Protein AF-0000000068765914 (afdb_homodimer)

Radius of gyration: 28.41 Å; Cα contacts (8 Å, |Δi|>4): 1208; chains: 2; bounding box: 68×72×75 Å

Secondary structure (DSSP, 8-state):
-------GGG-EE--TTHHHHH-GGGTS--SSTHHHHHHHHHHHHHHHHTTS-SEEEEEE-TTS-EEEEE-SS----SBPTTT-SBHHHHHHHSTTEES-SSTTT-SS-S--SS-HHHHHHHTEEEEEEEEEETTEEEEEEEETTEEEEEEEEEEE--TT--EEEEEEEE-GGG-SS-S--HHHHHHHHHHHHHHSTT-EEEEEETTTTEEEEE--SSHHHHHHHHHTTTS--EEEEEEEEEEE-SS-EEEEEEEE-TT--------EETTEE-TT--HHHHHHHHHHHHHHHHHHHHTT-S---/-------GGG-EE--TTHHHHH-GGGTS--SSTHHHHHHHHHHHHHHHHTTS-SEEEEEE-TTS-EEEEE-SS----SBPTTT-SBHHHHHHHSTTEES-SSTTT-SS-S--SS-HHHHHHHTEEEEEEEEEETTEEEEEEEETTEEEEEEEEEEE--TT--EEEEEEEE-GGG-SS-S--HHHHHHHHHHHHHHSTT-EEEEEETTTTEEEEE--SSHHHHHHHHHTTTS--EEEEEEEEEEE-SS-EEEEEEEE-TT--------EETTEE-TT--HHHHHHHHHHHHHHHHHHHHTT-S---

Structure (mmCIF, N/CA/C/O backbone):
data_AF-0000000068765914-model_v1
#
loop_
_entity.id
_entity.type
_entity.pdbx_description
1 polymer 'DNA gyrase subunit B'
#
loop_
_atom_site.group_PDB
_atom_site.id
_atom_site.type_symbol
_atom_site.label_atom_id
_atom_site.label_alt_id
_atom_site.label_comp_id
_atom_site.label_asym_id
_atom_site.label_entity_id
_atom_site.label_seq_id
_atom_site.pdbx_PDB_ins_code
_atom_site.Cartn_x
_atom_site.Cartn_y
_atom_site.Cartn_z
_atom_site.occupancy
_atom_site.B_iso_or_equiv
_atom_site.auth_seq_id
_atom_site.auth_comp_id
_atom_site.auth_asym_id
_atom_site.auth_atom_id
_atom_site.pdbx_PDB_model_num
ATOM 1 N N . MET A 1 1 ? 13.523 20.484 31.75 1 27.52 1 MET A N 1
ATOM 2 C CA . MET A 1 1 ? 13.078 19.281 31.062 1 27.52 1 MET A CA 1
ATOM 3 C C . MET A 1 1 ? 13.609 19.234 29.641 1 27.52 1 MET A C 1
ATOM 5 O O . MET A 1 1 ? 13.414 20.172 28.875 1 27.52 1 MET A O 1
ATOM 9 N N . THR A 1 2 ? 14.641 18.578 29.219 1 34.75 2 THR A N 1
ATOM 10 C CA . THR A 1 2 ? 15.453 18.734 28.016 1 34.75 2 THR A CA 1
ATOM 11 C C . THR A 1 2 ? 14.594 18.578 26.766 1 34.75 2 THR A C 1
ATOM 13 O O . THR A 1 2 ? 13.875 17.594 26.625 1 34.75 2 THR A O 1
ATOM 16 N N . GLN A 1 3 ? 13.898 19.531 26.281 1 41.5 3 GLN A N 1
ATOM 17 C CA . GLN A 1 3 ? 13.078 19.562 25.062 1 41.5 3 GLN A CA 1
ATOM 18 C C . GLN A 1 3 ? 13.602 18.578 24.016 1 41.5 3 GLN A C 1
ATOM 20 O O . GLN A 1 3 ? 14.742 18.688 23.578 1 41.5 3 GLN A O 1
ATOM 25 N N . SER A 1 4 ? 13.438 17.344 24.188 1 52.06 4 SER A N 1
ATOM 26 C CA . SER A 1 4 ? 13.93 16.328 23.281 1 52.06 4 SER A CA 1
ATOM 27 C C . SER A 1 4 ? 13.938 16.828 21.844 1 52.06 4 SER A C 1
ATOM 29 O O . SER A 1 4 ? 12.898 17.25 21.312 1 52.06 4 SER A O 1
ATOM 31 N N . SER A 1 5 ? 15.094 17.453 21.328 1 69.94 5 SER A N 1
ATOM 32 C CA . SER A 1 5 ? 15.445 18.234 20.141 1 69.94 5 SER A CA 1
ATOM 33 C C . SER A 1 5 ? 15.156 17.453 18.859 1 69.94 5 SER A C 1
ATOM 35 O O . SER A 1 5 ? 15.484 16.266 18.766 1 69.94 5 SER A O 1
ATOM 37 N N . TYR A 1 6 ? 14.055 17.688 18.141 1 83.25 6 TYR A N 1
ATOM 38 C CA . TYR A 1 6 ? 13.734 17.188 16.812 1 83.25 6 TYR A CA 1
ATOM 39 C C . TYR A 1 6 ? 14.867 17.469 15.836 1 83.25 6 TYR A C 1
ATOM 41 O O . TYR A 1 6 ? 14.828 18.453 15.094 1 83.25 6 TYR A O 1
ATOM 49 N N . ASN A 1 7 ? 15.938 16.562 16.047 1 88.19 7 ASN A N 1
ATOM 50 C CA . ASN A 1 7 ? 17.125 16.656 15.195 1 88.19 7 ASN A CA 1
ATOM 51 C C . ASN A 1 7 ? 17.266 15.422 14.305 1 88.19 7 ASN A C 1
ATOM 53 O O . ASN A 1 7 ? 16.344 14.609 14.203 1 88.19 7 ASN A O 1
ATOM 57 N N . ALA A 1 8 ? 18.344 15.398 13.555 1 88.81 8 ALA A N 1
ATOM 58 C CA . ALA A 1 8 ? 18.562 14.344 12.57 1 88.81 8 ALA A CA 1
ATOM 59 C C . ALA A 1 8 ? 18.531 12.969 13.234 1 88.81 8 ALA A C 1
ATOM 61 O O . ALA A 1 8 ? 18.156 11.977 12.594 1 88.81 8 ALA A O 1
ATOM 62 N N . ASP A 1 9 ? 18.812 12.969 14.523 1 86 9 ASP A N 1
ATOM 63 C CA . ASP A 1 9 ? 18.844 11.695 15.242 1 86 9 ASP A CA 1
ATOM 64 C C . ASP A 1 9 ? 17.422 11.148 15.43 1 86 9 ASP A C 1
ATOM 66 O O . ASP A 1 9 ? 17.25 9.953 15.703 1 86 9 ASP A O 1
ATOM 70 N N . ALA A 1 10 ? 16.469 12 15.289 1 86.56 10 ALA A N 1
ATOM 71 C CA . ALA A 1 10 ? 15.062 11.617 15.461 1 86.56 10 ALA A CA 1
ATOM 72 C C . ALA A 1 10 ? 14.539 10.891 14.227 1 86.56 10 ALA A C 1
ATOM 74 O O . ALA A 1 10 ? 13.461 10.289 14.266 1 86.56 10 ALA A O 1
ATOM 75 N N . ILE A 1 11 ? 15.336 10.906 13.156 1 88.31 11 ILE A N 1
ATOM 76 C CA . ILE A 1 11 ? 14.93 10.258 11.914 1 88.31 11 ILE A CA 1
ATOM 77 C C . ILE A 1 11 ? 15.422 8.805 11.906 1 88.31 11 ILE A C 1
ATOM 79 O O . ILE A 1 11 ? 16.625 8.555 12.008 1 88.31 11 ILE A O 1
ATOM 83 N N . GLU A 1 12 ? 14.508 7.922 11.859 1 88.25 12 GLU A N 1
ATOM 84 C CA . GLU A 1 12 ? 14.805 6.496 11.773 1 88.25 12 GLU A CA 1
ATOM 85 C C . GLU A 1 12 ? 14.633 5.98 10.344 1 88.25 12 GLU A C 1
ATOM 87 O O . GLU A 1 12 ? 13.758 6.445 9.617 1 88.25 12 GLU A O 1
ATOM 92 N N . VAL A 1 13 ? 15.57 5.102 9.977 1 88.69 13 VAL A N 1
ATOM 93 C CA . VAL A 1 13 ? 15.477 4.434 8.688 1 88.69 13 VAL A CA 1
ATOM 94 C C . VAL A 1 13 ? 15.258 2.936 8.891 1 88.69 13 VAL A C 1
ATOM 96 O O . VAL A 1 13 ? 16.078 2.26 9.508 1 88.69 13 VAL A O 1
ATOM 99 N N . LEU A 1 14 ? 14.156 2.504 8.422 1 88.19 14 LEU A N 1
ATOM 100 C CA . LEU A 1 14 ? 13.883 1.071 8.5 1 88.19 14 LEU A CA 1
ATOM 101 C C . LEU A 1 14 ? 14.484 0.344 7.301 1 88.19 14 LEU A C 1
ATOM 103 O O . LEU A 1 14 ? 14.492 0.875 6.188 1 88.19 14 LEU A O 1
ATOM 107 N N . THR A 1 15 ? 14.977 -0.867 7.609 1 86.69 15 THR A N 1
ATOM 108 C CA . THR A 1 15 ? 15.664 -1.603 6.555 1 86.69 15 THR A CA 1
ATOM 109 C C . THR A 1 15 ? 15.094 -3.012 6.414 1 86.69 15 THR A C 1
ATOM 111 O O . THR A 1 15 ? 14.383 -3.486 7.301 1 86.69 15 THR A O 1
ATOM 114 N N . GLY A 1 16 ? 15.383 -3.609 5.23 1 89.88 16 GLY A N 1
ATOM 115 C CA . GLY A 1 16 ? 14.938 -4.977 5 1 89.88 16 GLY A CA 1
ATOM 116 C C . GLY A 1 16 ? 13.43 -5.133 5.074 1 89.88 16 GLY A C 1
ATOM 117 O O . GLY A 1 16 ? 12.695 -4.418 4.395 1 89.88 16 GLY A O 1
ATOM 118 N N . LEU A 1 17 ? 13.062 -6.113 6 1 95.56 17 LEU A N 1
ATOM 119 C CA . LEU A 1 17 ? 11.641 -6.422 6.102 1 95.56 17 LEU A CA 1
ATOM 120 C C . LEU A 1 17 ? 11.023 -5.777 7.336 1 95.56 17 LEU A C 1
ATOM 122 O O . LEU A 1 17 ? 9.844 -5.984 7.629 1 95.56 17 LEU A O 1
ATOM 126 N N . GLU A 1 18 ? 11.781 -4.891 7.945 1 92.62 18 GLU A N 1
ATOM 127 C CA . GLU A 1 18 ? 11.312 -4.215 9.156 1 92.62 18 GLU A CA 1
ATOM 128 C C . GLU A 1 18 ? 10.062 -3.385 8.875 1 92.62 18 GLU A C 1
ATOM 130 O O . GLU A 1 18 ? 9.141 -3.355 9.695 1 92.62 18 GLU A O 1
ATOM 135 N N . PRO A 1 19 ? 10.078 -2.674 7.766 1 90.69 19 PRO A N 1
ATOM 136 C CA . PRO A 1 19 ? 8.875 -1.893 7.484 1 90.69 19 PRO A CA 1
ATOM 137 C C . PRO A 1 19 ? 7.609 -2.75 7.434 1 90.69 19 PRO A C 1
ATOM 139 O O . PRO A 1 19 ? 6.555 -2.332 7.918 1 90.69 19 PRO A O 1
ATOM 142 N N . VAL A 1 20 ? 7.707 -3.932 6.934 1 93.56 20 VAL A N 1
ATOM 143 C CA . VAL A 1 20 ? 6.566 -4.832 6.812 1 93.56 20 VAL A CA 1
ATOM 144 C C . VAL A 1 20 ? 6.113 -5.281 8.203 1 93.56 20 VAL A C 1
ATOM 146 O O . VAL A 1 20 ? 4.918 -5.277 8.5 1 93.56 20 VAL A O 1
ATOM 149 N N . ARG A 1 21 ? 7.055 -5.621 9.023 1 94.38 21 ARG A N 1
ATOM 150 C CA . ARG A 1 21 ? 6.719 -6.125 10.352 1 94.38 21 ARG A CA 1
ATOM 151 C C . ARG A 1 21 ? 6.137 -5.02 11.227 1 94.38 21 ARG A C 1
ATOM 153 O O . ARG A 1 21 ? 5.262 -5.277 12.055 1 94.38 21 ARG A O 1
ATOM 160 N N . ARG A 1 22 ? 6.559 -3.871 10.984 1 89.38 22 ARG A N 1
ATOM 161 C CA . ARG A 1 22 ? 6.102 -2.744 11.789 1 89.38 22 ARG A CA 1
ATOM 162 C C . ARG A 1 22 ? 4.703 -2.305 11.375 1 89.38 22 ARG A C 1
ATOM 164 O O . ARG A 1 22 ? 3.893 -1.91 12.219 1 89.38 22 ARG A O 1
ATOM 171 N N . ARG A 1 23 ? 4.477 -2.379 10.039 1 86.94 23 ARG A N 1
ATOM 172 C CA . ARG A 1 23 ? 3.182 -1.94 9.531 1 86.94 23 ARG A CA 1
ATOM 173 C C . ARG A 1 23 ? 2.67 -2.887 8.445 1 86.94 23 ARG A C 1
ATOM 175 O O . ARG A 1 23 ? 2.516 -2.49 7.293 1 86.94 23 ARG A O 1
ATOM 182 N N . PRO A 1 24 ? 2.244 -4.004 8.859 1 92.19 24 PRO A N 1
ATOM 183 C CA . PRO A 1 24 ? 1.847 -5.023 7.887 1 92.19 24 PRO A CA 1
ATOM 184 C C . PRO A 1 24 ? 0.637 -4.605 7.055 1 92.19 24 PRO A C 1
ATOM 186 O O . PRO A 1 24 ? 0.512 -5.008 5.895 1 92.19 24 PRO A O 1
ATOM 189 N N . GLY A 1 25 ? -0.217 -3.76 7.57 1 86.62 25 GLY A N 1
ATOM 190 C CA . GLY A 1 25 ? -1.44 -3.357 6.895 1 86.62 25 GLY A CA 1
ATOM 191 C C . GLY A 1 25 ? -1.189 -2.598 5.605 1 86.62 25 GLY A C 1
ATOM 192 O O . GLY A 1 25 ? -2.074 -2.502 4.754 1 86.62 25 GLY A O 1
ATOM 193 N N . MET A 1 26 ? -0.018 -2.041 5.41 1 83.88 26 MET A N 1
ATOM 194 C CA . MET A 1 26 ? 0.346 -1.347 4.176 1 83.88 26 MET A CA 1
ATOM 195 C C . MET A 1 26 ? 0.594 -2.338 3.045 1 83.88 26 MET A C 1
ATOM 197 O O . MET A 1 26 ? 0.441 -1.998 1.871 1 83.88 26 MET A O 1
ATOM 201 N N . TYR A 1 27 ? 0.885 -3.566 3.418 1 88.38 27 TYR A N 1
ATOM 202 C CA . TYR A 1 27 ? 1.404 -4.5 2.424 1 88.38 27 TYR A CA 1
ATOM 203 C C . TYR A 1 27 ? 0.44 -5.66 2.209 1 88.38 27 TYR A C 1
ATOM 205 O O . TYR A 1 27 ? 0.482 -6.324 1.172 1 88.38 27 TYR A O 1
ATOM 213 N N . THR A 1 28 ? -0.312 -5.938 3.207 1 92.19 28 THR A N 1
ATOM 214 C CA . THR A 1 28 ? -1.162 -7.121 3.113 1 92.19 28 THR A CA 1
ATOM 215 C C . THR A 1 28 ? -2.441 -6.93 3.924 1 92.19 28 THR A C 1
ATOM 217 O O . THR A 1 28 ? -2.533 -6.016 4.742 1 92.19 28 THR A O 1
ATOM 220 N N . ASP A 1 29 ? -3.459 -7.777 3.602 1 91.56 29 ASP A N 1
ATOM 221 C CA . ASP A 1 29 ? -4.66 -7.887 4.426 1 91.56 29 ASP A CA 1
ATOM 222 C C . ASP A 1 29 ? -4.367 -8.641 5.723 1 91.56 29 ASP A C 1
ATOM 224 O O . ASP A 1 29 ? -3.924 -9.789 5.691 1 91.56 29 ASP A O 1
ATOM 228 N N . THR A 1 30 ? -4.641 -7.91 6.875 1 94.25 30 THR A N 1
ATOM 229 C CA . THR A 1 30 ? -4.23 -8.484 8.148 1 94.25 30 THR A CA 1
ATOM 230 C C . THR A 1 30 ? -5.41 -9.164 8.844 1 94.25 30 THR A C 1
ATOM 232 O O . THR A 1 30 ? -5.332 -9.5 10.023 1 94.25 30 THR A O 1
ATOM 235 N N . THR A 1 31 ? -6.52 -9.367 8.125 1 94.12 31 THR A N 1
ATOM 236 C CA . THR A 1 31 ? -7.668 -10.031 8.727 1 94.12 31 THR A CA 1
ATOM 237 C C . THR A 1 31 ? -7.371 -11.508 8.969 1 94.12 31 THR A C 1
ATOM 239 O O . THR A 1 31 ? -7.617 -12.023 10.062 1 94.12 31 THR A O 1
ATOM 242 N N . ARG A 1 32 ? -6.922 -12.156 7.934 1 97.19 32 ARG A N 1
ATOM 243 C CA . ARG A 1 32 ? -6.512 -13.555 7.945 1 97.19 32 ARG A CA 1
ATOM 244 C C . ARG A 1 32 ? -5.262 -13.773 7.098 1 97.19 32 ARG A C 1
ATOM 246 O O . ARG A 1 32 ? -4.918 -12.922 6.27 1 97.19 32 ARG A O 1
ATOM 253 N N . PRO A 1 33 ? -4.582 -14.898 7.266 1 98.31 33 PRO A N 1
ATOM 254 C CA . PRO A 1 33 ? -3.35 -15.125 6.504 1 98.31 33 PRO A CA 1
ATOM 255 C C . PRO A 1 33 ? -3.615 -15.445 5.035 1 98.31 33 PRO A C 1
ATOM 257 O O . PRO A 1 33 ? -2.68 -15.734 4.285 1 98.31 33 PRO A O 1
ATOM 260 N N . ASN A 1 34 ? -4.828 -15.391 4.551 1 98.19 34 ASN A N 1
ATOM 261 C CA . ASN A 1 34 ? -5.223 -15.789 3.203 1 98.19 34 ASN A CA 1
ATOM 262 C C . ASN A 1 34 ? -4.457 -15.008 2.139 1 98.19 34 ASN A C 1
ATOM 264 O O . ASN A 1 34 ? -4.082 -15.555 1.104 1 98.19 34 ASN A O 1
ATOM 268 N N . HIS A 1 35 ? -4.246 -13.781 2.42 1 96.38 35 HIS A N 1
ATOM 269 C CA . HIS A 1 35 ? -3.543 -12.977 1.431 1 96.38 35 HIS A CA 1
ATOM 270 C C . HIS A 1 35 ? -2.088 -13.406 1.3 1 96.38 35 HIS A C 1
ATOM 272 O O . HIS A 1 35 ? -1.513 -13.352 0.21 1 96.38 35 HIS A O 1
ATOM 278 N N . LEU A 1 36 ? -1.472 -13.836 2.377 1 98.06 36 LEU A N 1
ATOM 279 C CA . LEU A 1 36 ? -0.136 -14.414 2.291 1 98.06 36 LEU A CA 1
ATOM 280 C C . LEU A 1 36 ? -0.132 -15.641 1.381 1 98.06 36 LEU A C 1
ATOM 282 O O . LEU A 1 36 ? 0.743 -15.773 0.522 1 98.06 36 LEU A O 1
ATOM 286 N N . GLY A 1 37 ? -1.116 -16.453 1.618 1 98.12 37 GLY A N 1
ATOM 287 C CA . GLY A 1 37 ? -1.25 -17.609 0.75 1 98.12 37 GLY A CA 1
ATOM 288 C C . GLY A 1 37 ? -1.379 -17.25 -0.717 1 98.12 37 GLY A C 1
ATOM 289 O O . GLY A 1 37 ? -0.739 -17.859 -1.573 1 98.12 37 GLY A O 1
ATOM 290 N N . GLN A 1 38 ? -2.17 -16.312 -0.981 1 95.81 38 GLN A N 1
ATOM 291 C CA . GLN A 1 38 ? -2.406 -15.867 -2.35 1 95.81 38 GLN A CA 1
ATOM 292 C C . GLN A 1 38 ? -1.108 -15.414 -3.012 1 95.81 38 GLN A C 1
ATOM 294 O O . GLN A 1 38 ? -0.896 -15.664 -4.203 1 95.81 38 GLN A O 1
ATOM 299 N N . GLU A 1 39 ? -0.238 -14.766 -2.266 1 95.31 39 GLU A N 1
ATOM 300 C CA . GLU A 1 39 ? 1.035 -14.281 -2.793 1 95.31 39 GLU A CA 1
ATOM 301 C C . GLU A 1 39 ? 1.895 -15.43 -3.303 1 95.31 39 GLU A C 1
ATOM 303 O O . GLU A 1 39 ? 2.531 -15.32 -4.352 1 95.31 39 GLU A O 1
ATOM 308 N N . VAL A 1 40 ? 1.889 -16.469 -2.586 1 97.69 40 VAL A N 1
ATOM 309 C CA . VAL A 1 40 ? 2.699 -17.625 -2.957 1 97.69 40 VAL A CA 1
ATOM 310 C C . VAL A 1 40 ? 2.025 -18.375 -4.098 1 97.69 40 VAL A C 1
ATOM 312 O O . VAL A 1 40 ? 2.686 -18.781 -5.059 1 97.69 40 VAL A O 1
ATOM 315 N N . ILE A 1 41 ? 0.762 -18.531 -3.998 1 97.5 41 ILE A N 1
ATOM 316 C CA . ILE A 1 41 ? -0.011 -19.234 -5.016 1 97.5 41 ILE A CA 1
ATOM 317 C C . ILE A 1 41 ? 0.128 -18.516 -6.359 1 97.5 41 ILE A C 1
ATOM 319 O O . ILE A 1 41 ? 0.358 -19.156 -7.387 1 97.5 41 ILE A O 1
ATOM 323 N N . ASP A 1 42 ? 0.015 -17.25 -6.344 1 94.69 42 ASP A N 1
ATOM 324 C CA . ASP A 1 42 ? 0.117 -16.453 -7.566 1 94.69 42 ASP A CA 1
ATOM 325 C C . ASP A 1 42 ? 1.464 -16.688 -8.25 1 94.69 42 ASP A C 1
ATOM 327 O O . ASP A 1 42 ? 1.539 -16.734 -9.484 1 94.69 42 ASP A O 1
ATOM 331 N N . ASN A 1 43 ? 2.539 -16.781 -7.5 1 94.62 43 ASN A N 1
ATOM 332 C CA . ASN A 1 43 ? 3.855 -17.016 -8.078 1 94.62 43 ASN A CA 1
ATOM 333 C C . ASN A 1 43 ? 3.904 -18.359 -8.82 1 94.62 43 ASN A C 1
ATOM 335 O O . ASN A 1 43 ? 4.508 -18.453 -9.891 1 94.62 43 ASN A O 1
ATOM 339 N N . SER A 1 44 ? 3.277 -19.328 -8.234 1 96.44 44 SER A N 1
ATOM 340 C CA . SER A 1 44 ? 3.217 -20.641 -8.883 1 96.44 44 SER A CA 1
ATOM 341 C C . SER A 1 44 ? 2.35 -20.578 -10.141 1 96.44 44 SER A C 1
ATOM 343 O O . SER A 1 44 ? 2.705 -21.172 -11.172 1 96.44 44 SER A O 1
A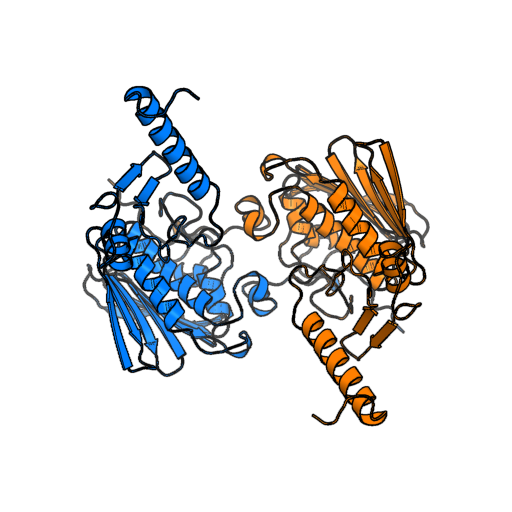TOM 345 N N . VAL A 1 45 ? 1.269 -19.922 -10.047 1 94.5 45 VAL A N 1
ATOM 346 C CA . VAL A 1 45 ? 0.34 -19.812 -11.164 1 94.5 45 VAL A CA 1
ATOM 347 C C . VAL A 1 45 ? 0.99 -19.016 -12.297 1 94.5 45 VAL A C 1
ATOM 349 O O . VAL A 1 45 ? 0.763 -19.297 -13.477 1 94.5 45 VAL A O 1
ATOM 352 N N . ASP A 1 46 ? 1.812 -18.016 -11.938 1 92.38 46 ASP A N 1
ATOM 353 C CA . ASP A 1 46 ? 2.547 -17.266 -12.953 1 92.38 46 ASP A CA 1
ATOM 354 C C . ASP A 1 46 ? 3.441 -18.188 -13.773 1 92.38 46 ASP A C 1
ATOM 356 O O . ASP A 1 46 ? 3.594 -18 -14.984 1 92.38 46 ASP A O 1
ATOM 360 N N . GLU A 1 47 ? 4.09 -19.219 -13.148 1 94.31 47 GLU A N 1
ATOM 361 C CA . GLU A 1 47 ? 4.879 -20.219 -13.867 1 94.31 47 GLU A CA 1
ATOM 362 C C . GLU A 1 47 ? 4.016 -20.984 -14.859 1 94.31 47 GLU A C 1
ATOM 364 O O . GLU A 1 47 ? 4.453 -21.281 -15.977 1 94.31 47 GLU A O 1
ATOM 369 N N . ALA A 1 48 ? 2.812 -21.25 -14.414 1 93.31 48 ALA A N 1
ATOM 370 C CA . ALA A 1 48 ? 1.875 -21.969 -15.273 1 93.31 48 ALA A CA 1
ATOM 371 C C . ALA A 1 48 ? 1.435 -21.094 -16.453 1 93.31 48 ALA A C 1
ATOM 373 O O . ALA A 1 48 ? 1.422 -21.547 -17.594 1 93.31 48 ALA A O 1
ATOM 374 N N . LEU A 1 49 ? 1.095 -19.938 -16.188 1 87.75 49 LEU A N 1
ATOM 375 C CA . LEU A 1 49 ? 0.646 -19 -17.203 1 87.75 49 LEU A CA 1
ATOM 376 C C . LEU A 1 49 ? 1.732 -18.781 -18.266 1 87.75 49 LEU A C 1
ATOM 378 O O . LEU A 1 49 ? 1.433 -18.578 -19.438 1 87.75 49 LEU A O 1
ATOM 382 N N . ALA A 1 50 ? 2.963 -18.797 -17.812 1 88.75 50 ALA A N 1
ATOM 383 C CA . ALA A 1 50 ? 4.098 -18.625 -18.719 1 88.75 50 ALA A CA 1
ATOM 384 C C . ALA A 1 50 ? 4.406 -19.922 -19.453 1 88.75 50 ALA A C 1
ATOM 386 O O . ALA A 1 50 ? 5.305 -19.969 -20.297 1 88.75 50 ALA A O 1
ATOM 387 N N . GLY A 1 51 ? 3.693 -21 -19.125 1 91.62 51 GLY A N 1
ATOM 388 C CA . GLY A 1 51 ? 3.816 -22.25 -19.859 1 91.62 51 GLY A CA 1
ATOM 389 C C . GLY A 1 51 ? 4.859 -23.172 -19.281 1 91.62 51 GLY A C 1
ATOM 390 O O . GLY A 1 51 ? 5.246 -24.156 -19.906 1 91.62 51 GLY A O 1
ATOM 391 N N . HIS A 1 52 ? 5.293 -22.953 -18.016 1 95.06 52 HIS A N 1
ATOM 392 C CA . HIS A 1 52 ? 6.402 -23.734 -17.469 1 95.06 52 HIS A CA 1
ATOM 393 C C . HIS A 1 52 ? 5.914 -24.734 -16.438 1 95.06 52 HIS A C 1
ATOM 395 O O . HIS A 1 52 ? 6.664 -25.625 -16.031 1 95.06 52 HIS A O 1
ATOM 401 N N . ALA A 1 53 ? 4.703 -24.578 -15.992 1 96.75 53 ALA A N 1
ATOM 402 C CA . ALA A 1 53 ? 4.164 -25.469 -14.969 1 96.75 53 ALA A CA 1
ATOM 403 C C . ALA A 1 53 ? 2.83 -26.062 -15.406 1 96.75 53 ALA A C 1
ATOM 405 O O . ALA A 1 53 ? 2.029 -25.391 -16.062 1 96.75 53 ALA A O 1
ATOM 406 N N . LYS A 1 54 ? 2.57 -27.281 -14.961 1 97.12 54 LYS A N 1
ATOM 407 C CA . LYS A 1 54 ? 1.332 -27.969 -15.32 1 97.12 54 LYS A CA 1
ATOM 408 C C . LYS A 1 54 ? 0.528 -28.328 -14.078 1 97.12 54 LYS A C 1
ATOM 410 O O . LYS A 1 54 ? -0.653 -28.672 -14.172 1 97.12 54 LYS A O 1
ATOM 415 N N . ARG A 1 55 ? 1.163 -28.219 -13.008 1 98.25 55 ARG A N 1
ATOM 416 C CA . ARG A 1 55 ? 0.502 -28.625 -11.773 1 98.25 55 ARG A CA 1
ATOM 417 C C . ARG A 1 55 ? 0.88 -27.703 -10.617 1 98.25 55 ARG A C 1
ATOM 419 O O . ARG A 1 55 ? 2.043 -27.312 -10.484 1 98.25 55 ARG A O 1
ATOM 426 N N . VAL A 1 56 ? -0.089 -27.281 -9.836 1 98.62 56 VAL A N 1
ATOM 427 C CA . VAL A 1 56 ? 0.086 -26.531 -8.602 1 98.62 56 VAL A CA 1
ATOM 428 C C . VAL A 1 56 ? -0.668 -27.219 -7.465 1 98.62 56 VAL A C 1
ATOM 430 O O . VAL A 1 56 ? -1.866 -27.5 -7.582 1 98.62 56 VAL A O 1
ATOM 433 N N . GLU A 1 57 ? 0.032 -27.547 -6.418 1 98.88 57 GLU A N 1
ATOM 434 C CA . GLU A 1 57 ? -0.553 -28.172 -5.238 1 98.88 57 GLU A CA 1
ATOM 435 C C . GLU A 1 57 ? -0.481 -27.25 -4.023 1 98.88 57 GLU A C 1
ATOM 437 O O . GLU A 1 57 ? 0.564 -26.656 -3.748 1 98.88 57 GLU A O 1
ATOM 442 N N . VAL A 1 58 ? -1.632 -27.109 -3.359 1 98.94 58 VAL A N 1
ATOM 443 C CA . VAL A 1 58 ? -1.718 -26.312 -2.139 1 98.94 58 VAL A CA 1
ATOM 444 C C . VAL A 1 58 ? -2.162 -27.188 -0.977 1 98.94 58 VAL A C 1
ATOM 446 O O . VAL A 1 58 ? -3.184 -27.875 -1.065 1 98.94 58 VAL A O 1
ATOM 449 N N . ILE A 1 59 ? -1.381 -27.219 0.075 1 98.94 59 ILE A N 1
ATOM 450 C CA . ILE A 1 59 ? -1.674 -28.031 1.244 1 98.94 59 ILE A CA 1
ATOM 451 C C . ILE A 1 59 ? -1.84 -27.141 2.473 1 98.94 59 ILE A C 1
ATOM 453 O O . ILE A 1 59 ? -0.905 -26.453 2.871 1 98.94 59 ILE A O 1
ATOM 457 N N . LEU A 1 60 ? -3.008 -27.109 3.014 1 98.88 60 LEU A N 1
ATOM 458 C CA . LEU A 1 60 ? -3.234 -26.531 4.332 1 98.88 60 LEU A CA 1
ATOM 459 C C . LEU A 1 60 ? -3.037 -27.578 5.43 1 98.88 60 LEU A C 1
ATOM 461 O O . LEU A 1 60 ? -3.871 -28.469 5.598 1 98.88 60 LEU A O 1
ATOM 465 N N . HIS A 1 61 ? -1.953 -27.422 6.133 1 98.69 61 HIS A N 1
ATOM 466 C CA . HIS A 1 61 ? -1.605 -28.406 7.152 1 98.69 61 HIS A CA 1
ATOM 467 C C . HIS A 1 61 ? -2.445 -28.219 8.406 1 98.69 61 HIS A C 1
ATOM 469 O O . HIS A 1 61 ? -3.031 -27.156 8.617 1 98.69 61 HIS A O 1
ATOM 475 N N . ALA A 1 62 ? -2.426 -29.188 9.258 1 97.81 62 ALA A N 1
ATOM 476 C CA . ALA A 1 62 ? -3.238 -29.203 10.469 1 97.81 62 ALA A CA 1
ATOM 477 C C . ALA A 1 62 ? -2.822 -28.094 11.422 1 97.81 62 ALA A C 1
ATOM 479 O O . ALA A 1 62 ? -3.646 -27.578 12.18 1 97.81 62 ALA A O 1
ATOM 480 N N . ASP A 1 63 ? -1.608 -27.719 11.352 1 97.88 63 ASP A N 1
ATOM 481 C CA . ASP A 1 63 ? -1.095 -26.688 12.258 1 97.88 63 ASP A CA 1
ATOM 482 C C . ASP A 1 63 ? -1.296 -25.297 11.68 1 97.88 63 ASP A C 1
ATOM 484 O O . ASP A 1 63 ? -0.68 -24.328 12.141 1 97.88 63 ASP A O 1
ATOM 488 N N . GLN A 1 64 ? -2.049 -25.109 10.633 1 97.69 64 GLN A N 1
ATOM 489 C CA . GLN A 1 64 ? -2.426 -23.844 10.008 1 97.69 64 GLN A CA 1
ATOM 490 C C . GLN A 1 64 ? -1.252 -23.234 9.242 1 97.69 64 GLN A C 1
ATOM 492 O O . GLN A 1 64 ? -1.224 -22.031 8.984 1 97.69 64 GLN A O 1
ATOM 497 N N . SER A 1 65 ? -0.296 -24.109 8.93 1 98.75 65 SER A N 1
ATOM 498 C CA . SER A 1 65 ? 0.7 -23.719 7.938 1 98.75 65 SER A CA 1
ATOM 499 C C . SER A 1 65 ? 0.248 -24.062 6.527 1 98.75 65 SER A C 1
ATOM 501 O O . SER A 1 65 ? -0.63 -24.906 6.34 1 98.75 65 SER A O 1
ATOM 503 N N . LEU A 1 66 ? 0.769 -23.328 5.555 1 98.94 66 LEU A N 1
ATOM 504 C CA . LEU A 1 66 ? 0.387 -23.531 4.16 1 98.94 66 LEU A CA 1
ATOM 505 C C . LEU A 1 66 ? 1.605 -23.859 3.305 1 98.94 66 LEU A C 1
ATOM 507 O O . LEU A 1 66 ? 2.67 -23.266 3.475 1 98.94 66 LEU A O 1
ATOM 511 N N . GLU A 1 67 ? 1.412 -24.828 2.461 1 98.94 67 GLU A N 1
ATOM 512 C CA . GLU A 1 67 ? 2.463 -25.219 1.526 1 98.94 67 GLU A CA 1
ATOM 513 C C . GLU A 1 67 ? 1.97 -25.156 0.084 1 98.94 67 GLU A C 1
ATOM 515 O O . GLU A 1 67 ? 0.861 -25.609 -0.219 1 98.94 67 GLU A O 1
ATOM 520 N N . VAL A 1 68 ? 2.75 -24.531 -0.744 1 98.94 68 VAL A N 1
ATOM 521 C CA . VAL A 1 68 ? 2.447 -24.438 -2.17 1 98.94 68 VAL A CA 1
ATOM 522 C C . VAL A 1 68 ? 3.572 -25.078 -2.977 1 98.94 68 VAL A C 1
ATOM 524 O O . VAL A 1 68 ? 4.746 -24.75 -2.789 1 98.94 68 VAL A O 1
ATOM 527 N N . ILE A 1 69 ? 3.217 -26.047 -3.867 1 98.81 69 ILE A N 1
ATOM 528 C CA . ILE A 1 69 ? 4.176 -26.797 -4.672 1 98.81 69 ILE A CA 1
ATOM 529 C C . ILE A 1 69 ? 3.82 -26.656 -6.148 1 98.81 69 ILE A C 1
ATOM 531 O O . ILE A 1 69 ? 2.658 -26.828 -6.531 1 98.81 69 ILE A O 1
ATOM 535 N N . ASP A 1 70 ? 4.781 -26.297 -6.926 1 98.75 70 ASP A N 1
ATOM 536 C CA . ASP A 1 70 ? 4.566 -26.281 -8.367 1 98.75 70 ASP A CA 1
ATOM 537 C C . ASP A 1 70 ? 5.684 -27.031 -9.094 1 98.75 70 ASP A C 1
ATOM 539 O O . ASP A 1 70 ? 6.703 -27.375 -8.492 1 98.75 70 ASP A O 1
ATOM 543 N N . ASP A 1 71 ? 5.449 -27.391 -10.367 1 98.5 71 ASP A N 1
ATOM 544 C CA . ASP A 1 71 ? 6.449 -28.062 -11.188 1 98.5 71 ASP A CA 1
ATOM 545 C C . ASP A 1 71 ? 6.996 -27.141 -12.266 1 98.5 71 ASP A C 1
ATOM 547 O O . ASP A 1 71 ? 7.27 -27.562 -13.383 1 98.5 71 ASP A O 1
ATOM 551 N N . GLY A 1 72 ? 7.094 -25.859 -11.891 1 97.69 72 GLY A N 1
ATOM 552 C CA . GLY A 1 72 ? 7.648 -24.875 -12.812 1 97.69 72 GLY A CA 1
ATOM 553 C C . GLY A 1 72 ? 9.156 -24.969 -12.93 1 97.69 72 GLY A C 1
ATOM 554 O O . GLY A 1 72 ? 9.75 -26 -12.656 1 97.69 72 GLY A O 1
ATOM 555 N N . ARG A 1 73 ? 9.82 -23.906 -13.398 1 95.81 73 ARG A N 1
ATOM 556 C CA . ARG A 1 73 ? 11.25 -23.891 -13.695 1 95.81 73 ARG A CA 1
ATOM 557 C C . ARG A 1 73 ? 12.07 -23.969 -12.414 1 95.81 73 ARG A C 1
ATOM 559 O O . ARG A 1 73 ? 13.25 -24.359 -12.445 1 95.81 73 ARG A O 1
ATOM 566 N N . GLY A 1 74 ? 11.375 -23.594 -11.266 1 96.88 74 GLY A N 1
ATOM 567 C CA . GLY A 1 74 ? 12.109 -23.438 -10.023 1 96.88 74 GLY A CA 1
ATOM 568 C C . GLY A 1 74 ? 12.734 -22.062 -9.867 1 96.88 74 GLY A C 1
ATOM 569 O O . GLY A 1 74 ? 13.305 -21.531 -10.82 1 96.88 74 GLY A O 1
ATOM 570 N N . MET A 1 75 ? 12.719 -21.547 -8.641 1 95.31 75 MET A N 1
ATOM 571 C CA . MET A 1 75 ? 13.344 -20.266 -8.352 1 95.31 75 MET A CA 1
ATOM 572 C C . MET A 1 75 ? 14.844 -20.312 -8.633 1 95.31 75 MET A C 1
ATOM 574 O O . MET A 1 75 ? 15.484 -21.344 -8.422 1 95.31 75 MET A O 1
ATOM 578 N N . PRO A 1 76 ? 15.406 -19.172 -9.094 1 95.38 76 PRO A N 1
ATOM 579 C CA . PRO A 1 76 ? 16.844 -19.172 -9.32 1 95.38 76 PRO A CA 1
ATOM 580 C C . PRO A 1 76 ? 17.641 -19.344 -8.031 1 95.38 76 PRO A C 1
ATOM 582 O O . PRO A 1 76 ? 17.344 -18.719 -7.012 1 95.38 76 PRO A O 1
ATOM 585 N N . VAL A 1 77 ? 18.641 -20.141 -8.078 1 96.94 77 VAL A N 1
ATOM 586 C CA . VAL A 1 77 ? 19.422 -20.469 -6.887 1 96.94 77 VAL A CA 1
ATOM 587 C C . VAL A 1 77 ? 20.828 -19.906 -7.023 1 96.94 77 VAL A C 1
ATOM 589 O O . VAL A 1 77 ? 21.609 -19.922 -6.066 1 96.94 77 VAL A O 1
ATOM 592 N N . ASP A 1 78 ? 21.156 -19.422 -8.164 1 96.25 78 ASP A N 1
ATOM 593 C CA . ASP A 1 78 ? 22.484 -18.875 -8.414 1 96.25 78 ASP A CA 1
ATOM 594 C C . ASP A 1 78 ? 22.672 -17.531 -7.691 1 96.25 78 ASP A C 1
ATOM 596 O O . ASP A 1 78 ? 21.703 -16.906 -7.27 1 96.25 78 ASP A O 1
ATOM 600 N N . ILE A 1 79 ? 23.938 -17.156 -7.535 1 96.62 79 ILE A N 1
ATOM 601 C CA . ILE A 1 79 ? 24.297 -15.922 -6.852 1 96.62 79 ILE A CA 1
ATOM 602 C C . ILE A 1 79 ? 23.969 -14.727 -7.75 1 96.62 79 ILE A C 1
ATOM 604 O O . ILE A 1 79 ? 24.328 -14.719 -8.93 1 96.62 79 ILE A O 1
ATOM 608 N N . HIS A 1 80 ? 23.281 -13.812 -7.199 1 95.12 80 HIS A N 1
ATOM 609 C CA . HIS A 1 80 ? 23.016 -12.57 -7.922 1 95.12 80 HIS A CA 1
ATOM 610 C C . HIS A 1 80 ? 24.281 -11.758 -8.102 1 95.12 80 HIS A C 1
ATOM 612 O O . HIS A 1 80 ? 24.984 -11.469 -7.125 1 95.12 80 HIS A O 1
ATOM 618 N N . PRO A 1 81 ? 24.609 -11.383 -9.242 1 92.94 81 PRO A N 1
ATOM 619 C CA . PRO A 1 81 ? 25.922 -10.789 -9.5 1 92.94 81 PRO A CA 1
ATOM 620 C C . PRO A 1 81 ? 26.125 -9.469 -8.75 1 92.94 81 PRO A C 1
ATOM 622 O O . PRO A 1 81 ? 27.219 -9.211 -8.242 1 92.94 81 PRO A O 1
ATOM 625 N N . GLU A 1 82 ? 25.141 -8.672 -8.586 1 91.81 82 GLU A N 1
ATOM 626 C CA . GLU A 1 82 ? 25.281 -7.363 -7.949 1 91.81 82 GLU A CA 1
ATOM 627 C C . GLU A 1 82 ? 25.125 -7.469 -6.438 1 91.81 82 GLU A C 1
ATOM 629 O O . GLU A 1 82 ? 25.844 -6.816 -5.684 1 91.81 82 GLU A O 1
ATOM 634 N N . GLU A 1 83 ? 24.266 -8.305 -5.953 1 93.06 83 GLU A N 1
ATOM 635 C CA . GLU A 1 83 ? 23.906 -8.328 -4.535 1 93.06 83 GLU A CA 1
ATOM 636 C C . GLU A 1 83 ? 24.75 -9.352 -3.777 1 93.06 83 GLU A C 1
ATOM 638 O O . GLU A 1 83 ? 24.844 -9.289 -2.551 1 93.06 83 GLU A O 1
ATOM 643 N N . GLY A 1 84 ? 25.266 -10.328 -4.438 1 95.81 84 GLY A N 1
ATOM 644 C CA . GLY A 1 84 ? 26.219 -11.242 -3.846 1 95.81 84 GLY A CA 1
ATOM 645 C C . GLY A 1 84 ? 25.578 -12.32 -3 1 95.81 84 GLY A C 1
ATOM 646 O O . GLY A 1 84 ? 26.234 -12.945 -2.166 1 95.81 84 GLY A O 1
ATOM 647 N N . VAL A 1 85 ? 24.312 -12.508 -3.107 1 96.56 85 VAL A N 1
ATOM 648 C CA . VAL A 1 85 ? 23.578 -13.555 -2.406 1 96.56 85 VAL A CA 1
ATOM 649 C C . VAL A 1 85 ? 22.734 -14.352 -3.402 1 96.56 85 VAL A C 1
ATOM 651 O O . VAL A 1 85 ? 22.469 -13.883 -4.512 1 96.56 85 VAL A O 1
ATOM 654 N N . PRO A 1 86 ? 22.391 -15.625 -2.998 1 97.12 86 PRO A N 1
ATOM 655 C CA . PRO A 1 86 ? 21.516 -16.375 -3.904 1 97.12 86 PRO A CA 1
ATOM 656 C C . PRO A 1 86 ? 20.219 -15.648 -4.227 1 97.12 86 PRO A C 1
ATOM 658 O O . PRO A 1 86 ? 19.641 -14.992 -3.354 1 97.12 86 PRO A O 1
ATOM 661 N N . ALA A 1 87 ? 19.719 -15.805 -5.441 1 96.44 87 ALA A N 1
ATOM 662 C CA . ALA A 1 87 ? 18.531 -15.102 -5.902 1 96.44 87 ALA A CA 1
ATOM 663 C C . ALA A 1 87 ? 17.328 -15.438 -5.023 1 96.44 87 ALA A C 1
ATOM 665 O O . ALA A 1 87 ? 16.516 -14.555 -4.711 1 96.44 87 ALA A O 1
ATOM 666 N N . VAL A 1 88 ? 17.219 -16.688 -4.629 1 97.31 88 VAL A N 1
ATOM 667 C CA . VAL A 1 88 ? 16.094 -17.125 -3.795 1 97.31 88 VAL A CA 1
ATOM 668 C C . VAL A 1 88 ? 16.141 -16.375 -2.461 1 97.31 88 VAL A C 1
ATOM 670 O O . VAL A 1 88 ? 15.094 -15.969 -1.943 1 97.31 88 VAL A O 1
ATOM 673 N N . GLU A 1 89 ? 17.281 -16.188 -1.919 1 97.75 89 GLU A N 1
ATOM 674 C CA . GLU A 1 89 ? 17.422 -15.422 -0.689 1 97.75 89 GLU A CA 1
ATOM 675 C C . GLU A 1 89 ? 17.047 -13.953 -0.906 1 97.75 89 GLU A C 1
ATOM 677 O O . GLU A 1 89 ? 16.359 -13.359 -0.079 1 97.75 89 GLU A O 1
ATOM 682 N N . LEU A 1 90 ? 17.516 -13.484 -1.983 1 96.06 90 LEU A N 1
ATOM 683 C CA . LEU A 1 90 ? 17.297 -12.086 -2.322 1 96.06 90 LEU A CA 1
ATOM 684 C C . LEU A 1 90 ? 15.805 -11.773 -2.414 1 96.06 90 LEU A C 1
ATOM 686 O O . LEU A 1 90 ? 15.328 -10.805 -1.821 1 96.06 90 LEU A O 1
ATOM 690 N N . ILE A 1 91 ? 15.008 -12.586 -3.076 1 95.38 91 ILE A N 1
ATOM 691 C CA . ILE A 1 91 ? 13.602 -12.32 -3.338 1 95.38 91 ILE A CA 1
ATOM 692 C C . ILE A 1 91 ? 12.797 -12.5 -2.053 1 95.38 91 ILE A C 1
ATOM 694 O O . ILE A 1 91 ? 11.742 -11.875 -1.881 1 95.38 91 ILE A O 1
ATOM 698 N N . LEU A 1 92 ? 13.305 -13.258 -1.1 1 97.56 92 LEU A N 1
ATOM 699 C CA . LEU A 1 92 ? 12.57 -13.523 0.131 1 97.56 92 LEU A CA 1
ATOM 700 C C . LEU A 1 92 ? 12.93 -12.508 1.21 1 97.56 92 LEU A C 1
ATOM 702 O O . LEU A 1 92 ? 12.203 -12.352 2.193 1 97.56 92 LEU A O 1
ATOM 706 N N . CYS A 1 93 ? 14.023 -11.758 1.043 1 96.75 93 CYS A N 1
ATOM 707 C CA . CYS A 1 93 ? 14.516 -10.969 2.168 1 96.75 93 CYS A CA 1
ATOM 708 C C . CYS A 1 93 ? 14.547 -9.484 1.827 1 96.75 93 CYS A C 1
ATOM 710 O O . CYS A 1 93 ? 14.703 -8.641 2.713 1 96.75 93 CYS A O 1
ATOM 712 N N . ARG A 1 94 ? 14.359 -9.227 0.615 1 93.62 94 ARG A N 1
ATOM 713 C CA . ARG A 1 94 ? 14.461 -7.832 0.195 1 93.62 94 ARG A CA 1
ATOM 714 C C . ARG A 1 94 ? 13.172 -7.367 -0.472 1 93.62 94 ARG A C 1
ATOM 716 O O . ARG A 1 94 ? 12.609 -8.07 -1.313 1 93.62 94 ARG A O 1
ATOM 723 N N . LEU A 1 95 ? 12.711 -6.148 -0.051 1 92.31 95 LEU A N 1
ATOM 724 C CA . LEU A 1 95 ? 11.586 -5.531 -0.738 1 92.31 95 LEU A CA 1
ATOM 725 C C . LEU A 1 95 ? 11.992 -5.047 -2.127 1 92.31 95 LEU A C 1
ATOM 727 O O . LEU A 1 95 ? 13.117 -4.586 -2.322 1 92.31 95 LEU A O 1
ATOM 731 N N . HIS A 1 96 ? 11.109 -5.18 -3.125 1 91.81 96 HIS A N 1
ATOM 732 C CA . HIS A 1 96 ? 11.273 -4.664 -4.48 1 91.81 96 HIS A CA 1
ATOM 733 C C . HIS A 1 96 ? 12.367 -5.418 -5.23 1 91.81 96 HIS A C 1
ATOM 735 O O . HIS A 1 96 ? 13.195 -4.809 -5.906 1 91.81 96 HIS A O 1
ATOM 741 N N . ALA A 1 97 ? 12.43 -6.648 -4.91 1 91.56 97 ALA A N 1
ATOM 742 C CA . ALA A 1 97 ? 13.289 -7.574 -5.641 1 91.56 97 ALA A CA 1
ATOM 743 C C . ALA A 1 97 ? 12.469 -8.656 -6.34 1 91.56 97 ALA A C 1
ATOM 745 O O . ALA A 1 97 ? 11.641 -9.32 -5.711 1 91.56 97 ALA A O 1
ATOM 746 N N . GLY A 1 98 ? 12.664 -8.75 -7.633 1 89.31 98 GLY A N 1
ATOM 747 C CA . GLY A 1 98 ? 11.891 -9.75 -8.344 1 89.31 98 GLY A CA 1
ATOM 748 C C . GLY A 1 98 ? 12.211 -9.805 -9.828 1 89.31 98 GLY A C 1
ATOM 749 O O . GLY A 1 98 ? 12.977 -8.984 -10.336 1 89.31 98 GLY A O 1
ATOM 750 N N . GLY A 1 99 ? 11.703 -10.812 -10.461 1 86 99 GLY A N 1
ATOM 751 C CA . GLY A 1 99 ? 11.953 -11.016 -11.875 1 86 99 GLY A CA 1
ATOM 752 C C . GLY A 1 99 ? 10.82 -10.531 -12.758 1 86 99 GLY A C 1
ATOM 753 O O . GLY A 1 99 ? 10.828 -10.758 -13.969 1 86 99 GLY A O 1
ATOM 754 N N . LYS A 1 100 ? 9.859 -9.891 -12.172 1 82.81 100 LYS A N 1
ATOM 755 C CA . LYS A 1 100 ? 8.648 -9.586 -12.922 1 82.81 100 LYS A CA 1
ATOM 756 C C . LYS A 1 100 ? 8.539 -8.094 -13.211 1 82.81 100 LYS A C 1
ATOM 758 O O . LYS A 1 100 ? 7.453 -7.586 -13.492 1 82.81 100 LYS A O 1
ATOM 763 N N . PHE A 1 101 ? 9.617 -7.348 -13.102 1 80.19 101 PHE A N 1
ATOM 764 C CA . PHE A 1 101 ? 9.625 -5.914 -13.367 1 80.19 101 PHE A CA 1
ATOM 765 C C . PHE A 1 101 ? 9.734 -5.641 -14.867 1 80.19 101 PHE A C 1
ATOM 767 O O . PHE A 1 101 ? 9.391 -4.555 -15.328 1 80.19 101 PHE A O 1
ATOM 774 N N . SER A 1 102 ? 10.305 -6.605 -15.516 1 74.44 102 SER A N 1
ATOM 775 C CA . SER A 1 102 ? 10.367 -6.535 -16.969 1 74.44 102 SER A CA 1
ATOM 776 C C . SER A 1 102 ? 9.523 -7.629 -17.609 1 74.44 102 SER A C 1
ATOM 778 O O . SER A 1 102 ? 9.141 -8.594 -16.953 1 74.44 102 SER A O 1
ATOM 780 N N . ASN A 1 103 ? 9.141 -7.426 -18.859 1 74.06 103 ASN A N 1
ATOM 781 C CA . ASN A 1 103 ? 8.32 -8.414 -19.547 1 74.06 103 ASN A CA 1
ATOM 782 C C . ASN A 1 103 ? 9.172 -9.516 -20.172 1 74.06 103 ASN A C 1
ATOM 784 O O . ASN A 1 103 ? 8.68 -10.328 -20.953 1 74.06 103 ASN A O 1
ATOM 788 N N . LYS A 1 104 ? 10.367 -9.594 -19.75 1 74.5 104 LYS A N 1
ATOM 789 C CA . LYS A 1 104 ? 11.273 -10.539 -20.391 1 74.5 104 LYS A CA 1
ATOM 790 C C . LYS A 1 104 ? 11 -11.969 -19.922 1 74.5 104 LYS A C 1
ATOM 792 O O . LYS A 1 104 ? 11.008 -12.898 -20.719 1 74.5 104 LYS A O 1
ATOM 797 N N . ASN A 1 105 ? 10.664 -12.039 -18.656 1 75.69 105 ASN A N 1
ATOM 798 C CA . ASN A 1 105 ? 10.508 -13.375 -18.094 1 75.69 105 ASN A CA 1
ATOM 799 C C . ASN A 1 105 ? 9.039 -13.773 -18 1 75.69 105 ASN A C 1
ATOM 801 O O . ASN A 1 105 ? 8.711 -14.961 -18.016 1 75.69 105 ASN A O 1
ATOM 805 N N . TYR A 1 106 ? 8.234 -12.805 -17.859 1 76.88 106 TYR A N 1
ATOM 806 C CA . TYR A 1 106 ? 6.793 -13 -17.75 1 76.88 106 TYR A CA 1
ATOM 807 C C . TYR A 1 106 ? 6.031 -11.992 -18.594 1 76.88 106 TYR A C 1
ATOM 809 O O . TYR A 1 106 ? 6.043 -10.789 -18.297 1 76.88 106 TYR A O 1
ATOM 817 N N . GLN A 1 107 ? 5.379 -12.5 -19.547 1 74.56 107 GLN A N 1
ATOM 818 C CA . GLN A 1 107 ? 4.602 -11.594 -20.375 1 74.56 107 GLN A CA 1
ATOM 819 C C . GLN A 1 107 ? 3.385 -11.062 -19.625 1 74.56 107 GLN A C 1
ATOM 821 O O . GLN A 1 107 ? 3.055 -9.875 -19.719 1 74.56 107 GLN A O 1
ATOM 826 N N . PHE A 1 108 ? 2.736 -11.961 -18.875 1 77.25 108 PHE A N 1
ATOM 827 C CA . PHE A 1 108 ? 1.594 -11.641 -18.031 1 77.25 108 PHE A CA 1
ATOM 828 C C . PHE A 1 108 ? 1.791 -12.188 -16.625 1 77.25 108 PHE A C 1
ATOM 830 O O . PHE A 1 108 ? 2.193 -13.344 -16.453 1 77.25 108 PHE A O 1
ATOM 837 N N . SER A 1 109 ? 1.714 -11.242 -15.633 1 77.31 109 SER A N 1
ATOM 838 C CA . SER A 1 109 ? 1.895 -11.703 -14.258 1 77.31 109 SER A CA 1
ATOM 839 C C . SER A 1 109 ? 0.997 -10.93 -13.297 1 77.31 109 SER A C 1
ATOM 841 O O . SER A 1 109 ? 0.605 -9.797 -13.578 1 77.31 109 SER A O 1
ATOM 843 N N . GLY A 1 110 ? 0.629 -11.594 -12.266 1 73.19 110 GLY A N 1
ATOM 844 C CA . GLY A 1 110 ? -0.149 -10.953 -11.219 1 73.19 110 GLY A CA 1
ATOM 845 C C . GLY A 1 110 ? 0.688 -10.086 -10.297 1 73.19 110 GLY A C 1
ATOM 846 O O . GLY A 1 110 ? 0.239 -9.023 -9.859 1 73.19 110 GLY A O 1
ATOM 847 N N . GLY A 1 111 ? 1.812 -10.617 -10.008 1 70.56 111 GLY A N 1
ATOM 848 C CA . GLY A 1 111 ? 2.711 -9.859 -9.148 1 70.56 111 GLY A CA 1
ATOM 849 C C . GLY A 1 111 ? 3.506 -8.805 -9.891 1 70.56 111 GLY A C 1
ATOM 850 O O . GLY A 1 111 ? 4.125 -9.102 -10.914 1 70.56 111 GLY A O 1
ATOM 851 N N . LEU A 1 112 ? 3.469 -7.52 -9.398 1 70 112 LEU A N 1
ATOM 852 C CA . LEU A 1 112 ? 4.125 -6.469 -10.164 1 70 112 LEU A CA 1
ATOM 853 C C . LEU A 1 112 ? 5.035 -5.633 -9.266 1 70 112 LEU A C 1
ATOM 855 O O . LEU A 1 112 ? 5.859 -4.863 -9.766 1 70 112 LEU A O 1
ATOM 859 N N . HIS A 1 113 ? 5.035 -5.988 -8.016 1 76.56 113 HIS A N 1
ATOM 860 C CA . HIS A 1 113 ? 5.676 -5.02 -7.133 1 76.56 113 HIS A CA 1
ATOM 861 C C . HIS A 1 113 ? 6.953 -5.586 -6.523 1 76.56 113 HIS A C 1
ATOM 863 O O . HIS A 1 113 ? 7.746 -4.848 -5.938 1 76.56 113 HIS A O 1
ATOM 869 N N . GLY A 1 114 ? 7.141 -6.848 -6.617 1 84.31 114 GLY A N 1
ATOM 870 C CA . GLY A 1 114 ? 8.32 -7.449 -6.012 1 84.31 114 GLY A CA 1
ATOM 871 C C . GLY A 1 114 ? 8.281 -7.441 -4.496 1 84.31 114 GLY A C 1
ATOM 872 O O . GLY A 1 114 ? 9.312 -7.258 -3.846 1 84.31 114 GLY A O 1
ATOM 873 N N . VAL A 1 115 ? 7.098 -7.574 -3.949 1 89.94 115 VAL A N 1
ATOM 874 C CA . VAL A 1 115 ? 6.988 -7.445 -2.5 1 89.94 115 VAL A CA 1
ATOM 875 C C . VAL A 1 115 ? 6.312 -8.688 -1.921 1 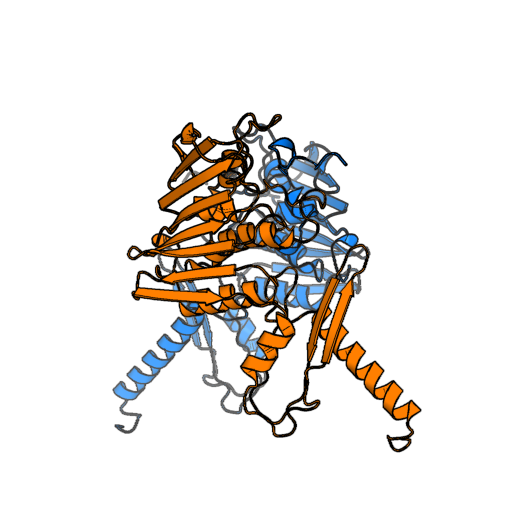89.94 115 VAL A C 1
ATOM 877 O O . VAL A 1 115 ? 6.512 -9.023 -0.75 1 89.94 115 VAL A O 1
ATOM 880 N N . GLY A 1 116 ? 5.621 -9.469 -2.684 1 93.19 116 GLY A N 1
ATOM 881 C CA . GLY A 1 116 ? 4.691 -10.477 -2.191 1 93.19 116 GLY A CA 1
ATOM 882 C C . GLY A 1 116 ? 5.359 -11.539 -1.335 1 93.19 116 GLY A C 1
ATOM 883 O O . GLY A 1 116 ? 5.043 -11.672 -0.152 1 93.19 116 GLY A O 1
ATOM 884 N N . ILE A 1 117 ? 6.316 -12.203 -1.856 1 95.75 117 ILE A N 1
ATOM 885 C CA . ILE A 1 117 ? 6.898 -13.352 -1.17 1 95.75 117 ILE A CA 1
ATOM 886 C C . ILE A 1 117 ? 7.746 -12.867 0.006 1 95.75 117 ILE A C 1
ATOM 888 O O . ILE A 1 117 ? 7.879 -13.57 1.013 1 95.75 117 ILE A O 1
ATOM 892 N N . SER A 1 118 ? 8.312 -11.695 -0.105 1 97.19 118 SER A N 1
ATOM 893 C CA . SER A 1 118 ? 9.07 -11.156 1.021 1 97.19 118 SER A CA 1
ATOM 894 C C . SER A 1 118 ? 8.148 -10.797 2.184 1 97.19 118 SER A C 1
ATOM 896 O O . SER A 1 118 ? 8.539 -10.914 3.348 1 97.19 118 SER A O 1
ATOM 898 N N . VAL A 1 119 ? 6.953 -10.344 1.864 1 97.31 119 VAL A N 1
ATOM 899 C CA . VAL A 1 119 ? 5.961 -10.07 2.896 1 97.31 119 VAL A CA 1
ATOM 900 C C . VAL A 1 119 ? 5.582 -11.367 3.613 1 97.31 119 VAL A C 1
ATOM 902 O O . VAL A 1 119 ? 5.426 -11.383 4.836 1 97.31 119 VAL A O 1
ATOM 905 N N . VAL A 1 120 ? 5.477 -12.445 2.844 1 98.56 120 VAL A N 1
ATOM 906 C CA . VAL A 1 120 ? 5.203 -13.75 3.436 1 98.56 120 VAL A CA 1
ATOM 907 C C . VAL A 1 120 ? 6.301 -14.109 4.434 1 98.56 120 VAL A C 1
ATOM 909 O O . VAL A 1 120 ? 6.016 -14.531 5.555 1 98.56 120 VAL A O 1
ATOM 912 N N . ASN A 1 121 ? 7.512 -13.914 4.07 1 98.69 121 ASN A N 1
ATOM 913 C CA . ASN A 1 121 ? 8.625 -14.172 4.977 1 98.69 121 ASN A CA 1
ATOM 914 C C . ASN A 1 121 ? 8.562 -13.289 6.215 1 98.69 121 ASN A C 1
ATOM 916 O O . ASN A 1 121 ? 8.703 -13.773 7.34 1 98.69 121 ASN A O 1
ATOM 920 N N . ALA A 1 122 ? 8.305 -12.047 6.031 1 98.5 122 ALA A N 1
ATOM 921 C CA . ALA A 1 122 ? 8.305 -11.07 7.117 1 98.5 122 ALA A CA 1
ATOM 922 C C . ALA A 1 122 ? 7.262 -11.43 8.172 1 98.5 122 ALA A C 1
ATOM 924 O O . ALA A 1 122 ? 7.484 -11.219 9.367 1 98.5 122 ALA A O 1
ATOM 925 N N . LEU A 1 123 ? 6.184 -11.969 7.711 1 98.56 123 LEU A N 1
ATOM 926 C CA . LEU A 1 123 ? 5.059 -12.141 8.617 1 98.56 123 LEU A CA 1
ATOM 927 C C . LEU A 1 123 ? 4.867 -13.617 8.969 1 98.56 123 LEU A C 1
ATOM 929 O O . LEU A 1 123 ? 3.771 -14.031 9.359 1 98.56 123 LEU A O 1
ATOM 933 N N . SER A 1 124 ? 5.887 -14.406 8.82 1 98.75 124 SER A N 1
ATOM 934 C CA . SER A 1 124 ? 5.828 -15.82 9.164 1 98.75 124 SER A CA 1
ATOM 935 C C . SER A 1 124 ? 6.824 -16.156 10.273 1 98.75 124 SER A C 1
ATOM 937 O O . SER A 1 124 ? 7.918 -15.594 10.328 1 98.75 124 SER A O 1
ATOM 939 N N . LYS A 1 125 ? 6.434 -17.141 11.109 1 98.69 125 LYS A N 1
ATOM 940 C CA . LYS A 1 125 ? 7.359 -17.688 12.102 1 98.69 125 LYS A CA 1
ATOM 941 C C . LYS A 1 125 ? 8.477 -18.469 11.422 1 98.69 125 LYS A C 1
ATOM 943 O O . LYS A 1 125 ? 9.625 -18.453 11.891 1 98.69 125 LYS A O 1
ATOM 948 N N . ARG A 1 126 ? 8.094 -19.062 10.359 1 98.75 126 ARG A N 1
ATOM 949 C CA . ARG A 1 126 ? 9.062 -19.859 9.609 1 98.75 126 ARG A CA 1
ATOM 950 C C . ARG A 1 126 ? 8.625 -20.016 8.156 1 98.75 126 ARG A C 1
ATOM 952 O O . ARG A 1 126 ? 7.43 -20.094 7.863 1 98.75 126 ARG A O 1
ATOM 959 N N . VAL A 1 127 ? 9.555 -19.969 7.258 1 98.88 127 VAL A N 1
ATOM 960 C CA . VAL A 1 127 ? 9.367 -20.266 5.84 1 98.88 127 VAL A CA 1
ATOM 961 C C . VAL A 1 127 ? 10.445 -21.25 5.379 1 98.88 127 VAL A C 1
ATOM 963 O O . VAL A 1 127 ? 11.633 -21.047 5.641 1 98.88 127 VAL A O 1
ATOM 966 N N . GLU A 1 128 ? 10.008 -22.312 4.781 1 98.94 128 GLU A N 1
ATOM 967 C CA . GLU A 1 128 ? 10.898 -23.266 4.145 1 98.94 128 GLU A CA 1
ATOM 968 C C . GLU A 1 128 ? 10.688 -23.297 2.633 1 98.94 128 GLU A C 1
ATOM 970 O O . GLU A 1 128 ? 9.562 -23.438 2.158 1 98.94 128 GLU A O 1
ATOM 975 N N . VAL A 1 129 ? 11.805 -23.141 1.943 1 98.88 129 VAL A N 1
ATOM 976 C CA . VAL A 1 129 ? 11.742 -23.156 0.486 1 98.88 129 VAL A CA 1
ATOM 977 C C . VAL A 1 129 ? 12.602 -24.297 -0.054 1 98.88 129 VAL A C 1
ATOM 979 O O . VAL A 1 129 ? 13.766 -24.438 0.328 1 98.88 129 VAL A O 1
ATOM 982 N N . ASN A 1 130 ? 12.016 -25.125 -0.886 1 98.81 130 ASN A N 1
ATOM 983 C CA . ASN A 1 130 ? 12.727 -26.172 -1.619 1 98.81 130 ASN A CA 1
ATOM 984 C C . ASN A 1 130 ? 12.625 -25.969 -3.127 1 98.81 130 ASN A C 1
ATOM 986 O O . ASN A 1 130 ? 11.531 -25.75 -3.656 1 98.81 130 ASN A O 1
ATOM 990 N N . VAL A 1 131 ? 13.773 -26.047 -3.758 1 98.62 131 VAL A N 1
ATOM 991 C CA . VAL A 1 131 ? 13.836 -25.828 -5.199 1 98.62 131 VAL A CA 1
ATOM 992 C C . VAL A 1 131 ? 14.453 -27.031 -5.887 1 98.62 131 VAL A C 1
ATOM 994 O O . VAL A 1 131 ? 15.5 -27.531 -5.457 1 98.62 131 VAL A O 1
ATOM 997 N N . ARG A 1 132 ? 13.789 -27.547 -6.871 1 98.5 132 ARG A N 1
ATOM 998 C CA . ARG A 1 132 ? 14.352 -28.562 -7.766 1 98.5 132 ARG A CA 1
ATOM 999 C C . ARG A 1 132 ? 14.812 -27.938 -9.078 1 98.5 132 ARG A C 1
ATOM 1001 O O . ARG A 1 132 ? 14 -27.375 -9.82 1 98.5 132 ARG A O 1
ATOM 1008 N N . ARG A 1 133 ? 16.031 -28.016 -9.242 1 95.94 133 ARG A N 1
ATOM 1009 C CA . ARG A 1 133 ? 16.656 -27.391 -10.406 1 95.94 133 ARG A CA 1
ATOM 1010 C C . ARG A 1 133 ? 18 -28.031 -10.719 1 95.94 133 ARG A C 1
ATOM 1012 O O . ARG A 1 133 ? 18.781 -28.328 -9.805 1 95.94 133 ARG A O 1
ATOM 1019 N N . ASP A 1 134 ? 18.266 -28.328 -12.031 1 93.62 134 ASP A N 1
ATOM 1020 C CA . ASP A 1 134 ? 19.547 -28.844 -12.508 1 93.62 134 ASP A CA 1
ATOM 1021 C C . ASP A 1 134 ? 19.875 -30.172 -11.836 1 93.62 134 ASP A C 1
ATOM 1023 O O . ASP A 1 134 ? 21.031 -30.406 -11.461 1 93.62 134 ASP A O 1
ATOM 1027 N N . GLY A 1 135 ? 18.891 -30.875 -11.578 1 96.81 135 GLY A N 1
ATOM 1028 C CA . GLY A 1 135 ? 19.062 -32.219 -11.07 1 96.81 135 GLY A CA 1
ATOM 1029 C C . GLY A 1 135 ? 19.344 -32.25 -9.578 1 96.81 135 GLY A C 1
ATOM 1030 O O . GLY A 1 135 ? 19.672 -33.312 -9.031 1 96.81 135 GLY A O 1
ATOM 1031 N N . GLN A 1 136 ? 19.219 -31.141 -8.922 1 97.81 136 GLN A N 1
ATOM 1032 C CA . GLN A 1 136 ? 19.484 -31.047 -7.492 1 97.81 136 GLN A CA 1
ATOM 1033 C C . GLN A 1 136 ? 18.266 -30.5 -6.746 1 97.81 136 GLN A C 1
ATOM 1035 O O . GLN A 1 136 ? 17.406 -29.859 -7.344 1 97.81 136 GLN A O 1
ATOM 1040 N N . VAL A 1 137 ? 18.219 -30.859 -5.5 1 98.5 137 VAL A N 1
ATOM 1041 C CA . VAL A 1 137 ? 17.234 -30.281 -4.594 1 98.5 137 VAL A CA 1
ATOM 1042 C C . VAL A 1 137 ? 17.922 -29.312 -3.633 1 98.5 137 VAL A C 1
ATOM 1044 O O . VAL A 1 137 ? 18.844 -29.703 -2.906 1 98.5 137 VAL A O 1
ATOM 1047 N N . TYR A 1 138 ? 17.516 -28.031 -3.705 1 98.56 138 TYR A N 1
ATOM 1048 C CA . TYR A 1 138 ? 18.062 -27 -2.842 1 98.56 138 TYR A CA 1
ATOM 1049 C C . TYR A 1 138 ? 17.078 -26.625 -1.739 1 98.56 138 TYR A C 1
ATOM 1051 O O . TYR A 1 138 ? 15.859 -26.609 -1.966 1 98.56 138 TYR A O 1
ATOM 1059 N N . SER A 1 139 ? 17.609 -26.344 -0.593 1 98.81 139 SER A N 1
ATOM 1060 C CA . SER A 1 139 ? 16.766 -25.938 0.52 1 98.81 139 SER A CA 1
ATOM 1061 C C . SER A 1 139 ? 17.312 -24.688 1.198 1 98.81 139 SER A C 1
ATOM 1063 O O . SER A 1 139 ? 18.531 -24.5 1.285 1 98.81 139 SER A O 1
ATOM 1065 N N . ILE A 1 140 ? 16.438 -23.859 1.648 1 98.75 140 ILE A N 1
ATOM 1066 C CA . ILE A 1 140 ? 16.75 -22.656 2.426 1 98.75 140 ILE A CA 1
ATOM 1067 C C . ILE A 1 140 ? 15.602 -22.375 3.396 1 98.75 140 ILE A C 1
ATOM 1069 O O . ILE A 1 140 ? 14.453 -22.75 3.141 1 98.75 140 ILE A O 1
ATOM 1073 N N . ALA A 1 141 ? 15.945 -21.734 4.535 1 98.88 141 ALA A N 1
ATOM 1074 C CA . ALA A 1 141 ? 14.883 -21.484 5.512 1 98.88 141 ALA A CA 1
ATOM 1075 C C . ALA A 1 141 ? 15.047 -20.125 6.152 1 98.88 141 ALA A C 1
ATOM 1077 O O . ALA A 1 141 ? 16.156 -19.578 6.211 1 98.88 141 ALA A O 1
ATOM 1078 N N . PHE A 1 142 ? 13.945 -19.531 6.586 1 98.75 142 PHE A N 1
ATOM 1079 C CA . PHE A 1 142 ? 13.844 -18.219 7.195 1 98.75 142 PHE A CA 1
ATOM 1080 C C . PHE A 1 142 ? 12.945 -18.25 8.43 1 98.75 142 PHE A C 1
ATOM 1082 O O . PHE A 1 142 ? 12.062 -19.109 8.531 1 98.75 142 PHE A O 1
ATOM 1089 N N . GLU A 1 143 ? 13.188 -17.344 9.328 1 98.62 143 GLU A N 1
ATOM 1090 C CA . GLU A 1 143 ? 12.328 -17.141 10.492 1 98.62 143 GLU A CA 1
ATOM 1091 C C . GLU A 1 143 ? 12.18 -15.656 10.812 1 98.62 143 GLU A C 1
ATOM 1093 O O . GLU A 1 143 ? 13.172 -14.93 10.922 1 98.62 143 GLU A O 1
ATOM 1098 N N . ASN A 1 144 ? 10.945 -15.227 10.922 1 97.19 144 ASN A N 1
ATOM 1099 C CA . ASN A 1 144 ? 10.648 -13.844 11.297 1 97.19 144 ASN A CA 1
ATOM 1100 C C . ASN A 1 144 ? 11.312 -12.852 10.344 1 97.19 144 ASN A C 1
ATOM 1102 O O . ASN A 1 144 ? 11.836 -11.828 10.781 1 97.19 144 ASN A O 1
ATOM 1106 N N . GLY A 1 145 ? 11.461 -13.305 9.109 1 97.12 145 GLY A N 1
ATOM 1107 C CA . GLY A 1 145 ? 11.977 -12.406 8.094 1 97.12 145 GLY A CA 1
ATOM 1108 C C . GLY A 1 145 ? 13.477 -12.547 7.879 1 97.12 145 GLY A C 1
ATOM 1109 O O . GLY A 1 145 ? 14.039 -11.922 6.977 1 97.12 145 GLY A O 1
ATOM 1110 N N . GLU A 1 146 ? 14.086 -13.422 8.641 1 97.44 146 GLU A N 1
ATOM 1111 C CA . GLU A 1 146 ? 15.539 -13.562 8.578 1 97.44 146 GLU A CA 1
ATOM 1112 C C . GLU A 1 146 ? 15.945 -14.969 8.141 1 97.44 146 GLU A C 1
ATOM 1114 O O . GLU A 1 146 ? 15.32 -15.953 8.539 1 97.44 146 GLU A O 1
ATOM 1119 N N . LYS A 1 147 ? 17.016 -14.977 7.363 1 98.25 147 LYS A N 1
ATOM 1120 C CA . LYS A 1 147 ? 17.547 -16.281 6.969 1 98.25 147 LYS A CA 1
ATOM 1121 C C . LYS A 1 147 ? 18.125 -17.031 8.164 1 98.25 147 LYS A C 1
ATOM 1123 O O . LYS A 1 147 ? 18.906 -16.469 8.938 1 98.25 147 LYS A O 1
ATOM 1128 N N . VAL A 1 148 ? 17.781 -18.281 8.328 1 98.56 148 VAL A N 1
ATOM 1129 C CA . VAL A 1 148 ? 18.297 -19.047 9.453 1 98.56 148 VAL A CA 1
ATOM 1130 C C . VAL A 1 148 ? 19.047 -20.281 8.938 1 98.56 148 VAL A C 1
ATOM 1132 O O . VAL A 1 148 ? 19.781 -20.922 9.68 1 98.56 148 VAL A O 1
ATOM 1135 N N . GLU A 1 149 ? 18.797 -20.688 7.668 1 98.31 149 GLU A N 1
ATOM 1136 C CA . GLU A 1 149 ? 19.516 -21.766 6.992 1 98.31 149 GLU A CA 1
ATOM 1137 C C . GLU A 1 149 ? 20 -21.312 5.613 1 98.31 149 GLU A C 1
ATOM 1139 O O . GLU A 1 149 ? 19.203 -20.875 4.785 1 98.31 149 GLU A O 1
ATOM 1144 N N . ASP A 1 150 ? 21.297 -21.438 5.414 1 98.25 150 ASP A N 1
ATOM 1145 C CA . ASP A 1 150 ? 21.828 -21.094 4.105 1 98.25 150 ASP A CA 1
ATOM 1146 C C . ASP A 1 150 ? 21.344 -22.078 3.033 1 98.25 150 ASP A C 1
ATOM 1148 O O . ASP A 1 150 ? 21.031 -23.234 3.328 1 98.25 150 ASP A O 1
ATOM 1152 N N . LEU A 1 151 ? 21.281 -21.531 1.822 1 98.5 151 LEU A N 1
ATOM 1153 C CA . LEU A 1 151 ? 20.953 -22.391 0.69 1 98.5 151 LEU A CA 1
ATOM 1154 C C . LEU A 1 151 ? 21.938 -23.547 0.583 1 98.5 151 LEU A C 1
ATOM 1156 O O . LEU A 1 151 ? 23.156 -23.328 0.634 1 98.5 151 LEU A O 1
ATOM 1160 N N . HIS A 1 152 ? 21.438 -24.703 0.541 1 98.25 152 HIS A N 1
ATOM 1161 C CA . HIS A 1 152 ? 22.297 -25.875 0.42 1 98.25 152 HIS A CA 1
ATOM 1162 C C . HIS A 1 152 ? 21.578 -27 -0.323 1 98.25 152 HIS A C 1
ATOM 1164 O O . HIS A 1 152 ? 20.359 -27.016 -0.416 1 98.25 152 HIS A O 1
ATOM 1170 N N . VAL A 1 153 ? 22.328 -27.922 -0.833 1 98.25 153 VAL A N 1
ATOM 1171 C CA . VAL A 1 153 ? 21.797 -29.078 -1.551 1 98.25 153 VAL A CA 1
ATOM 1172 C C . VAL A 1 153 ? 21.375 -30.156 -0.556 1 98.25 153 VAL A C 1
ATOM 1174 O O . VAL A 1 153 ? 22.141 -30.531 0.331 1 98.25 153 VAL A O 1
ATOM 1177 N N . THR A 1 154 ? 20.172 -30.516 -0.679 1 98.12 154 THR A N 1
ATOM 1178 C CA . THR A 1 154 ? 19.656 -31.5 0.277 1 98.12 154 THR A CA 1
ATOM 1179 C C . THR A 1 154 ? 19.391 -32.844 -0.407 1 98.12 154 THR A C 1
ATOM 1181 O O . THR A 1 154 ? 19.047 -33.812 0.254 1 98.12 154 THR A O 1
ATOM 1184 N N . GLY A 1 155 ? 19.422 -32.906 -1.692 1 97.62 155 GLY A N 1
ATOM 1185 C CA . GLY A 1 155 ? 19.172 -34.156 -2.43 1 97.62 155 GLY A CA 1
ATOM 1186 C C . GLY A 1 155 ? 19.344 -34 -3.93 1 97.62 155 GLY A C 1
ATOM 1187 O O . GLY A 1 155 ? 19.875 -32.969 -4.395 1 97.62 155 GLY A O 1
ATOM 1188 N N . THR A 1 156 ? 19.016 -35.094 -4.637 1 97.62 156 THR A N 1
ATOM 1189 C CA . THR A 1 156 ? 19.062 -35.094 -6.094 1 97.62 156 THR A CA 1
ATOM 1190 C C . THR A 1 156 ? 17.703 -35.469 -6.672 1 97.62 156 THR A C 1
ATOM 1192 O O . THR A 1 156 ? 16.844 -36 -5.969 1 97.62 156 THR A O 1
ATOM 1195 N N . CYS A 1 157 ? 17.516 -35 -7.859 1 97 157 CYS A N 1
ATOM 1196 C CA . CYS A 1 157 ? 16.297 -35.344 -8.594 1 97 157 CYS A CA 1
ATOM 1197 C C . CYS A 1 157 ? 16.578 -35.469 -10.086 1 97 157 CYS A C 1
ATOM 1199 O O . CYS A 1 157 ? 17.703 -35.281 -10.531 1 97 157 CYS A O 1
ATOM 1201 N N . GLY A 1 158 ? 15.555 -36.031 -10.82 1 95.88 158 GLY A N 1
ATOM 1202 C CA . GLY A 1 158 ? 15.719 -36.062 -12.266 1 95.88 158 GLY A CA 1
ATOM 1203 C C . GLY A 1 158 ? 15.906 -34.688 -12.867 1 95.88 158 GLY A C 1
ATOM 1204 O O . GLY A 1 158 ? 15.352 -33.688 -12.375 1 95.88 158 GLY A O 1
ATOM 1205 N N . LYS A 1 159 ? 16.625 -34.625 -13.922 1 92.12 159 LYS A N 1
ATOM 1206 C CA . LYS A 1 159 ? 16.969 -33.344 -14.539 1 92.12 159 LYS A CA 1
ATOM 1207 C C . LYS A 1 159 ? 15.711 -32.594 -15 1 92.12 159 LYS A C 1
ATOM 1209 O O . LYS A 1 159 ? 15.672 -31.375 -14.992 1 92.12 159 LYS A O 1
ATOM 1214 N N . ARG A 1 160 ? 14.672 -33.312 -15.336 1 94.44 160 ARG A N 1
ATOM 1215 C CA . ARG A 1 160 ? 13.453 -32.688 -15.844 1 94.44 160 ARG A CA 1
ATOM 1216 C C . ARG A 1 160 ? 12.469 -32.406 -14.719 1 94.44 160 ARG A C 1
ATOM 1218 O O . ARG A 1 160 ? 11.422 -31.797 -14.93 1 94.44 160 ARG A O 1
ATOM 1225 N N . ASN A 1 161 ? 12.844 -32.906 -13.531 1 96.75 161 ASN A N 1
ATOM 1226 C CA . ASN A 1 161 ? 12.031 -32.656 -12.352 1 96.75 161 ASN A CA 1
ATOM 1227 C C . ASN A 1 161 ? 12.375 -31.312 -11.703 1 96.75 161 ASN A C 1
ATOM 1229 O O . ASN A 1 161 ? 13.266 -31.234 -10.859 1 96.75 161 ASN A O 1
ATOM 1233 N N . THR A 1 162 ? 11.633 -30.266 -12.188 1 98.12 162 THR A N 1
ATOM 1234 C CA . THR A 1 162 ? 11.875 -28.906 -11.68 1 98.12 162 THR A CA 1
ATOM 1235 C C . THR A 1 162 ? 10.656 -28.406 -10.906 1 98.12 162 THR A C 1
ATOM 1237 O O . THR A 1 162 ? 9.57 -28.969 -11 1 98.12 162 THR A O 1
ATOM 1240 N N . GLY A 1 163 ? 10.906 -27.438 -10.047 1 98.44 163 GLY A N 1
ATOM 1241 C CA . GLY A 1 163 ? 9.781 -26.844 -9.336 1 98.44 163 GLY A CA 1
ATOM 1242 C C . GLY A 1 163 ? 10.18 -26.188 -8.031 1 98.44 163 GLY A C 1
ATOM 1243 O O . GLY A 1 163 ? 11.367 -26.078 -7.727 1 98.44 163 GLY A O 1
ATOM 1244 N N . THR A 1 164 ? 9.25 -25.625 -7.379 1 98.69 164 THR A N 1
ATOM 1245 C CA . THR A 1 164 ? 9.438 -24.938 -6.105 1 98.69 164 THR A CA 1
ATOM 1246 C C . THR A 1 164 ? 8.383 -25.359 -5.094 1 98.69 164 THR A C 1
ATOM 1248 O O . THR A 1 164 ? 7.215 -25.547 -5.449 1 98.69 164 THR A O 1
ATOM 1251 N N . SER A 1 165 ? 8.812 -25.562 -3.945 1 98.81 165 SER A N 1
ATOM 1252 C CA . SER A 1 165 ? 7.922 -25.719 -2.803 1 98.81 165 SER A CA 1
ATOM 1253 C C . SER A 1 165 ? 8.164 -24.641 -1.752 1 98.81 165 SER A C 1
ATOM 1255 O O . SER A 1 165 ? 9.305 -24.422 -1.336 1 98.81 165 SER A O 1
ATOM 1257 N N . VAL A 1 166 ? 7.133 -23.922 -1.405 1 98.94 166 VAL A N 1
ATOM 1258 C CA . VAL A 1 166 ? 7.191 -22.938 -0.334 1 98.94 166 VAL A CA 1
ATOM 1259 C C . VAL A 1 166 ? 6.242 -23.344 0.793 1 98.94 166 VAL A C 1
ATOM 1261 O O . VAL A 1 166 ? 5.035 -23.453 0.585 1 98.94 166 VAL A O 1
ATOM 1264 N N . HIS A 1 167 ? 6.781 -23.594 1.949 1 98.94 167 HIS A N 1
ATOM 1265 C CA . HIS A 1 167 ? 6.035 -23.922 3.16 1 98.94 167 HIS A CA 1
ATOM 1266 C C . HIS A 1 167 ? 6.223 -22.844 4.223 1 98.94 167 HIS A C 1
ATOM 1268 O O . HIS A 1 167 ? 7.352 -22.531 4.613 1 98.94 167 HIS A O 1
ATOM 1274 N N . PHE A 1 168 ? 5.078 -22.234 4.688 1 98.94 168 PHE A N 1
ATOM 1275 C CA . PHE A 1 168 ? 5.25 -21.156 5.648 1 98.94 168 PHE A CA 1
ATOM 1276 C C . PHE A 1 168 ? 4.23 -21.266 6.777 1 98.94 168 PHE A C 1
ATOM 1278 O O . PHE A 1 168 ? 3.137 -21.797 6.582 1 98.94 168 PHE A O 1
ATOM 1285 N N . TRP A 1 169 ? 4.66 -20.828 7.922 1 98.88 169 TRP A N 1
ATOM 1286 C CA . TRP A 1 169 ? 3.865 -20.75 9.141 1 98.88 169 TRP A CA 1
ATOM 1287 C C . TRP A 1 169 ? 3.582 -19.297 9.5 1 98.88 169 TRP A C 1
ATOM 1289 O O . TRP A 1 169 ? 4.426 -18.625 10.102 1 98.88 169 TRP A O 1
ATOM 1299 N N . PRO A 1 170 ? 2.342 -18.844 9.227 1 98.69 170 PRO A N 1
ATOM 1300 C CA . PRO A 1 170 ? 2.047 -17.453 9.523 1 98.69 170 PRO A CA 1
ATOM 1301 C C . PRO A 1 170 ? 2.186 -17.109 11.008 1 98.69 170 PRO A C 1
ATOM 1303 O O . PRO A 1 170 ? 1.827 -17.938 11.859 1 98.69 170 PRO A O 1
ATOM 1306 N N . ASP A 1 171 ? 2.758 -15.945 11.344 1 98.62 171 ASP A N 1
ATOM 1307 C CA . ASP A 1 171 ? 2.779 -15.438 12.711 1 98.62 171 ASP A CA 1
ATOM 1308 C C . ASP A 1 171 ? 1.416 -14.883 13.109 1 98.62 171 ASP A C 1
ATOM 1310 O O . ASP A 1 171 ? 1.007 -13.82 12.625 1 98.62 171 ASP A O 1
ATOM 1314 N N . GLU A 1 172 ? 0.777 -15.492 13.961 1 97.25 172 GLU A N 1
ATOM 1315 C CA . GLU A 1 172 ? -0.611 -15.211 14.312 1 97.25 172 GLU A CA 1
ATOM 1316 C C . GLU A 1 172 ? -0.759 -13.82 14.922 1 97.25 172 GLU A C 1
ATOM 1318 O O . GLU A 1 172 ? -1.844 -13.234 14.898 1 97.25 172 GLU A O 1
ATOM 1323 N N . SER A 1 173 ? 0.293 -13.297 15.453 1 97.12 173 SER A N 1
ATOM 1324 C CA . SER A 1 173 ? 0.227 -12.016 16.141 1 97.12 173 SER A CA 1
ATOM 1325 C C . SER A 1 173 ? -0.095 -10.883 15.172 1 97.12 173 SER A C 1
ATOM 1327 O O . SER A 1 173 ? -0.507 -9.797 15.594 1 97.12 173 SER A O 1
ATOM 1329 N N . PHE A 1 174 ? 0.031 -11.141 13.859 1 97.06 174 PHE A N 1
ATOM 1330 C CA . PHE A 1 174 ? -0.177 -10.086 12.875 1 97.06 174 PHE A CA 1
ATOM 1331 C C . PHE A 1 174 ? -1.602 -10.125 12.328 1 97.06 174 PHE A C 1
ATOM 1333 O O . PHE A 1 174 ? -1.995 -9.258 11.547 1 97.06 174 PHE A O 1
ATOM 1340 N N . PHE A 1 175 ? -2.381 -11.07 12.812 1 96.88 175 PHE A N 1
ATOM 1341 C CA . PHE A 1 175 ? -3.674 -11.281 12.172 1 96.88 175 PHE A CA 1
ATOM 1342 C C . PHE A 1 175 ? -4.797 -11.258 13.203 1 96.88 175 PHE A C 1
ATOM 1344 O O . PHE A 1 175 ? -4.621 -11.719 14.336 1 96.88 175 PHE A O 1
ATOM 1351 N N . ASP A 1 176 ? -5.934 -10.727 12.727 1 93.44 176 ASP A N 1
ATOM 1352 C CA . ASP A 1 176 ? -7.117 -10.742 13.586 1 93.44 176 ASP A CA 1
ATOM 1353 C C . ASP A 1 176 ? -7.551 -12.18 13.883 1 93.44 176 ASP A C 1
ATOM 1355 O O . ASP A 1 176 ? -7.883 -12.5 15.031 1 93.44 176 ASP A O 1
ATOM 1359 N N . SER A 1 177 ? -7.594 -12.938 12.867 1 95.5 177 SER A N 1
ATOM 1360 C CA . SER A 1 177 ? -7.809 -14.375 12.977 1 95.5 177 SER A CA 1
ATOM 1361 C C . SER A 1 177 ? -6.617 -15.156 12.438 1 95.5 177 SER A C 1
ATOM 1363 O O . SER A 1 177 ? -6.203 -14.953 11.289 1 95.5 177 SER A O 1
ATOM 1365 N N . PRO A 1 178 ? -6.184 -16.031 13.227 1 95.75 178 PRO A N 1
ATOM 1366 C CA . PRO A 1 178 ? -4.969 -16.734 12.82 1 95.75 178 PRO A CA 1
ATOM 1367 C C . PRO A 1 178 ? -5.246 -17.859 11.82 1 95.75 178 PRO A C 1
ATOM 1369 O O . PRO A 1 178 ? -4.312 -18.438 11.258 1 95.75 178 PRO A O 1
ATOM 1372 N N . ARG A 1 179 ? -6.461 -18.125 11.578 1 97.56 179 ARG A N 1
ATOM 1373 C CA . ARG A 1 179 ? -6.805 -19.266 10.75 1 97.56 179 ARG A CA 1
ATOM 1374 C C . ARG A 1 179 ? -7.055 -18.844 9.305 1 97.56 179 ARG A C 1
ATOM 1376 O O . ARG A 1 179 ? -7.645 -17.797 9.055 1 97.56 179 ARG A O 1
ATOM 1383 N N . PHE A 1 180 ? -6.664 -19.766 8.422 1 98.38 180 PHE A N 1
ATOM 1384 C CA . PHE A 1 180 ? -7.023 -19.578 7.02 1 98.38 180 PHE A CA 1
ATOM 1385 C C . PHE A 1 180 ? -8.516 -19.781 6.812 1 98.38 180 PHE A C 1
ATOM 1387 O O . PHE A 1 180 ? -9.133 -20.625 7.461 1 98.38 180 PHE A O 1
ATOM 1394 N N . SER A 1 181 ? -9.078 -18.969 5.938 1 97.94 181 SER A N 1
ATOM 1395 C CA . SER A 1 181 ? -10.406 -19.25 5.422 1 97.94 181 SER A CA 1
ATOM 1396 C C . SER A 1 181 ? -10.352 -20.266 4.285 1 97.94 181 SER A C 1
ATOM 1398 O O . SER A 1 181 ? -9.93 -19.938 3.172 1 97.94 181 SER A O 1
ATOM 1400 N N . VAL A 1 182 ? -10.875 -21.438 4.551 1 97.81 182 VAL A N 1
ATOM 1401 C CA . VAL A 1 182 ? -10.844 -22.516 3.58 1 97.81 182 VAL A CA 1
ATOM 1402 C C . VAL A 1 182 ? -11.734 -22.172 2.393 1 97.81 182 VAL A C 1
ATOM 1404 O O . VAL A 1 182 ? -11.383 -22.453 1.242 1 97.81 182 VAL A O 1
ATOM 1407 N N . SER A 1 183 ? -12.805 -21.656 2.68 1 96.25 183 SER A N 1
ATOM 1408 C CA . SER A 1 183 ? -13.734 -21.281 1.617 1 96.25 183 SER A CA 1
ATOM 1409 C C . SER A 1 183 ? -13.102 -20.281 0.657 1 96.25 183 SER A C 1
ATOM 1411 O O . SER A 1 183 ? -13.234 -20.406 -0.562 1 96.25 183 SER A O 1
ATOM 1413 N N . ARG A 1 184 ? -12.375 -19.328 1.165 1 94.56 184 ARG A N 1
ATOM 1414 C CA . ARG A 1 184 ? -11.711 -18.328 0.333 1 94.56 184 ARG A CA 1
ATOM 1415 C C . ARG A 1 184 ? -10.578 -18.953 -0.481 1 94.56 184 ARG A C 1
ATOM 1417 O O . ARG A 1 184 ? -10.391 -18.625 -1.652 1 94.56 184 ARG A O 1
ATOM 1424 N N . LEU A 1 185 ? -9.859 -19.828 0.178 1 97.31 185 LEU A N 1
ATOM 1425 C CA . LEU A 1 185 ? -8.805 -20.531 -0.538 1 97.31 185 LEU A CA 1
ATOM 1426 C C . LEU A 1 185 ? -9.383 -21.344 -1.687 1 97.31 185 LEU A C 1
ATOM 1428 O O . LEU A 1 185 ? -8.867 -21.312 -2.805 1 97.31 185 LEU A O 1
ATOM 1432 N N . THR A 1 186 ? -10.453 -22 -1.364 1 96.31 186 THR A N 1
ATOM 1433 C CA . THR A 1 186 ? -11.102 -22.844 -2.361 1 96.31 186 THR A CA 1
ATOM 1434 C C . THR A 1 186 ? -11.57 -22.016 -3.555 1 96.31 186 THR A C 1
ATOM 1436 O O . THR A 1 186 ? -11.328 -22.391 -4.707 1 96.31 186 THR A O 1
ATOM 1439 N N . HIS A 1 187 ? -12.188 -21 -3.258 1 91.19 187 HIS A N 1
ATOM 1440 C CA . HIS A 1 187 ? -12.68 -20.109 -4.312 1 91.19 187 HIS A CA 1
ATOM 1441 C C . HIS A 1 187 ? -11.523 -19.594 -5.164 1 91.19 187 HIS A C 1
ATOM 1443 O O . HIS A 1 187 ? -11.617 -19.562 -6.395 1 91.19 187 HIS A O 1
ATOM 1449 N N . LEU A 1 188 ? -10.492 -19.172 -4.559 1 93.75 188 LEU A N 1
ATOM 1450 C CA . LEU A 1 188 ? -9.312 -18.656 -5.23 1 93.75 188 LEU A CA 1
ATOM 1451 C C . LEU A 1 188 ? -8.688 -19.703 -6.145 1 93.75 188 LEU A C 1
ATOM 1453 O O . LEU A 1 188 ? -8.398 -19.422 -7.309 1 93.75 188 LEU A O 1
ATOM 1457 N N . LEU A 1 189 ? -8.516 -20.828 -5.641 1 96.94 189 LEU A N 1
ATOM 1458 C CA . LEU A 1 189 ? -7.84 -21.891 -6.375 1 96.94 189 LEU A CA 1
ATOM 1459 C C . LEU A 1 189 ? -8.688 -22.359 -7.555 1 96.94 189 LEU A C 1
ATOM 1461 O O . LEU A 1 189 ? -8.164 -22.594 -8.648 1 96.94 189 LEU A O 1
ATOM 1465 N N . LYS A 1 190 ? -9.938 -22.469 -7.336 1 92.94 190 LYS A N 1
ATOM 1466 C CA . LYS A 1 190 ? -10.828 -22.828 -8.438 1 92.94 190 LYS A CA 1
ATOM 1467 C C . LYS A 1 190 ? -10.773 -21.797 -9.547 1 92.94 190 LYS A C 1
ATOM 1469 O O . LYS A 1 190 ? -10.688 -22.141 -10.727 1 92.94 190 LYS A O 1
ATOM 1474 N N . ALA A 1 191 ? -10.836 -20.609 -9.164 1 90.44 191 ALA A N 1
ATOM 1475 C CA . ALA A 1 191 ? -10.758 -19.531 -10.141 1 90.44 191 ALA A CA 1
ATOM 1476 C C . ALA A 1 191 ? -9.461 -19.609 -10.945 1 90.44 191 ALA A C 1
ATOM 1478 O O . ALA A 1 191 ? -9.461 -19.406 -12.156 1 90.44 191 ALA A O 1
ATOM 1479 N N . LYS A 1 192 ? -8.344 -19.906 -10.25 1 94.19 192 LYS A N 1
ATOM 1480 C CA . LYS A 1 192 ? -7.055 -20.016 -10.938 1 94.19 192 LYS A CA 1
ATOM 1481 C C . LYS A 1 192 ? -7.062 -21.156 -11.945 1 94.19 192 LYS A C 1
ATOM 1483 O O . LYS A 1 192 ? -6.504 -21.031 -13.039 1 94.19 192 LYS A O 1
ATOM 1488 N N . ALA A 1 193 ? -7.723 -22.219 -11.586 1 94.25 193 ALA A N 1
ATOM 1489 C CA . ALA A 1 193 ? -7.824 -23.359 -12.492 1 94.25 193 ALA A CA 1
ATOM 1490 C C . ALA A 1 193 ? -8.625 -23.016 -13.734 1 94.25 193 ALA A C 1
ATOM 1492 O O . ALA A 1 193 ? -8.305 -23.453 -14.844 1 94.25 193 ALA A O 1
ATOM 1493 N N . VAL A 1 194 ? -9.648 -22.25 -13.562 1 89.94 194 VAL A N 1
ATOM 1494 C CA . VAL A 1 194 ? -10.508 -21.797 -14.664 1 89.94 194 VAL A CA 1
ATOM 1495 C C . VAL A 1 194 ? -9.727 -20.875 -15.586 1 89.94 194 VAL A C 1
ATOM 1497 O O . VAL A 1 194 ? -9.828 -20.984 -16.812 1 89.94 194 VAL A O 1
ATOM 1500 N N . LEU A 1 195 ? -8.922 -20.078 -15.023 1 90 195 LEU A N 1
ATOM 1501 C CA . LEU A 1 195 ? -8.242 -19.016 -15.766 1 90 195 LEU A CA 1
ATOM 1502 C C . LEU A 1 195 ? -6.953 -19.531 -16.391 1 90 195 LEU A C 1
ATOM 1504 O O . LEU A 1 195 ? -6.352 -18.859 -17.234 1 90 195 LEU A O 1
ATOM 1508 N N . CYS A 1 196 ? -6.504 -20.672 -15.969 1 90.69 196 CYS A N 1
ATOM 1509 C CA . CYS A 1 196 ? -5.328 -21.312 -16.547 1 90.69 196 CYS A CA 1
ATOM 1510 C C . CYS A 1 196 ? -5.68 -22.688 -17.109 1 90.69 196 CYS A C 1
ATOM 1512 O O . CYS A 1 196 ? -5.301 -23.703 -16.547 1 90.69 196 CYS A O 1
ATOM 1514 N N . PRO A 1 197 ? -6.285 -22.625 -18.312 1 89.06 197 PRO A N 1
ATOM 1515 C CA . PRO A 1 197 ? -6.707 -23.906 -18.875 1 89.06 197 PRO A CA 1
ATOM 1516 C C . PRO A 1 197 ? -5.555 -24.906 -19.016 1 89.06 197 PRO A C 1
ATOM 1518 O O . PRO A 1 197 ? -4.465 -24.516 -19.453 1 89.06 197 PRO A O 1
ATOM 1521 N N . GLY A 1 198 ? -5.867 -26.109 -18.625 1 92.38 198 GLY A N 1
ATOM 1522 C CA . GLY A 1 198 ? -4.891 -27.172 -18.781 1 92.38 198 GLY A CA 1
ATOM 1523 C C . GLY A 1 198 ? -4.012 -27.375 -17.562 1 92.38 198 GLY A C 1
ATOM 1524 O O . GLY A 1 198 ? -3.285 -28.359 -17.469 1 92.38 198 GLY A O 1
ATOM 1525 N N . VAL A 1 199 ? -4.051 -26.453 -16.625 1 95.81 199 VAL A N 1
ATOM 1526 C CA . VAL A 1 199 ? -3.25 -26.562 -15.406 1 95.81 199 VAL A CA 1
ATOM 1527 C C . VAL A 1 199 ? -4.047 -27.281 -14.32 1 95.81 199 VAL A C 1
ATOM 1529 O O . VAL A 1 199 ? -5.215 -26.969 -14.086 1 95.81 199 VAL A O 1
ATOM 1532 N N . GLU A 1 200 ? -3.463 -28.234 -13.711 1 97.94 200 GLU A N 1
ATOM 1533 C CA . GLU A 1 200 ? -4.094 -28.953 -12.602 1 97.94 200 GLU A CA 1
ATOM 1534 C C . GLU A 1 200 ? -3.814 -28.25 -11.273 1 97.94 200 GLU A C 1
ATOM 1536 O O . GLU A 1 200 ? -2.656 -28.047 -10.898 1 97.94 200 GLU A O 1
ATOM 1541 N N . ILE A 1 201 ? -4.848 -27.906 -10.594 1 98.06 201 ILE A N 1
ATOM 1542 C CA . ILE A 1 201 ? -4.723 -27.312 -9.266 1 98.06 201 ILE A CA 1
ATOM 1543 C C . ILE A 1 201 ? -5.301 -28.266 -8.219 1 98.06 201 ILE A C 1
ATOM 1545 O O . ILE A 1 201 ? -6.43 -28.734 -8.359 1 98.06 201 ILE A O 1
ATOM 1549 N N . VAL A 1 202 ? -4.512 -28.625 -7.211 1 98.69 202 VAL A N 1
ATOM 1550 C CA . VAL A 1 202 ? -4.91 -29.531 -6.145 1 98.69 202 VAL A CA 1
ATOM 1551 C C . VAL A 1 202 ? -4.895 -28.812 -4.805 1 98.69 202 VAL A C 1
ATOM 1553 O O . VAL A 1 202 ? -3.939 -28.094 -4.492 1 98.69 202 VAL A O 1
ATOM 1556 N N . PHE A 1 203 ? -6 -29 -4.008 1 98.75 203 PHE A N 1
ATOM 1557 C CA . PHE A 1 203 ? -6.082 -28.453 -2.662 1 98.75 203 PHE A CA 1
ATOM 1558 C C . PHE A 1 203 ? -6.293 -29.547 -1.635 1 98.75 203 PHE A C 1
ATOM 1560 O O . PHE A 1 203 ? -7.312 -30.25 -1.659 1 98.75 203 PHE A O 1
ATOM 1567 N N . ARG A 1 204 ? -5.273 -29.703 -0.829 1 98.75 204 ARG A N 1
ATOM 1568 C CA . ARG A 1 204 ? -5.379 -30.641 0.285 1 98.75 204 ARG A CA 1
ATOM 1569 C C . ARG A 1 204 ? -5.559 -29.906 1.606 1 98.75 204 ARG A C 1
ATOM 1571 O O . ARG A 1 204 ? -4.633 -29.25 2.092 1 98.75 204 ARG A O 1
ATOM 1578 N N . ASP A 1 205 ? -6.707 -30.016 2.193 1 98.44 205 ASP A N 1
ATOM 1579 C CA . ASP A 1 205 ? -7.055 -29.422 3.482 1 98.44 205 ASP A CA 1
ATOM 1580 C C . ASP A 1 205 ? -6.941 -30.453 4.605 1 98.44 205 ASP A C 1
ATOM 1582 O O . ASP A 1 205 ? -7.891 -31.188 4.883 1 98.44 205 ASP A O 1
ATOM 1586 N N . GLN A 1 206 ? -5.82 -30.406 5.273 1 98.44 206 GLN A N 1
ATOM 1587 C CA . GLN A 1 206 ? -5.594 -31.391 6.332 1 98.44 206 GLN A CA 1
ATOM 1588 C C . GLN A 1 206 ? -6.297 -30.984 7.621 1 98.44 206 GLN A C 1
ATOM 1590 O O . GLN A 1 206 ? -6.422 -31.797 8.547 1 98.44 206 GLN A O 1
ATOM 1595 N N . VAL A 1 207 ? -6.727 -29.766 7.672 1 96.69 207 VAL A N 1
ATOM 1596 C CA . VAL A 1 207 ? -7.52 -29.312 8.82 1 96.69 207 VAL A CA 1
ATOM 1597 C C . VAL A 1 207 ? -8.883 -30.016 8.805 1 96.69 207 VAL A C 1
ATOM 1599 O O . VAL A 1 207 ? -9.359 -30.484 9.836 1 96.69 207 VAL A O 1
ATOM 1602 N N . ASN A 1 208 ? -9.438 -30.141 7.672 1 96.88 208 ASN A N 1
ATOM 1603 C CA . ASN A 1 208 ? -10.766 -30.734 7.531 1 96.88 208 ASN A CA 1
ATOM 1604 C C . ASN A 1 208 ? -10.695 -32.094 6.832 1 96.88 208 ASN A C 1
ATOM 1606 O O . ASN A 1 208 ? -11.727 -32.656 6.453 1 96.88 208 ASN A O 1
ATOM 1610 N N . ASN A 1 209 ? -9.578 -32.562 6.629 1 97.06 209 ASN A N 1
ATOM 1611 C CA . ASN A 1 209 ? -9.352 -33.844 5.988 1 97.06 209 ASN A CA 1
ATOM 1612 C C . ASN A 1 209 ? -10.125 -33.969 4.68 1 97.06 209 ASN A C 1
ATOM 1614 O O . ASN A 1 209 ? -10.875 -34.938 4.488 1 97.06 209 ASN A O 1
ATOM 1618 N N . SER A 1 210 ? -9.906 -33 3.82 1 97.69 210 SER A N 1
ATOM 1619 C CA . SER A 1 210 ? -10.547 -33 2.51 1 97.69 210 SER A CA 1
ATOM 1620 C C . SER A 1 210 ? -9.547 -32.688 1.404 1 97.69 210 SER A C 1
ATOM 1622 O O . SER A 1 210 ? -8.453 -32.156 1.672 1 97.69 210 SER A O 1
ATOM 1624 N N . GLU A 1 211 ? -9.875 -33.188 0.209 1 97.75 211 GLU A N 1
ATOM 1625 C CA . GLU A 1 211 ? -9.062 -32.938 -0.979 1 97.75 211 GLU A CA 1
ATOM 1626 C C . GLU A 1 211 ? -9.93 -32.562 -2.18 1 97.75 211 GLU A C 1
ATOM 1628 O O . GLU A 1 211 ? -11 -33.156 -2.375 1 97.75 211 GLU A O 1
ATOM 1633 N N . GLN A 1 212 ? -9.516 -31.547 -2.861 1 97.31 212 GLN A N 1
ATOM 1634 C CA . GLN A 1 212 ? -10.172 -31.125 -4.094 1 97.31 212 GLN A CA 1
ATOM 1635 C C . GLN A 1 212 ? -9.164 -30.891 -5.207 1 97.31 212 GLN A C 1
ATOM 1637 O O . GLN A 1 212 ? -8.016 -30.5 -4.945 1 97.31 212 GLN A O 1
ATOM 1642 N N . SER A 1 213 ? -9.578 -31.141 -6.453 1 97.31 213 SER A N 1
ATOM 1643 C CA . SER A 1 213 ? -8.727 -30.891 -7.617 1 97.31 213 SER A CA 1
ATOM 1644 C C . SER A 1 213 ? -9.539 -30.328 -8.781 1 97.31 213 SER A C 1
ATOM 1646 O O . SER A 1 213 ? -10.711 -30.672 -8.953 1 97.31 213 SER A O 1
ATOM 1648 N N . TRP A 1 214 ? -8.953 -29.438 -9.477 1 95.25 214 TRP A N 1
ATOM 1649 C CA . TRP A 1 214 ? -9.594 -28.812 -10.625 1 95.25 214 TRP A CA 1
ATOM 1650 C C . TRP A 1 214 ? -8.656 -28.781 -11.828 1 95.25 214 TRP A C 1
ATOM 1652 O O . TRP A 1 214 ? -7.449 -28.578 -11.68 1 95.25 214 TRP A O 1
ATOM 1662 N N . CYS A 1 215 ? -9.117 -29.062 -12.93 1 94.44 215 CYS A N 1
ATOM 1663 C CA . CYS A 1 215 ? -8.469 -28.922 -14.227 1 94.44 215 CYS A CA 1
ATOM 1664 C C . CYS A 1 215 ? -9.5 -28.703 -15.328 1 94.44 215 CYS A C 1
ATOM 1666 O O . CYS A 1 215 ? -10.297 -29.594 -15.633 1 94.44 215 CYS A O 1
ATOM 1668 N N . TYR A 1 216 ? -9.461 -27.531 -15.914 1 90.69 216 TYR A N 1
ATOM 1669 C CA . TYR A 1 216 ? -10.445 -27.188 -16.938 1 90.69 216 TYR A CA 1
ATOM 1670 C C . TYR A 1 216 ? -9.789 -27.109 -18.312 1 90.69 216 TYR A C 1
ATOM 1672 O O . TYR A 1 216 ? -8.695 -26.562 -18.453 1 90.69 216 TYR A O 1
ATOM 1680 N N . ALA A 1 217 ? -10.336 -27.734 -19.234 1 86.5 217 ALA A N 1
ATOM 1681 C CA . ALA A 1 217 ? -9.844 -27.656 -20.609 1 86.5 217 ALA A CA 1
ATOM 1682 C C . ALA A 1 217 ? -10.289 -26.344 -21.266 1 86.5 217 ALA A C 1
ATOM 1684 O O . ALA A 1 217 ? -9.5 -25.703 -21.969 1 86.5 217 ALA A O 1
ATOM 1685 N N . ASP A 1 218 ? -11.555 -26.047 -21.156 1 86.44 218 ASP A N 1
ATOM 1686 C CA . ASP A 1 218 ? -12.164 -24.797 -21.594 1 86.44 218 ASP A CA 1
ATOM 1687 C C . ASP A 1 218 ? -12.648 -23.969 -20.406 1 86.44 218 ASP A C 1
ATOM 1689 O O . ASP A 1 218 ? -13.852 -23.844 -20.188 1 86.44 218 ASP A O 1
ATOM 1693 N N . GLY A 1 219 ? -11.773 -23.297 -19.797 1 86.19 219 GLY A N 1
ATOM 1694 C CA . GLY A 1 219 ? -11.898 -22.75 -18.469 1 86.19 219 GLY A CA 1
ATOM 1695 C C . GLY A 1 219 ? -13.141 -21.891 -18.281 1 86.19 219 GLY A C 1
ATOM 1696 O O . GLY A 1 219 ? -14.102 -22.297 -17.641 1 86.19 219 GLY A O 1
ATOM 1697 N N . LEU A 1 220 ? -13.219 -20.766 -18.969 1 88.5 220 LEU A N 1
ATOM 1698 C CA . LEU A 1 220 ? -14.297 -19.812 -18.75 1 88.5 220 LEU A CA 1
ATOM 1699 C C . LEU A 1 220 ? -15.648 -20.422 -19.125 1 88.5 220 LEU A C 1
ATOM 1701 O O . LEU A 1 220 ? -16.641 -20.234 -18.406 1 88.5 220 LEU A O 1
ATOM 1705 N N . ASN A 1 221 ? -15.609 -21.109 -20.188 1 88.94 221 ASN A N 1
ATOM 1706 C CA . ASN A 1 221 ? -16.828 -21.766 -20.641 1 88.94 221 ASN A CA 1
ATOM 1707 C C . ASN A 1 221 ? -17.328 -22.781 -19.609 1 88.94 221 ASN A C 1
ATOM 1709 O O . ASN A 1 221 ? -18.5 -22.797 -19.266 1 88.94 221 ASN A O 1
ATOM 1713 N N . ASP A 1 222 ? -16.469 -23.562 -19.125 1 87.56 222 ASP A N 1
ATOM 1714 C CA . ASP A 1 222 ? -16.812 -24.609 -18.172 1 87.56 222 ASP A CA 1
ATOM 1715 C C . ASP A 1 222 ? -17.266 -24 -16.844 1 87.56 222 ASP A C 1
ATOM 1717 O O . ASP A 1 222 ? -18.234 -24.484 -16.25 1 87.56 222 ASP A O 1
ATOM 1721 N N . TYR A 1 223 ? -16.547 -23.062 -16.469 1 88.62 223 TYR A N 1
ATOM 1722 C CA . TYR A 1 223 ? -16.859 -22.391 -15.211 1 88.62 223 TYR A CA 1
ATOM 1723 C C . TYR A 1 223 ? -18.234 -21.766 -15.25 1 88.62 223 TYR A C 1
ATOM 1725 O O . TYR A 1 223 ? -19.031 -21.938 -14.32 1 88.62 223 TYR A O 1
ATOM 1733 N N . LEU A 1 224 ? -18.5 -21.062 -16.25 1 89.12 224 LEU A N 1
ATOM 1734 C CA . LEU A 1 224 ? -19.797 -20.406 -16.391 1 89.12 224 LEU A CA 1
ATOM 1735 C C . LEU A 1 224 ? -20.922 -21.438 -16.516 1 89.12 224 LEU A C 1
ATOM 1737 O O . LEU A 1 224 ? -21.969 -21.312 -15.867 1 89.12 224 LEU A O 1
ATOM 1741 N N . SER A 1 225 ? -20.688 -22.406 -17.266 1 87.88 225 SER A N 1
ATOM 1742 C CA . SER A 1 225 ? -21.688 -23.453 -17.469 1 87.88 225 SER A CA 1
ATOM 1743 C C . SER A 1 225 ? -22.031 -24.172 -16.172 1 87.88 225 SER A C 1
ATOM 1745 O O . SER A 1 225 ? -23.203 -24.469 -15.906 1 87.88 225 SER A O 1
ATOM 1747 N N . GLU A 1 226 ? -21.047 -24.375 -15.383 1 85.56 226 GLU A N 1
ATOM 1748 C CA . GLU A 1 226 ? -21.25 -25 -14.086 1 85.56 226 GLU A CA 1
ATOM 1749 C C . GLU A 1 226 ? -22.062 -24.109 -13.156 1 85.56 226 GLU A C 1
ATOM 1751 O O . GLU A 1 226 ? -22.922 -24.594 -12.422 1 85.56 226 GLU A O 1
ATOM 1756 N N . ALA A 1 227 ? -21.812 -22.922 -13.188 1 85.38 227 ALA A N 1
ATOM 1757 C CA . ALA A 1 227 ? -22.438 -21.969 -12.281 1 85.38 227 ALA A CA 1
ATOM 1758 C C . ALA A 1 227 ? -23.922 -21.797 -12.594 1 85.38 227 ALA A C 1
ATOM 1760 O O . ALA A 1 227 ? -24.719 -21.5 -11.695 1 85.38 227 ALA A O 1
ATOM 1761 N N . VAL A 1 228 ? -24.25 -22.047 -13.836 1 86.5 228 VAL A N 1
ATOM 1762 C CA . VAL A 1 228 ? -25.641 -21.781 -14.234 1 86.5 228 VAL A CA 1
ATOM 1763 C C . VAL A 1 228 ? -26.344 -23.094 -14.562 1 86.5 228 VAL A C 1
ATOM 1765 O O . VAL A 1 228 ? -27.375 -23.094 -15.234 1 86.5 228 VAL A O 1
ATOM 1768 N N . ASN A 1 229 ? -25.766 -24.062 -14.102 1 86.25 229 ASN A N 1
ATOM 1769 C CA . ASN A 1 229 ? -26.328 -25.375 -14.414 1 86.25 229 ASN A CA 1
ATOM 1770 C C . ASN A 1 229 ? -27.781 -25.484 -13.984 1 86.25 229 ASN A C 1
ATOM 1772 O O . ASN A 1 229 ? -28.125 -25.109 -12.859 1 86.25 229 ASN A O 1
ATOM 1776 N N . GLY A 1 230 ? -28.609 -25.953 -14.93 1 85.81 230 GLY A N 1
ATOM 1777 C CA . GLY A 1 230 ? -30.016 -26.188 -14.617 1 85.81 230 GLY A CA 1
ATOM 1778 C C . GLY A 1 230 ? -30.891 -24.984 -14.867 1 85.81 230 GLY A C 1
ATOM 1779 O O . GLY A 1 230 ? -32.125 -25.062 -14.742 1 85.81 230 GLY A O 1
ATOM 1780 N 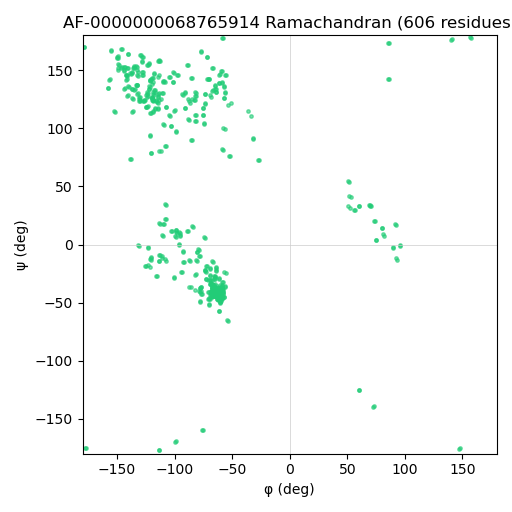N . LEU A 1 231 ? -30.297 -23.922 -15.25 1 87.81 231 LEU A N 1
ATOM 1781 C CA . LEU A 1 231 ? -31.062 -22.719 -15.508 1 87.81 231 LEU A CA 1
ATOM 1782 C C . LEU A 1 231 ? -31.297 -22.516 -17 1 87.81 231 LEU A C 1
ATOM 1784 O O . LEU A 1 231 ? -30.484 -22.953 -17.828 1 87.81 231 LEU A O 1
ATOM 1788 N N . PRO A 1 232 ? -32.469 -21.922 -17.344 1 89.56 232 PRO A N 1
ATOM 1789 C CA . PRO A 1 232 ? -32.625 -21.531 -18.734 1 89.56 232 PRO A CA 1
ATOM 1790 C C . PRO A 1 232 ? -31.625 -20.453 -19.172 1 89.56 232 PRO A C 1
ATOM 1792 O O . PRO A 1 232 ? -31.391 -19.484 -18.438 1 89.56 232 PRO A O 1
ATOM 1795 N N . LEU A 1 233 ? -31.016 -20.656 -20.219 1 90.56 233 LEU A N 1
ATOM 1796 C CA . LEU A 1 233 ? -29.922 -19.797 -20.672 1 90.56 233 LEU A CA 1
ATOM 1797 C C . LEU A 1 233 ? -30.234 -19.188 -22.031 1 90.56 233 LEU A C 1
ATOM 1799 O O . LEU A 1 233 ? -30.938 -19.797 -22.844 1 90.56 233 LEU A O 1
ATOM 1803 N N . LEU A 1 234 ? -29.859 -17.953 -22.25 1 88.94 234 LEU A N 1
ATOM 1804 C CA . LEU A 1 234 ? -29.891 -17.281 -23.547 1 88.94 234 LEU A CA 1
ATOM 1805 C C . LEU A 1 234 ? -28.516 -16.688 -23.875 1 88.94 234 LEU A C 1
ATOM 1807 O O . LEU A 1 234 ? -28.078 -15.75 -23.203 1 88.94 234 LEU A O 1
ATOM 1811 N N . PRO A 1 235 ? -27.875 -17 -24.984 1 88.19 235 PRO A N 1
ATOM 1812 C CA . PRO A 1 235 ? -28.125 -18.219 -25.766 1 88.19 235 PRO A CA 1
ATOM 1813 C C . PRO A 1 235 ? -27.922 -19.5 -24.953 1 88.19 235 PRO A C 1
ATOM 1815 O O . PRO A 1 235 ? -27.531 -19.422 -23.781 1 88.19 235 PRO A O 1
ATOM 1818 N N . GLU A 1 236 ? -28.172 -20.672 -25.562 1 87.31 236 GLU A N 1
ATOM 1819 C CA . GLU A 1 236 ? -28.062 -21.953 -24.859 1 87.31 236 GLU A CA 1
ATOM 1820 C C . GLU A 1 236 ? -26.609 -22.234 -24.484 1 87.31 236 GLU A C 1
ATOM 1822 O O . GLU A 1 236 ? -26.344 -22.812 -23.422 1 87.31 236 GLU A O 1
ATOM 1827 N N . LYS A 1 237 ? -25.75 -21.781 -25.391 1 89.19 237 LYS A N 1
ATOM 1828 C CA . LYS A 1 237 ? -24.312 -21.859 -25.109 1 89.19 237 LYS A CA 1
ATOM 1829 C C . LYS A 1 237 ? -23.734 -20.484 -24.844 1 89.19 237 LYS A C 1
ATOM 1831 O O . LYS A 1 237 ? -24.094 -19.5 -25.5 1 89.19 237 LYS A O 1
ATOM 1836 N N . PRO A 1 238 ? -22.828 -20.469 -23.844 1 91.56 238 PRO A N 1
ATOM 1837 C CA . PRO A 1 238 ? -22.234 -19.156 -23.531 1 91.56 238 PRO A CA 1
ATOM 1838 C C . PRO A 1 238 ? -21.531 -18.547 -24.734 1 91.56 238 PRO A C 1
ATOM 1840 O O . PRO A 1 238 ? -20.906 -19.25 -25.516 1 91.56 238 PRO A O 1
ATOM 1843 N N . PHE A 1 239 ? -21.734 -17.266 -24.844 1 91.88 239 PHE A N 1
ATOM 1844 C CA . PHE A 1 239 ? -20.969 -16.484 -25.812 1 91.88 239 PHE A CA 1
ATOM 1845 C C . PHE A 1 239 ? -19.547 -16.281 -25.312 1 91.88 239 PHE A C 1
ATOM 1847 O O . PHE A 1 239 ? -19.312 -15.469 -24.422 1 91.88 239 PHE A O 1
ATOM 1854 N N . VAL A 1 240 ? -18.594 -17.062 -25.938 1 92.25 240 VAL A N 1
ATOM 1855 C CA . VAL A 1 240 ? -17.203 -17.031 -25.484 1 92.25 240 VAL A CA 1
ATOM 1856 C C . VAL A 1 240 ? -16.344 -16.328 -26.547 1 92.25 240 VAL A C 1
ATOM 1858 O O . VAL A 1 240 ? -16.594 -16.469 -27.75 1 92.25 240 VAL A O 1
ATOM 1861 N N . GLY A 1 241 ? -15.461 -15.562 -26.078 1 90.56 241 GLY A N 1
ATOM 1862 C CA . GLY A 1 241 ? -14.539 -14.891 -26.984 1 90.56 241 GLY A CA 1
ATOM 1863 C C . GLY A 1 241 ? -13.164 -14.664 -26.375 1 90.56 241 GLY A C 1
ATOM 1864 O O . GLY A 1 241 ? -12.992 -14.781 -25.172 1 90.56 241 GLY A O 1
ATOM 1865 N N . ALA A 1 242 ? -12.195 -14.578 -27.297 1 89.94 242 ALA A N 1
ATOM 1866 C CA . ALA A 1 242 ? -10.82 -14.281 -26.922 1 89.94 242 ALA A CA 1
ATOM 1867 C C . ALA A 1 242 ? -10.172 -13.328 -27.922 1 89.94 242 ALA A C 1
ATOM 1869 O O . ALA A 1 242 ? -10.469 -13.375 -29.109 1 89.94 242 ALA A O 1
ATOM 1870 N N . PHE A 1 243 ? -9.523 -12.406 -27.406 1 90.44 243 PHE A N 1
ATOM 1871 C CA . PHE A 1 243 ? -8.758 -11.484 -28.234 1 90.44 243 PHE A CA 1
ATOM 1872 C C . PHE A 1 243 ? -7.344 -11.312 -27.688 1 90.44 243 PHE A C 1
ATOM 1874 O O . PHE A 1 243 ? -7.148 -11.242 -26.469 1 90.44 243 PHE A O 1
ATOM 1881 N N . SER A 1 244 ? -6.352 -11.453 -28.562 1 88.31 244 SER A N 1
ATOM 1882 C CA . SER A 1 244 ? -4.965 -11.258 -28.156 1 88.31 244 SER A CA 1
ATOM 1883 C C . SER A 1 244 ? -4.273 -10.227 -29.031 1 88.31 244 SER A C 1
ATOM 1885 O O . SER A 1 244 ? -4.324 -10.312 -30.266 1 88.31 244 SER A O 1
ATOM 1887 N N . GLY A 1 245 ? -3.863 -9.195 -28.375 1 84.12 245 GLY A N 1
ATOM 1888 C CA . GLY A 1 245 ? -3.006 -8.234 -29.031 1 84.12 245 GLY A CA 1
ATOM 1889 C C . GLY A 1 245 ? -1.535 -8.422 -28.719 1 84.12 245 GLY A C 1
ATOM 1890 O O . GLY A 1 245 ? -1.133 -9.469 -28.203 1 84.12 245 GLY A O 1
ATOM 1891 N N . GLU A 1 246 ? -0.717 -7.484 -29.078 1 81.25 246 GLU A N 1
ATOM 1892 C CA . GLU A 1 246 ? 0.719 -7.543 -28.828 1 81.25 246 GLU A CA 1
ATOM 1893 C C . GLU A 1 246 ? 1.016 -7.492 -27.328 1 81.25 246 GLU A C 1
ATOM 1895 O O . GLU A 1 246 ? 1.896 -8.203 -26.844 1 81.25 246 GLU A O 1
ATOM 1900 N N . THR A 1 247 ? 0.221 -6.676 -26.594 1 79.94 247 THR A N 1
ATOM 1901 C CA . THR A 1 247 ? 0.562 -6.43 -25.188 1 79.94 247 THR A CA 1
ATOM 1902 C C . THR A 1 247 ? -0.597 -6.816 -24.281 1 79.94 247 THR A C 1
ATOM 1904 O O . THR A 1 247 ? -0.494 -6.695 -23.047 1 79.94 247 THR A O 1
ATOM 1907 N N . GLU A 1 248 ? -1.668 -7.227 -24.891 1 85.38 248 GLU A N 1
ATOM 1908 C CA . GLU A 1 248 ? -2.844 -7.488 -24.062 1 85.38 248 GLU A CA 1
ATOM 1909 C C . GLU A 1 248 ? -3.656 -8.656 -24.625 1 85.38 248 GLU A C 1
ATOM 1911 O O . GLU A 1 248 ? -3.568 -8.977 -25.812 1 85.38 248 GLU A O 1
ATOM 1916 N N . ALA A 1 249 ? -4.309 -9.281 -23.781 1 86.44 249 ALA A N 1
ATOM 1917 C CA . ALA A 1 249 ? -5.246 -10.344 -24.141 1 86.44 249 ALA A CA 1
ATOM 1918 C C . ALA A 1 249 ? -6.488 -10.305 -23.25 1 86.44 249 ALA A C 1
ATOM 1920 O O . ALA A 1 249 ? -6.43 -9.836 -22.109 1 86.44 249 ALA A O 1
ATOM 1921 N N . VAL A 1 250 ? -7.598 -10.672 -23.875 1 90.94 250 VAL A N 1
ATOM 1922 C CA . VAL A 1 250 ? -8.844 -10.695 -23.125 1 90.94 250 VAL A CA 1
ATOM 1923 C C . VAL A 1 250 ? -9.625 -11.961 -23.469 1 90.94 250 VAL A C 1
ATOM 1925 O O . VAL A 1 250 ? -9.664 -12.375 -24.625 1 90.94 250 VAL A O 1
ATOM 1928 N N . ASP A 1 251 ? -10.117 -12.609 -22.469 1 91.31 251 ASP A N 1
ATOM 1929 C CA . ASP A 1 251 ? -11.062 -13.719 -22.578 1 91.31 251 ASP A CA 1
ATOM 1930 C C . ASP A 1 251 ? -12.375 -13.398 -21.875 1 91.31 251 ASP A C 1
ATOM 1932 O O . ASP A 1 251 ? -12.367 -12.773 -20.797 1 91.31 251 ASP A O 1
ATOM 1936 N N . TRP A 1 252 ? -13.492 -13.766 -22.5 1 93.69 252 TRP A N 1
ATOM 1937 C CA . TRP A 1 252 ? -14.766 -13.523 -21.844 1 93.69 252 TRP A CA 1
ATOM 1938 C C . TRP A 1 252 ? -15.75 -14.656 -22.109 1 93.69 252 TRP A C 1
ATOM 1940 O O . TRP A 1 252 ? -15.578 -15.414 -23.078 1 93.69 252 TRP A O 1
ATOM 1950 N N . ALA A 1 253 ? -16.641 -14.914 -21.297 1 92.75 253 ALA A N 1
ATOM 1951 C CA . ALA A 1 253 ? -17.797 -15.781 -21.422 1 92.75 253 ALA A CA 1
ATOM 1952 C C . ALA A 1 253 ? -19.047 -15.117 -20.844 1 92.75 253 ALA A C 1
ATOM 1954 O O . ALA A 1 253 ? -19.016 -14.594 -19.734 1 92.75 253 ALA A O 1
ATOM 1955 N N . LEU A 1 254 ? -20.062 -15.055 -21.672 1 92.88 254 LEU A N 1
ATOM 1956 C CA . LEU A 1 254 ? -21.266 -14.344 -21.234 1 92.88 254 LEU A CA 1
ATOM 1957 C C . LEU A 1 254 ? -22.531 -15.094 -21.656 1 92.88 254 LEU A C 1
ATOM 1959 O O . LEU A 1 254 ? -22.516 -15.805 -22.672 1 92.88 254 LEU A O 1
ATOM 1963 N N . LEU A 1 255 ? -23.5 -14.984 -20.875 1 91.19 255 LEU A N 1
ATOM 1964 C CA . LEU A 1 255 ? -24.844 -15.422 -21.234 1 91.19 255 LEU A CA 1
ATOM 1965 C C . LEU A 1 255 ? -25.891 -14.656 -20.422 1 91.19 255 LEU A C 1
ATOM 1967 O O . LEU A 1 255 ? -25.547 -13.875 -19.531 1 91.19 255 LEU A O 1
ATOM 1971 N N . TRP A 1 256 ? -27.078 -14.719 -20.75 1 90.31 256 TRP A N 1
ATOM 1972 C CA . TRP A 1 256 ? -28.188 -14.055 -20.062 1 90.31 256 TRP A CA 1
ATOM 1973 C C . TRP A 1 256 ? -29.125 -15.078 -19.438 1 90.31 256 TRP A C 1
ATOM 1975 O O . TRP A 1 256 ? -29.312 -16.172 -19.969 1 90.31 256 TRP A O 1
ATOM 1985 N N . LEU A 1 257 ? -29.641 -14.68 -18.281 1 91.19 257 LEU A N 1
ATOM 1986 C CA . LEU A 1 257 ? -30.688 -15.461 -17.625 1 91.19 257 LEU A CA 1
ATOM 1987 C C . LEU A 1 257 ? -32.062 -14.812 -17.828 1 91.19 257 LEU A C 1
ATOM 1989 O O . LEU A 1 257 ? -32.438 -13.93 -17.062 1 91.19 257 LEU A O 1
ATOM 1993 N N . PRO A 1 258 ? -32.812 -15.336 -18.719 1 87.62 258 PRO A N 1
ATOM 1994 C CA . PRO A 1 258 ? -34.094 -14.688 -19.062 1 87.62 258 PRO A CA 1
ATOM 1995 C C . PRO A 1 258 ? -35.094 -14.742 -17.922 1 87.62 258 PRO A C 1
ATOM 1997 O O . PRO A 1 258 ? -35.969 -13.867 -17.812 1 87.62 258 PRO A O 1
ATOM 2000 N N . GLU A 1 259 ? -35.031 -15.758 -17.109 1 87.19 259 GLU A N 1
ATOM 2001 C CA . GLU A 1 259 ? -36 -15.93 -16.031 1 87.19 259 GLU A CA 1
ATOM 2002 C C . GLU A 1 259 ? -35.5 -15.375 -14.711 1 87.19 259 GLU A C 1
ATOM 2004 O O . GLU A 1 259 ? -36.094 -15.57 -13.664 1 87.19 259 GLU A O 1
ATOM 2009 N N . GLY A 1 260 ? -34.438 -14.75 -14.758 1 79.5 260 GLY A N 1
ATOM 2010 C CA . GLY A 1 260 ? -33.875 -14.203 -13.539 1 79.5 260 GLY A CA 1
ATOM 2011 C C . GLY A 1 260 ? -33 -15.195 -12.781 1 79.5 260 GLY A C 1
ATOM 2012 O O . GLY A 1 260 ? -32.844 -16.344 -13.211 1 79.5 260 GLY A O 1
ATOM 2013 N N . GLY A 1 261 ? -32.344 -14.781 -11.742 1 76.44 261 GLY A N 1
ATOM 2014 C CA . GLY A 1 261 ? -31.453 -15.594 -10.914 1 76.44 261 GLY A CA 1
ATOM 2015 C C . GLY A 1 261 ? -30.203 -14.859 -10.469 1 76.44 261 GLY A C 1
ATOM 2016 O O . GLY A 1 261 ? -30.031 -13.672 -10.781 1 76.44 261 GLY A O 1
ATOM 2017 N N . GLU A 1 262 ? -29.438 -15.57 -9.656 1 80.25 262 GLU A N 1
ATOM 2018 C CA . GLU A 1 262 ? -28.188 -14.984 -9.203 1 80.25 262 GLU A CA 1
ATOM 2019 C C . GLU A 1 262 ? -27.125 -15.008 -10.305 1 80.25 262 GLU A C 1
ATOM 2021 O O . GLU A 1 262 ? -26.828 -16.062 -10.867 1 80.25 262 GLU A O 1
ATOM 2026 N N . LEU A 1 263 ? -26.703 -13.82 -10.695 1 78.75 263 LEU A N 1
ATOM 2027 C CA . LEU A 1 263 ? -25.734 -13.68 -11.773 1 78.75 263 LEU A CA 1
ATOM 2028 C C . LEU A 1 263 ? -24.312 -13.906 -11.258 1 78.75 263 LEU A C 1
ATOM 2030 O O . LEU A 1 263 ? -23.969 -13.477 -10.156 1 78.75 263 LEU A O 1
ATOM 2034 N N . LEU A 1 264 ? -23.594 -14.805 -12.023 1 84.44 264 LEU A N 1
ATOM 2035 C CA . LEU A 1 264 ? -22.141 -14.875 -11.82 1 84.44 264 LEU A CA 1
ATOM 2036 C C . LEU A 1 264 ? -21.438 -13.766 -12.594 1 84.44 264 LEU A C 1
ATOM 2038 O O . LEU A 1 264 ? -21.469 -13.75 -13.828 1 84.44 264 LEU A O 1
ATOM 2042 N N . THR A 1 265 ? -20.953 -12.727 -11.898 1 87.44 265 THR A N 1
ATOM 2043 C CA . THR A 1 265 ? -20.219 -11.633 -12.516 1 87.44 265 THR A CA 1
ATOM 2044 C C . THR A 1 265 ? -18.828 -11.5 -11.906 1 87.44 265 THR A C 1
ATOM 2046 O O . THR A 1 265 ? -18.672 -10.945 -10.82 1 87.44 265 THR A O 1
ATOM 2049 N N . GLU A 1 266 ? -17.891 -12.164 -12.562 1 90 266 GLU A N 1
ATOM 2050 C CA . GLU A 1 266 ? -16.516 -12.117 -12.078 1 90 266 GLU A CA 1
ATOM 2051 C C . GLU A 1 266 ? -15.57 -11.555 -13.133 1 90 266 GLU A C 1
ATOM 2053 O O . GLU A 1 266 ? -15.781 -11.758 -14.336 1 90 266 GLU A O 1
ATOM 2058 N N . SER A 1 267 ? -14.656 -10.789 -12.727 1 91.19 267 SER A N 1
ATOM 2059 C CA . SER A 1 267 ? -13.641 -10.242 -13.617 1 91.19 267 SER A CA 1
ATOM 2060 C C . SER A 1 267 ? -12.25 -10.344 -13.008 1 91.19 267 SER A C 1
ATOM 2062 O O . SER A 1 267 ? -12.102 -10.383 -11.789 1 91.19 267 SER A O 1
ATOM 2064 N N . TYR A 1 268 ? -11.305 -10.43 -13.867 1 88.38 268 TYR A N 1
ATOM 2065 C CA . TYR A 1 268 ? -9.914 -10.609 -13.461 1 88.38 268 TYR A CA 1
ATOM 2066 C C . TYR A 1 268 ? -8.984 -9.805 -14.352 1 88.38 268 TYR A C 1
ATOM 2068 O O . TYR A 1 268 ? -9.273 -9.586 -15.531 1 88.38 268 TYR A O 1
ATOM 2076 N N . VAL A 1 269 ? -7.93 -9.305 -13.703 1 85.69 269 VAL A N 1
ATOM 2077 C CA . VAL A 1 269 ? -6.805 -8.766 -14.461 1 85.69 269 VAL A CA 1
ATOM 2078 C C . VAL A 1 269 ? -5.52 -9.484 -14.055 1 85.69 269 VAL A C 1
ATOM 2080 O O . VAL A 1 269 ? -5.164 -9.516 -12.875 1 85.69 269 VAL A O 1
ATOM 2083 N N . ASN A 1 270 ? -4.895 -10.133 -14.977 1 82.81 270 ASN A N 1
ATOM 2084 C CA . ASN A 1 270 ? -3.709 -10.945 -14.719 1 82.81 270 ASN A CA 1
ATOM 2085 C C . ASN A 1 270 ? -3.947 -11.93 -13.578 1 82.81 270 ASN A C 1
ATOM 2087 O O . ASN A 1 270 ? -3.146 -12.016 -12.648 1 82.81 270 ASN A O 1
ATOM 2091 N N . LEU A 1 271 ? -5.117 -12.477 -13.664 1 81.25 271 LEU A N 1
ATOM 2092 C CA . LEU A 1 271 ? -5.547 -13.578 -12.805 1 81.25 271 LEU A CA 1
ATOM 2093 C C . LEU A 1 271 ? -5.859 -13.07 -11.398 1 81.25 271 LEU A C 1
ATOM 2095 O O . LEU A 1 271 ? -6.188 -13.859 -10.508 1 81.25 271 LEU A O 1
ATOM 2099 N N . ILE A 1 272 ? -5.766 -11.773 -11.258 1 81.12 272 ILE A N 1
ATOM 2100 C CA . ILE A 1 272 ? -6.156 -11.188 -9.984 1 81.12 272 ILE A CA 1
ATOM 2101 C C . ILE A 1 272 ? -7.613 -10.742 -10.039 1 81.12 272 ILE A C 1
ATOM 2103 O O . ILE A 1 272 ? -8.023 -10.055 -10.977 1 81.12 272 ILE A O 1
ATOM 2107 N N . PRO A 1 273 ? -8.344 -11.141 -9.102 1 82.75 273 PRO A N 1
ATOM 2108 C CA . PRO A 1 273 ? -9.758 -10.766 -9.117 1 82.75 273 PRO A CA 1
ATOM 2109 C C . PRO A 1 273 ? -9.961 -9.258 -8.992 1 82.75 273 PRO A C 1
ATOM 2111 O O . PRO A 1 273 ? -9.281 -8.594 -8.203 1 82.75 273 PRO A O 1
ATOM 2114 N N . THR A 1 274 ? -10.812 -8.727 -9.82 1 84.56 274 THR A N 1
ATOM 2115 C CA . THR A 1 274 ? -11.227 -7.332 -9.758 1 84.56 274 THR A CA 1
ATOM 2116 C C . THR A 1 274 ? -12.664 -7.211 -9.25 1 84.56 274 THR A C 1
ATOM 2118 O O . THR A 1 274 ? -13.586 -6.961 -10.039 1 84.56 274 THR A O 1
ATOM 2121 N N . MET A 1 275 ? -12.805 -7.203 -7.984 1 77.25 275 MET A N 1
ATOM 2122 C CA . MET A 1 275 ? -14.117 -7.301 -7.348 1 77.25 275 MET A CA 1
ATOM 2123 C C . MET A 1 275 ? -14.969 -6.07 -7.656 1 77.25 275 MET A C 1
ATOM 2125 O O . MET A 1 275 ? -16.188 -6.168 -7.758 1 77.25 275 MET A O 1
ATOM 2129 N N . GLN A 1 276 ? -14.32 -4.977 -7.848 1 77.62 276 GLN A N 1
ATOM 2130 C CA . GLN A 1 276 ? -15.031 -3.73 -8.102 1 77.62 276 GLN A CA 1
ATOM 2131 C C . GLN A 1 276 ? -15.148 -3.455 -9.594 1 77.62 276 GLN A C 1
ATOM 2133 O O . GLN A 1 276 ? -15.617 -2.389 -10 1 77.62 276 GLN A O 1
ATOM 2138 N N . GLY A 1 277 ? -14.781 -4.465 -10.359 1 85.19 277 GLY A N 1
ATOM 2139 C CA . GLY A 1 277 ? -14.789 -4.281 -11.805 1 85.19 277 GLY A CA 1
ATOM 2140 C C . GLY A 1 277 ? -13.656 -3.395 -12.297 1 85.19 277 GLY A C 1
ATOM 2141 O O . GLY A 1 277 ? -12.508 -3.562 -11.891 1 85.19 277 GLY A O 1
ATOM 2142 N N . GLY A 1 278 ? -13.844 -2.535 -13.203 1 84.5 278 GLY A N 1
ATOM 2143 C CA . GLY A 1 278 ? -12.836 -1.647 -13.773 1 84.5 278 GLY A CA 1
ATOM 2144 C C . GLY A 1 278 ? -13.078 -1.336 -15.242 1 84.5 278 GLY A C 1
ATOM 2145 O O . GLY A 1 278 ? -14.133 -1.664 -15.781 1 84.5 278 GLY A O 1
ATOM 2146 N N . THR A 1 279 ? -12.234 -0.672 -15.797 1 85.81 279 THR A N 1
ATOM 2147 C CA . THR A 1 279 ? -12.359 -0.218 -17.188 1 85.81 279 THR A CA 1
ATOM 2148 C C . THR A 1 279 ? -12.531 -1.403 -18.125 1 85.81 279 THR A C 1
ATOM 2150 O O . THR A 1 279 ? -13.234 -1.302 -19.141 1 85.81 279 THR A O 1
ATOM 2153 N N . HIS A 1 280 ? -11.93 -2.484 -17.781 1 89.25 280 HIS A N 1
ATOM 2154 C CA . HIS A 1 280 ? -12.039 -3.654 -18.641 1 89.25 280 HIS A CA 1
ATOM 2155 C C . HIS A 1 280 ? -13.461 -4.203 -18.656 1 89.25 280 HIS A C 1
ATOM 2157 O O . HIS A 1 280 ? -13.969 -4.613 -19.703 1 89.25 280 HIS A O 1
ATOM 2163 N N . VAL A 1 281 ? -14.062 -4.137 -17.516 1 91.31 281 VAL A N 1
ATOM 2164 C CA . VAL A 1 281 ? -15.445 -4.605 -17.406 1 91.31 281 VAL A CA 1
ATOM 2165 C C . VAL A 1 281 ? -16.375 -3.645 -18.156 1 91.31 281 VAL A C 1
ATOM 2167 O O . VAL A 1 281 ? -17.234 -4.074 -18.922 1 91.31 281 VAL A O 1
ATOM 2170 N N . ASN A 1 282 ? -16.188 -2.432 -17.922 1 90.44 282 ASN A N 1
ATOM 2171 C CA . ASN A 1 282 ? -16.984 -1.411 -18.594 1 90.44 282 ASN A CA 1
ATOM 2172 C C . ASN A 1 282 ? -16.797 -1.457 -20.094 1 90.44 282 ASN A C 1
ATOM 2174 O O . ASN A 1 282 ? -17.75 -1.263 -20.859 1 90.44 282 ASN A O 1
ATOM 2178 N N . GLY A 1 283 ? -15.617 -1.642 -20.469 1 91.25 283 GLY A N 1
ATOM 2179 C CA . GLY A 1 283 ? -15.336 -1.783 -21.891 1 91.25 283 GLY A CA 1
ATOM 2180 C C . GLY A 1 283 ? -16.078 -2.941 -22.531 1 91.25 283 GLY A C 1
ATOM 2181 O O . GLY A 1 283 ? -16.641 -2.799 -23.609 1 91.25 283 GLY A O 1
ATOM 2182 N N . LEU A 1 284 ? -16.062 -4.016 -21.875 1 91.69 284 LEU A N 1
ATOM 2183 C CA . LEU A 1 284 ? -16.781 -5.188 -22.375 1 91.69 284 LEU A CA 1
ATOM 2184 C C . LEU A 1 284 ? -18.281 -4.906 -22.484 1 91.69 284 LEU A C 1
ATOM 2186 O O . LEU A 1 284 ? -18.906 -5.234 -23.5 1 91.69 284 LEU A O 1
ATOM 2190 N N . ARG A 1 285 ? -18.812 -4.324 -21.484 1 91.25 285 ARG A N 1
ATOM 2191 C CA . ARG A 1 285 ? -20.234 -4.012 -21.453 1 91.25 285 ARG A CA 1
ATOM 2192 C C . ARG A 1 285 ? -20.594 -3.055 -22.594 1 91.25 285 ARG A C 1
ATOM 2194 O O . ARG A 1 285 ? -21.578 -3.27 -23.297 1 91.25 285 ARG A O 1
ATOM 2201 N N . GLN A 1 286 ? -19.844 -2.102 -22.75 1 92.5 286 GLN A N 1
ATOM 2202 C CA . GLN A 1 286 ? -20.094 -1.124 -23.797 1 92.5 286 GLN A CA 1
ATOM 2203 C C . GLN A 1 286 ? -19.953 -1.758 -25.188 1 92.5 286 GLN A C 1
ATOM 2205 O O . GLN A 1 286 ? -20.75 -1.492 -26.078 1 92.5 286 GLN A O 1
ATOM 2210 N N . GLY A 1 287 ? -18.953 -2.508 -25.297 1 91.62 287 GLY A N 1
ATOM 2211 C CA . GLY A 1 287 ? -18.766 -3.215 -26.562 1 91.62 287 GLY A CA 1
ATOM 2212 C C . GLY A 1 287 ? -19.922 -4.125 -26.906 1 91.62 287 GLY A C 1
ATOM 2213 O O . GLY A 1 287 ? -20.344 -4.172 -28.062 1 91.62 287 GLY A O 1
ATOM 2214 N N . LEU A 1 288 ? -20.391 -4.77 -25.984 1 90.94 288 LEU A N 1
ATOM 2215 C CA . LEU A 1 288 ? -21.516 -5.668 -26.188 1 90.94 288 LEU A CA 1
ATOM 2216 C C . LEU A 1 288 ? -22.766 -4.887 -26.578 1 90.94 288 LEU A C 1
ATOM 2218 O O . LEU A 1 288 ? -23.516 -5.293 -27.469 1 90.94 288 LEU A O 1
ATOM 2222 N N . LEU A 1 289 ? -22.984 -3.82 -25.875 1 91.19 289 LEU A N 1
ATOM 2223 C CA . LEU A 1 289 ? -24.141 -2.977 -26.156 1 91.19 289 LEU A CA 1
ATOM 2224 C C . LEU A 1 289 ? -24.062 -2.412 -27.562 1 91.19 289 LEU A C 1
ATOM 2226 O O . LEU A 1 289 ? -25.062 -2.398 -28.281 1 91.19 289 LEU A O 1
ATOM 2230 N N . ASP A 1 290 ? -22.938 -2.006 -27.938 1 92.88 290 ASP A N 1
ATOM 2231 C CA . ASP A 1 290 ? -22.75 -1.462 -29.281 1 92.88 290 ASP A CA 1
ATOM 2232 C C . ASP A 1 290 ? -23 -2.527 -30.344 1 92.88 290 ASP A C 1
ATOM 2234 O O . ASP A 1 290 ? -23.641 -2.256 -31.359 1 92.88 290 ASP A O 1
ATOM 2238 N N . ALA A 1 291 ? -22.484 -3.676 -30.094 1 89.75 291 ALA A N 1
ATOM 2239 C CA . ALA A 1 291 ? -22.672 -4.785 -31.016 1 89.75 291 ALA A CA 1
ATOM 2240 C C . ALA A 1 291 ? -24.141 -5.148 -31.172 1 89.75 291 ALA A C 1
ATOM 2242 O O . ALA A 1 291 ? -24.609 -5.43 -32.281 1 89.75 291 ALA A O 1
ATOM 2243 N N . MET A 1 292 ? -24.859 -5.125 -30.094 1 87.25 292 MET A N 1
ATOM 2244 C CA . MET A 1 292 ? -26.281 -5.445 -30.109 1 87.25 292 MET A CA 1
ATOM 2245 C C . MET A 1 292 ? -27.078 -4.371 -30.844 1 87.25 292 MET A C 1
ATOM 2247 O O . MET A 1 292 ? -27.969 -4.688 -31.625 1 87.25 292 MET A O 1
ATOM 2251 N N . ARG A 1 293 ? -26.672 -3.211 -30.578 1 89.31 293 ARG A N 1
ATOM 2252 C CA . ARG A 1 293 ? -27.328 -2.102 -31.25 1 89.31 293 ARG A CA 1
ATOM 2253 C C . ARG A 1 293 ? -27.125 -2.17 -32.75 1 89.31 293 ARG A C 1
ATOM 2255 O O . ARG A 1 293 ? -28.078 -1.979 -33.531 1 89.31 293 ARG A O 1
ATOM 2262 N N . GLU A 1 294 ? -25.969 -2.438 -33.156 1 89.06 294 GLU A N 1
ATOM 2263 C CA . GLU A 1 294 ? -25.656 -2.559 -34.562 1 89.06 294 GLU A CA 1
ATOM 2264 C C . GLU A 1 294 ? -26.422 -3.703 -35.219 1 89.06 294 GLU A C 1
ATOM 2266 O O . GLU A 1 294 ? -26.891 -3.578 -36.344 1 89.06 294 GLU A O 1
ATOM 2271 N N . PHE A 1 295 ? -26.562 -4.695 -34.562 1 87.12 295 PHE A N 1
ATOM 2272 C CA . PHE A 1 295 ? -27.297 -5.852 -35.062 1 87.12 295 PHE A CA 1
ATOM 2273 C C . PHE A 1 295 ? -28.781 -5.527 -35.219 1 87.12 295 PHE A C 1
ATOM 2275 O O . PHE A 1 295 ? -29.391 -5.887 -36.219 1 87.12 295 PHE A O 1
ATOM 2282 N N . CYS A 1 296 ? -29.281 -4.902 -34.219 1 86.12 296 CYS A N 1
ATOM 2283 C CA . CYS A 1 296 ? -30.688 -4.527 -34.281 1 86.12 296 CYS A CA 1
ATOM 2284 C C . CYS A 1 296 ? -30.969 -3.564 -35.406 1 86.12 296 CYS A C 1
ATOM 2286 O O . CYS A 1 296 ? -32 -3.662 -36.094 1 86.12 296 CYS A O 1
ATOM 2288 N N . GLU A 1 297 ? -30.078 -2.74 -35.594 1 86.12 297 GLU A N 1
ATOM 2289 C CA . GLU A 1 297 ? -30.203 -1.798 -36.719 1 86.12 297 GLU A CA 1
ATOM 2290 C C . GLU A 1 297 ? -30.094 -2.51 -38.062 1 86.12 297 GLU A C 1
ATOM 2292 O O . GLU A 1 297 ? -30.875 -2.238 -38.969 1 86.12 297 GLU A O 1
ATOM 2297 N N . TYR A 1 298 ? -29.219 -3.383 -38.031 1 86 298 TYR A N 1
ATOM 2298 C CA . TYR A 1 298 ? -28.969 -4.105 -39.25 1 86 298 TYR A CA 1
ATOM 2299 C C . TYR A 1 298 ? -30.156 -4.992 -39.625 1 86 298 TYR A C 1
ATOM 2301 O O . TYR A 1 298 ? -30.516 -5.113 -40.781 1 86 298 TYR A O 1
ATOM 2309 N N . ARG A 1 299 ? -30.797 -5.574 -38.625 1 84.25 299 ARG A N 1
ATOM 2310 C CA . ARG A 1 299 ? -31.891 -6.508 -38.875 1 84.25 299 ARG A CA 1
ATOM 2311 C C . ARG A 1 299 ? -33.25 -5.82 -38.719 1 84.25 299 ARG A C 1
ATOM 2313 O O . ARG A 1 299 ? -34.281 -6.469 -38.812 1 84.25 299 ARG A O 1
ATOM 2320 N N . ASN A 1 300 ? -33.188 -4.562 -38.625 1 78.69 300 ASN A N 1
ATOM 2321 C CA . ASN A 1 300 ? -34.406 -3.744 -38.5 1 78.69 300 ASN A CA 1
ATOM 2322 C C . ASN A 1 300 ? -35.312 -4.254 -37.406 1 78.69 300 ASN A C 1
ATOM 2324 O O . ASN A 1 300 ? -36.531 -4.367 -37.594 1 78.69 300 ASN A O 1
ATOM 2328 N N . ILE A 1 301 ? -34.75 -4.742 -36.469 1 74.5 301 ILE A N 1
ATOM 2329 C CA . ILE A 1 301 ? -35.531 -5.355 -35.406 1 74.5 301 ILE A CA 1
ATOM 2330 C C . ILE A 1 301 ? -36.031 -4.277 -34.438 1 74.5 301 ILE A C 1
ATOM 2332 O O . ILE A 1 301 ? -37.125 -4.379 -33.938 1 74.5 301 ILE A O 1
ATOM 2336 N N . LEU A 1 302 ? -35.344 -3.32 -34.094 1 62.75 302 LEU A N 1
ATOM 2337 C CA . LEU A 1 302 ? -35.781 -2.348 -33.125 1 62.75 302 LEU A CA 1
ATOM 2338 C C . LEU A 1 302 ? -36.625 -1.245 -33.781 1 62.75 302 LEU A C 1
ATOM 2340 O O . LEU A 1 302 ? -36.281 -0.792 -34.875 1 62.75 302 LEU A O 1
ATOM 2344 N N . PRO A 1 303 ? -37.812 -1.101 -33.219 1 56.34 303 PRO A N 1
ATOM 2345 C CA . PRO A 1 303 ? -38.594 0.024 -33.781 1 56.34 303 PRO A CA 1
ATOM 2346 C C . PRO A 1 303 ? -37.812 1.332 -33.75 1 56.34 303 PRO A C 1
ATOM 2348 O O . PRO A 1 303 ? -36.938 1.528 -32.906 1 56.34 303 PRO A O 1
ATOM 2351 N N . ARG A 1 304 ? -37.625 1.888 -35.031 1 46.34 304 ARG A N 1
ATOM 2352 C CA . ARG A 1 304 ? -37.094 3.236 -35.062 1 46.34 304 ARG A CA 1
ATOM 2353 C C . ARG A 1 304 ? -37.594 4.062 -33.875 1 46.34 304 ARG A C 1
ATOM 2355 O O . ARG A 1 304 ? -38.781 4.102 -33.594 1 46.34 304 ARG A O 1
ATOM 2362 N N . ALA A 1 305 ? -36.594 4.281 -33.062 1 36.97 305 ALA A N 1
ATOM 2363 C CA . ALA A 1 305 ? -37 5.195 -32 1 36.97 305 ALA A CA 1
ATOM 2364 C C . ALA A 1 305 ? -37.562 6.492 -32.562 1 36.97 305 ALA A C 1
ATOM 2366 O O . ALA A 1 305 ? -37.125 6.977 -33.625 1 36.97 305 ALA A O 1
ATOM 2367 N N . MET B 1 1 ? 16.719 -20.953 -30.469 1 27.42 1 MET B N 1
ATOM 2368 C CA . MET B 1 1 ? 16.266 -19.703 -29.859 1 27.42 1 MET B CA 1
ATOM 2369 C C . MET B 1 1 ? 16.641 -19.656 -28.375 1 27.42 1 MET B C 1
ATOM 2371 O O . MET B 1 1 ? 16.344 -20.578 -27.625 1 27.42 1 MET B O 1
ATOM 2375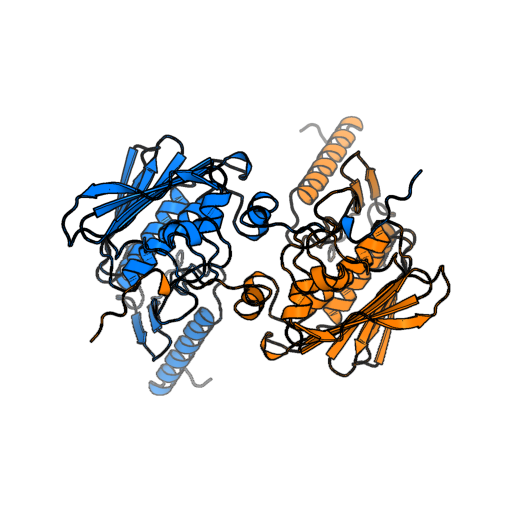 N N . THR B 1 2 ? 17.641 -19.016 -27.875 1 34.19 2 THR B N 1
ATOM 2376 C CA . THR B 1 2 ? 18.312 -19.172 -26.594 1 34.19 2 THR B CA 1
ATOM 2377 C C . THR B 1 2 ? 17.328 -19 -25.438 1 34.19 2 THR B C 1
ATOM 2379 O O . THR B 1 2 ? 16.594 -18 -25.375 1 34.19 2 THR B O 1
ATOM 2382 N N . GLN B 1 3 ? 16.547 -19.938 -25.031 1 41.34 3 GLN B N 1
ATOM 2383 C CA . GLN B 1 3 ? 15.602 -19.969 -23.922 1 41.34 3 GLN B CA 1
ATOM 2384 C C . GLN B 1 3 ? 16.016 -19 -22.812 1 41.34 3 GLN B C 1
ATOM 2386 O O . GLN B 1 3 ? 17.109 -19.125 -22.234 1 41.34 3 GLN B O 1
ATOM 2391 N N . SER B 1 4 ? 15.891 -17.766 -22.984 1 51.94 4 SER B N 1
ATOM 2392 C CA . SER B 1 4 ? 16.297 -16.75 -22.016 1 51.94 4 SER B CA 1
ATOM 2393 C C . SER B 1 4 ? 16.156 -17.25 -20.594 1 51.94 4 SER B C 1
ATOM 2395 O O . SER B 1 4 ? 15.062 -17.672 -20.172 1 51.94 4 SER B O 1
ATOM 2397 N N . SER B 1 5 ? 17.25 -17.875 -19.953 1 70.19 5 SER B N 1
ATOM 2398 C CA . SER B 1 5 ? 17.484 -18.641 -18.734 1 70.19 5 SER B CA 1
ATOM 2399 C C . SER B 1 5 ? 17.047 -17.875 -17.5 1 70.19 5 SER B C 1
ATOM 2401 O O . SER B 1 5 ? 17.391 -16.688 -17.359 1 70.19 5 SER B O 1
ATOM 2403 N N . TYR B 1 6 ? 15.883 -18.109 -16.906 1 83.19 6 TYR B N 1
ATOM 2404 C CA . TYR B 1 6 ? 15.43 -17.609 -15.625 1 83.19 6 TYR B CA 1
ATOM 2405 C C . TYR B 1 6 ? 16.438 -17.891 -14.523 1 83.19 6 TYR B C 1
ATOM 2407 O O . TYR B 1 6 ? 16.312 -18.875 -13.797 1 83.19 6 TYR B O 1
ATOM 2415 N N . ASN B 1 7 ? 17.547 -17 -14.609 1 88.25 7 ASN B N 1
ATOM 2416 C CA . ASN B 1 7 ? 18.625 -17.109 -13.633 1 88.25 7 ASN B CA 1
ATOM 2417 C C . ASN B 1 7 ? 18.688 -15.875 -12.734 1 88.25 7 ASN B C 1
ATOM 2419 O O . ASN B 1 7 ? 17.766 -15.062 -12.734 1 88.25 7 ASN B O 1
ATOM 2423 N N . ALA B 1 8 ? 19.656 -15.867 -11.875 1 88.94 8 ALA B N 1
ATOM 2424 C CA . ALA B 1 8 ? 19.781 -14.805 -10.875 1 88.94 8 ALA B CA 1
ATOM 2425 C C . ALA B 1 8 ? 19.812 -13.43 -11.531 1 88.94 8 ALA B C 1
ATOM 2427 O O . ALA B 1 8 ? 19.375 -12.445 -10.938 1 88.94 8 ALA B O 1
ATOM 2428 N N . ASP B 1 9 ? 20.234 -13.43 -12.789 1 85.88 9 ASP B N 1
ATOM 2429 C CA . ASP B 1 9 ? 20.344 -12.164 -13.508 1 85.88 9 ASP B CA 1
ATOM 2430 C C . ASP B 1 9 ? 18.969 -11.609 -13.844 1 85.88 9 ASP B C 1
ATOM 2432 O O . ASP B 1 9 ? 18.812 -10.414 -14.133 1 85.88 9 ASP B O 1
ATOM 2436 N N . ALA B 1 10 ? 17.984 -12.453 -13.805 1 86.62 10 ALA B N 1
ATOM 2437 C CA . ALA B 1 10 ? 16.609 -12.062 -14.133 1 86.62 10 ALA B CA 1
ATOM 2438 C C . ALA B 1 10 ? 15.961 -11.336 -12.961 1 86.62 10 ALA B C 1
ATOM 2440 O O . ALA B 1 10 ? 14.898 -10.734 -13.117 1 86.62 10 ALA B O 1
ATOM 2441 N N . ILE B 1 11 ? 16.641 -11.352 -11.805 1 88.31 11 ILE B N 1
ATOM 2442 C CA . ILE B 1 11 ? 16.109 -10.695 -10.617 1 88.31 11 ILE B CA 1
ATOM 2443 C C . ILE B 1 11 ? 16.594 -9.25 -10.555 1 88.31 11 ILE B C 1
ATOM 2445 O O . ILE B 1 11 ? 17.797 -9 -10.531 1 88.31 11 ILE B O 1
ATOM 2449 N N . GLU B 1 12 ? 15.672 -8.359 -10.609 1 88.31 12 GLU B N 1
ATOM 2450 C CA . GLU B 1 12 ? 15.969 -6.938 -10.492 1 88.31 12 GLU B CA 1
ATOM 2451 C C . GLU B 1 12 ? 15.648 -6.422 -9.094 1 88.31 12 GLU B C 1
ATOM 2453 O O . GLU B 1 12 ? 14.695 -6.883 -8.453 1 88.31 12 GLU B O 1
ATOM 2458 N N . VAL B 1 13 ? 16.547 -5.543 -8.609 1 88.81 13 VAL B N 1
ATOM 2459 C CA . VAL B 1 13 ? 16.312 -4.875 -7.332 1 88.81 13 VAL B CA 1
ATOM 2460 C C . VAL B 1 13 ? 16.125 -3.377 -7.559 1 88.81 13 VAL B C 1
ATOM 2462 O O . VAL B 1 13 ? 17.016 -2.703 -8.078 1 88.81 13 VAL B O 1
ATOM 2465 N N . LEU B 1 14 ? 14.969 -2.938 -7.238 1 88.19 14 LEU B N 1
ATOM 2466 C CA . LEU B 1 14 ? 14.719 -1.504 -7.34 1 88.19 14 LEU B CA 1
ATOM 2467 C C . LEU B 1 14 ? 15.188 -0.778 -6.082 1 88.19 14 LEU B C 1
ATOM 2469 O O . LEU B 1 14 ? 15.07 -1.311 -4.973 1 88.19 14 LEU B O 1
ATOM 2473 N N . THR B 1 15 ? 15.711 0.426 -6.32 1 86.81 15 THR B N 1
ATOM 2474 C CA . THR B 1 15 ? 16.281 1.159 -5.195 1 86.81 15 THR B CA 1
ATOM 2475 C C . THR B 1 15 ? 15.711 2.57 -5.121 1 86.81 15 THR B C 1
ATOM 2477 O O . THR B 1 15 ? 15.102 3.051 -6.078 1 86.81 15 THR B O 1
ATOM 2480 N N . GLY B 1 16 ? 15.875 3.174 -3.916 1 89.88 16 GLY B N 1
ATOM 2481 C CA . GLY B 1 16 ? 15.414 4.543 -3.738 1 89.88 16 GLY B CA 1
ATOM 2482 C C . GLY B 1 16 ? 13.922 4.703 -3.969 1 89.88 16 GLY B C 1
ATOM 2483 O O . GLY B 1 16 ? 13.109 3.994 -3.367 1 89.88 16 GLY B O 1
ATOM 2484 N N . LEU B 1 17 ? 13.648 5.68 -4.934 1 95.56 17 LEU B N 1
ATOM 2485 C CA . LEU B 1 17 ? 12.242 5.992 -5.18 1 95.56 17 LEU B CA 1
ATOM 2486 C C . LEU B 1 17 ? 11.766 5.352 -6.477 1 95.56 17 LEU B C 1
ATOM 2488 O O . LEU B 1 17 ? 10.625 5.566 -6.898 1 95.56 17 LEU B O 1
ATOM 2492 N N . GLU B 1 18 ? 12.578 4.469 -7.008 1 92.62 18 GLU B N 1
ATOM 2493 C CA . GLU B 1 18 ? 12.25 3.789 -8.258 1 92.62 18 GLU B CA 1
ATOM 2494 C C . GLU B 1 18 ? 10.969 2.965 -8.109 1 92.62 18 GLU B C 1
ATOM 2496 O O . GLU B 1 18 ? 10.141 2.938 -9.023 1 92.62 18 GLU B O 1
ATOM 2501 N N . PRO B 1 19 ? 10.867 2.24 -6.996 1 90.69 19 PRO B N 1
ATOM 2502 C CA . PRO B 1 19 ? 9.633 1.459 -6.844 1 90.69 19 PRO B CA 1
ATOM 2503 C C . PRO B 1 19 ? 8.375 2.32 -6.926 1 90.69 19 PRO B C 1
ATOM 2505 O O . PRO B 1 19 ? 7.375 1.903 -7.516 1 90.69 19 PRO B O 1
ATOM 2508 N N . VAL B 1 20 ? 8.43 3.525 -6.414 1 93.56 20 VAL B N 1
ATOM 2509 C CA . VAL B 1 20 ? 7.289 4.43 -6.414 1 93.56 20 VAL B CA 1
ATOM 2510 C C . VAL B 1 20 ? 6.984 4.887 -7.84 1 93.56 20 VAL B C 1
ATOM 2512 O O . VAL B 1 20 ? 5.828 4.883 -8.266 1 93.56 20 VAL B O 1
ATOM 2515 N N . ARG B 1 21 ? 7.996 5.203 -8.562 1 94.44 21 ARG B N 1
ATOM 2516 C CA . ARG B 1 21 ? 7.805 5.715 -9.914 1 94.44 21 ARG B CA 1
ATOM 2517 C C . ARG B 1 21 ? 7.312 4.613 -10.852 1 94.44 21 ARG B C 1
ATOM 2519 O O . ARG B 1 21 ? 6.531 4.875 -11.766 1 94.44 21 ARG B O 1
ATOM 2526 N N . ARG B 1 22 ? 7.707 3.469 -10.562 1 89.44 22 ARG B N 1
ATOM 2527 C CA . ARG B 1 22 ? 7.336 2.348 -11.422 1 89.44 22 ARG B CA 1
ATOM 2528 C C . ARG B 1 22 ? 5.898 1.907 -11.156 1 89.44 22 ARG B C 1
ATOM 2530 O O . ARG B 1 22 ? 5.184 1.514 -12.078 1 89.44 22 ARG B O 1
ATOM 2537 N N . ARG B 1 23 ? 5.539 1.972 -9.852 1 87 23 ARG B N 1
ATOM 2538 C CA . ARG B 1 23 ? 4.199 1.533 -9.477 1 87 23 ARG B CA 1
ATOM 2539 C C . ARG B 1 23 ? 3.578 2.482 -8.453 1 87 23 ARG B C 1
ATOM 2541 O O . ARG B 1 23 ? 3.309 2.09 -7.32 1 87 23 ARG B O 1
ATOM 2548 N N . PRO B 1 24 ? 3.191 3.607 -8.914 1 92.31 24 PRO B N 1
ATOM 2549 C CA . PRO B 1 24 ? 2.699 4.629 -7.984 1 92.31 24 PRO B CA 1
ATOM 2550 C C . PRO B 1 24 ? 1.407 4.219 -7.285 1 92.31 24 PRO B C 1
ATOM 2552 O O . PRO B 1 24 ? 1.163 4.621 -6.145 1 92.31 24 PRO B O 1
ATOM 2555 N N . GLY B 1 25 ? 0.6 3.381 -7.887 1 86.81 25 GLY B N 1
ATOM 2556 C CA . GLY B 1 25 ? -0.69 2.986 -7.348 1 86.81 25 GLY B CA 1
ATOM 2557 C C . GLY B 1 25 ? -0.582 2.227 -6.039 1 86.81 25 GLY B C 1
ATOM 2558 O O . GLY B 1 25 ? -1.553 2.137 -5.285 1 86.81 25 GLY B O 1
ATOM 2559 N N . MET B 1 26 ? 0.55 1.664 -5.723 1 83.88 26 MET B N 1
ATOM 2560 C CA . MET B 1 26 ? 0.776 0.97 -4.457 1 83.88 26 MET B CA 1
ATOM 2561 C C . MET B 1 26 ? 0.911 1.963 -3.309 1 83.88 26 MET B C 1
ATOM 2563 O O . MET B 1 26 ? 0.626 1.628 -2.156 1 83.88 26 MET B O 1
ATOM 2567 N N . TYR B 1 27 ? 1.257 3.184 -3.646 1 88.5 27 TYR B N 1
ATOM 2568 C CA . TYR B 1 27 ? 1.674 4.113 -2.604 1 88.5 27 TYR B CA 1
ATOM 2569 C C . TYR B 1 27 ? 0.698 5.277 -2.49 1 88.5 27 TYR B C 1
ATOM 2571 O O . TYR B 1 27 ? 0.637 5.945 -1.455 1 88.5 27 TYR B O 1
ATOM 2579 N N . THR B 1 28 ? 0.062 5.559 -3.562 1 92.25 28 THR B N 1
ATOM 2580 C CA . THR B 1 28 ? -0.79 6.742 -3.561 1 92.25 28 THR B CA 1
ATOM 2581 C C . THR B 1 28 ? -1.978 6.555 -4.5 1 92.25 28 THR B C 1
ATOM 2583 O O . THR B 1 28 ? -1.985 5.641 -5.324 1 92.25 28 THR B O 1
ATOM 2586 N N . ASP B 1 29 ? -3.023 7.41 -4.293 1 91.81 29 ASP B N 1
ATOM 2587 C CA . ASP B 1 29 ? -4.129 7.523 -5.238 1 91.81 29 ASP B CA 1
ATOM 2588 C C . ASP B 1 29 ? -3.699 8.273 -6.496 1 91.81 29 ASP B C 1
ATOM 2590 O O . ASP B 1 29 ? -3.262 9.43 -6.418 1 91.81 29 ASP B O 1
ATOM 2594 N N . THR B 1 30 ? -3.85 7.547 -7.668 1 94.44 30 THR B N 1
ATOM 2595 C CA . THR B 1 30 ? -3.305 8.117 -8.891 1 94.44 30 THR B CA 1
ATOM 2596 C C . THR B 1 30 ? -4.398 8.805 -9.703 1 94.44 30 THR B C 1
ATOM 2598 O O . THR B 1 30 ? -4.195 9.133 -10.875 1 94.44 30 THR B O 1
ATOM 2601 N N . THR B 1 31 ? -5.574 9.016 -9.109 1 94.12 31 THR B N 1
ATOM 2602 C CA . THR B 1 31 ? -6.652 9.68 -9.836 1 94.12 31 THR B CA 1
ATOM 2603 C C . THR B 1 31 ? -6.328 11.156 -10.047 1 94.12 31 THR B C 1
ATOM 2605 O O . THR B 1 31 ? -6.457 11.672 -11.164 1 94.12 31 THR B O 1
ATOM 2608 N N . ARG B 1 32 ? -5.984 11.789 -8.969 1 97.31 32 ARG B N 1
ATOM 2609 C CA . ARG B 1 32 ? -5.57 13.195 -8.938 1 97.31 32 ARG B CA 1
ATOM 2610 C C . ARG B 1 32 ? -4.418 13.398 -7.961 1 97.31 32 ARG B C 1
ATOM 2612 O O . ARG B 1 32 ? -4.16 12.547 -7.105 1 97.31 32 ARG B O 1
ATOM 2619 N N . PRO B 1 33 ? -3.727 14.531 -8.055 1 98.38 33 PRO B N 1
ATOM 2620 C CA . PRO B 1 33 ? -2.584 14.742 -7.164 1 98.38 33 PRO B CA 1
ATOM 2621 C C . PRO B 1 33 ? -3.002 15.07 -5.734 1 98.38 33 PRO B C 1
ATOM 2623 O O . PRO B 1 33 ? -2.15 15.352 -4.887 1 98.38 33 PRO B O 1
ATOM 2626 N N . ASN B 1 34 ? -4.262 15.016 -5.375 1 98.25 34 ASN B N 1
ATOM 2627 C CA . ASN B 1 34 ? -4.793 15.422 -4.078 1 98.25 34 ASN B CA 1
ATOM 2628 C C . ASN B 1 34 ? -4.148 14.633 -2.939 1 98.25 34 ASN B C 1
ATOM 2630 O O . ASN B 1 34 ? -3.881 15.188 -1.871 1 98.25 34 ASN B O 1
ATOM 2634 N N . HIS B 1 35 ? -3.918 13.406 -3.184 1 96.38 35 HIS B N 1
ATOM 2635 C CA . HIS B 1 35 ? -3.326 12.594 -2.123 1 96.38 35 HIS B CA 1
ATOM 2636 C C . HIS B 1 35 ? -1.893 13.023 -1.838 1 96.38 35 HIS B C 1
ATOM 2638 O O . HIS B 1 35 ? -1.438 12.969 -0.693 1 96.38 35 HIS B O 1
ATOM 2644 N N . LEU B 1 36 ? -1.155 13.453 -2.852 1 98.06 36 LEU B N 1
ATOM 2645 C CA . LEU B 1 36 ? 0.167 14.023 -2.623 1 98.06 36 LEU B CA 1
ATOM 2646 C C . LEU B 1 36 ? 0.08 15.25 -1.721 1 98.06 36 LEU B C 1
ATOM 2648 O O . LEU B 1 36 ? 0.861 15.391 -0.775 1 98.06 36 LEU B O 1
ATOM 2652 N N . GLY B 1 37 ? -0.871 16.078 -2.057 1 98.19 37 GLY B N 1
ATOM 2653 C CA . GLY B 1 37 ? -1.093 17.234 -1.21 1 98.19 37 GLY B CA 1
ATOM 2654 C C . GLY B 1 37 ? -1.38 16.875 0.235 1 98.19 37 GLY B C 1
ATOM 2655 O O . GLY B 1 37 ? -0.835 17.484 1.155 1 98.19 37 GLY B O 1
ATOM 2656 N N . GLN B 1 38 ? -2.199 15.938 0.408 1 95.88 38 GLN B N 1
ATOM 2657 C CA . GLN B 1 38 ? -2.586 15.492 1.743 1 95.88 38 GLN B CA 1
ATOM 2658 C C . GLN B 1 38 ? -1.368 15.039 2.543 1 95.88 38 GLN B C 1
ATOM 2660 O O . GLN B 1 38 ? -1.282 15.281 3.748 1 95.88 38 GLN B O 1
ATOM 2665 N N . GLU B 1 39 ? -0.427 14.375 1.895 1 95.38 39 GLU B N 1
ATOM 2666 C CA . GLU B 1 39 ? 0.78 13.891 2.555 1 95.38 39 GLU B CA 1
ATOM 2667 C C . GLU B 1 39 ? 1.584 15.039 3.154 1 95.38 39 GLU B C 1
ATOM 2669 O O . GLU B 1 39 ? 2.109 14.922 4.262 1 95.38 39 GLU B O 1
ATOM 2674 N N . VAL B 1 40 ? 1.66 16.078 2.439 1 97.69 40 VAL B N 1
ATOM 2675 C CA . VAL B 1 40 ? 2.432 17.234 2.895 1 97.69 40 VAL B CA 1
ATOM 2676 C C . VAL B 1 40 ? 1.645 17.984 3.959 1 97.69 40 VAL B C 1
ATOM 2678 O O . VAL B 1 40 ? 2.203 18.391 4.98 1 97.69 40 VAL B O 1
ATOM 2681 N N . ILE B 1 41 ? 0.399 18.141 3.727 1 97.56 41 ILE B N 1
ATOM 2682 C CA . ILE B 1 41 ? -0.474 18.844 4.656 1 97.56 41 ILE B CA 1
ATOM 2683 C C . ILE B 1 41 ? -0.481 18.125 6.004 1 97.56 41 ILE B C 1
ATOM 2685 O O . ILE B 1 41 ? -0.362 18.766 7.055 1 97.56 41 ILE B O 1
ATOM 2689 N N . ASP B 1 42 ? -0.599 16.859 5.973 1 94.75 42 ASP B N 1
ATOM 2690 C CA . ASP B 1 42 ? -0.628 16.062 7.199 1 94.75 42 ASP B CA 1
ATOM 2691 C C . ASP B 1 42 ? 0.64 16.281 8.023 1 94.75 42 ASP B C 1
ATOM 2693 O O . ASP B 1 42 ? 0.586 16.344 9.258 1 94.75 42 ASP B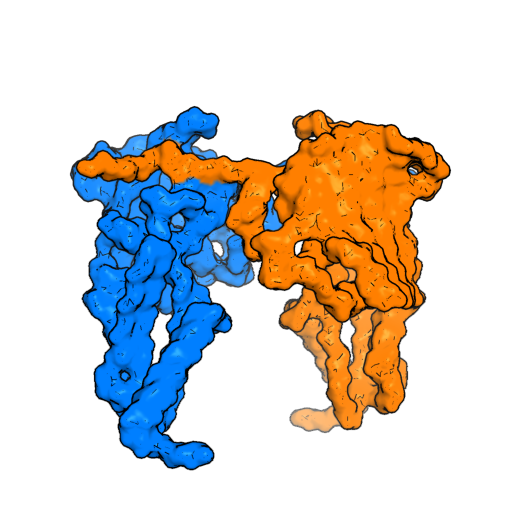 O 1
ATOM 2697 N N . ASN B 1 43 ? 1.784 16.375 7.387 1 94.69 43 ASN B N 1
ATOM 2698 C CA . ASN B 1 43 ? 3.033 16.625 8.102 1 94.69 43 ASN B CA 1
ATOM 2699 C C . ASN B 1 43 ? 3.008 17.953 8.844 1 94.69 43 ASN B C 1
ATOM 2701 O O . ASN B 1 43 ? 3.5 18.047 9.969 1 94.69 43 ASN B O 1
ATOM 2705 N N . SER B 1 44 ? 2.455 18.938 8.203 1 96.5 44 SER B N 1
ATOM 2706 C CA . SER B 1 44 ? 2.328 20.25 8.844 1 96.5 44 SER B CA 1
ATOM 2707 C C . SER B 1 44 ? 1.335 20.203 10 1 96.5 44 SER B C 1
ATOM 2709 O O . SER B 1 44 ? 1.577 20.781 11.062 1 96.5 44 SER B O 1
ATOM 2711 N N . VAL B 1 45 ? 0.268 19.531 9.781 1 94.5 45 VAL B N 1
ATOM 2712 C CA . VAL B 1 45 ? -0.774 19.422 10.797 1 94.5 45 VAL B CA 1
ATOM 2713 C C . VAL B 1 45 ? -0.251 18.625 11.992 1 94.5 45 VAL B C 1
ATOM 2715 O O . VAL B 1 45 ? -0.601 18.922 13.141 1 94.5 45 VAL B O 1
ATOM 2718 N N . ASP B 1 46 ? 0.594 17.641 11.719 1 92.5 46 ASP B N 1
ATOM 2719 C CA . ASP B 1 46 ? 1.217 16.875 12.805 1 92.5 46 ASP B CA 1
ATOM 2720 C C . ASP B 1 46 ? 2.021 17.797 13.719 1 92.5 46 ASP B C 1
ATOM 2722 O O . ASP B 1 46 ? 2.045 17.609 14.938 1 92.5 46 ASP B O 1
ATOM 2726 N N . GLU B 1 47 ? 2.744 18.828 13.164 1 94.38 47 GLU B N 1
ATOM 2727 C CA . GLU B 1 47 ? 3.453 19.812 13.961 1 94.38 47 GLU B CA 1
ATOM 2728 C C . GLU B 1 47 ? 2.492 20.594 14.859 1 94.38 47 GLU B C 1
ATOM 2730 O O . GLU B 1 47 ? 2.814 20.906 16 1 94.38 47 GLU B O 1
ATOM 2735 N N . ALA B 1 48 ? 1.344 20.844 14.297 1 93.31 48 ALA B N 1
ATOM 2736 C CA . ALA B 1 48 ? 0.323 21.578 15.055 1 93.31 48 ALA B CA 1
ATOM 2737 C C . ALA B 1 48 ? -0.24 20.703 16.172 1 93.31 48 ALA B C 1
ATOM 2739 O O . ALA B 1 48 ? -0.37 21.172 17.312 1 93.31 48 ALA B O 1
ATOM 2740 N N . LEU B 1 49 ? -0.562 19.547 15.875 1 87.81 49 LEU B N 1
ATOM 2741 C CA . LEU B 1 49 ? -1.117 18.609 16.844 1 87.81 49 LEU B CA 1
ATOM 2742 C C . LEU B 1 49 ? -0.146 18.391 18 1 87.81 49 LEU B C 1
ATOM 2744 O O . LEU B 1 49 ? -0.568 18.188 19.141 1 87.81 49 LEU B O 1
ATOM 2748 N N . ALA B 1 50 ? 1.131 18.406 17.688 1 88.81 50 ALA B N 1
ATOM 2749 C CA . ALA B 1 50 ? 2.164 18.234 18.703 1 88.81 50 ALA B CA 1
ATOM 2750 C C . ALA B 1 50 ? 2.395 19.531 19.469 1 88.81 50 ALA B C 1
ATOM 2752 O O . ALA B 1 50 ? 3.199 19.578 20.406 1 88.81 50 ALA B O 1
ATOM 2753 N N . GLY B 1 51 ? 1.729 20.609 19.062 1 91.69 51 GLY B N 1
ATOM 2754 C CA . GLY B 1 51 ? 1.78 21.859 19.812 1 91.69 51 GLY B CA 1
ATOM 2755 C C . GLY B 1 51 ? 2.881 22.781 19.328 1 91.69 51 GLY B C 1
ATOM 2756 O O . GLY B 1 51 ? 3.201 23.766 20 1 91.69 51 GLY B O 1
ATOM 2757 N N . HIS B 1 52 ? 3.443 22.562 18.125 1 95.06 52 HIS B N 1
ATOM 2758 C CA . HIS B 1 52 ? 4.605 23.328 17.703 1 95.06 52 HIS B CA 1
ATOM 2759 C C . HIS B 1 52 ? 4.238 24.328 16.609 1 95.06 52 HIS B C 1
ATOM 2761 O O . HIS B 1 52 ? 5.031 25.219 16.281 1 95.06 52 HIS B O 1
ATOM 2767 N N . ALA B 1 53 ? 3.07 24.188 16.047 1 96.75 53 ALA B N 1
ATOM 2768 C CA . ALA B 1 53 ? 2.643 25.078 14.977 1 96.75 53 ALA B CA 1
ATOM 2769 C C . ALA B 1 53 ? 1.272 25.672 15.273 1 96.75 53 ALA B C 1
ATOM 2771 O O . ALA B 1 53 ? 0.406 25.016 15.844 1 96.75 53 ALA B O 1
ATOM 2772 N N . LYS B 1 54 ? 1.064 26.891 14.797 1 97.12 54 LYS B N 1
ATOM 2773 C CA . LYS B 1 54 ? -0.204 27.578 15.023 1 97.12 54 LYS B CA 1
ATOM 2774 C C . LYS B 1 54 ? -0.873 27.953 13.703 1 97.12 54 LYS B C 1
ATOM 2776 O O . LYS B 1 54 ? -2.057 28.297 13.672 1 97.12 54 LYS B O 1
ATOM 2781 N N . ARG B 1 55 ? -0.126 27.828 12.703 1 98.25 55 ARG B N 1
ATOM 2782 C CA . ARG B 1 55 ? -0.652 28.25 11.406 1 98.25 55 ARG B CA 1
ATOM 2783 C C . ARG B 1 55 ? -0.155 27.328 10.297 1 98.25 55 ARG B C 1
ATOM 2785 O O . ARG B 1 55 ? 1.016 26.938 10.289 1 98.25 55 ARG B O 1
ATOM 2792 N N . VAL B 1 56 ? -1.041 26.906 9.43 1 98.62 56 VAL B N 1
ATOM 2793 C CA . VAL B 1 56 ? -0.737 26.156 8.219 1 98.62 56 VAL B CA 1
ATOM 2794 C C . VAL B 1 56 ? -1.363 26.844 7.008 1 98.62 56 VAL B C 1
ATOM 2796 O O . VAL B 1 56 ? -2.564 27.109 6.996 1 98.62 56 VAL B O 1
ATOM 2799 N N . GLU B 1 57 ? -0.549 27.156 6.043 1 98.88 57 GLU B N 1
ATOM 2800 C CA . GLU B 1 57 ? -1.003 27.797 4.809 1 98.88 57 GLU B CA 1
ATOM 2801 C C . GLU B 1 57 ? -0.807 26.875 3.609 1 98.88 57 GLU B C 1
ATOM 2803 O O . GLU B 1 57 ? 0.26 26.266 3.445 1 98.88 57 GLU B O 1
ATOM 2808 N N . VAL B 1 58 ? -1.886 26.719 2.822 1 98.94 58 VAL B N 1
ATOM 2809 C CA . VAL B 1 58 ? -1.845 25.922 1.6 1 98.94 58 VAL B CA 1
ATOM 2810 C C . VAL B 1 58 ? -2.16 26.797 0.396 1 98.94 58 VAL B C 1
ATOM 2812 O O . VAL B 1 58 ? -3.182 27.484 0.376 1 98.94 58 VAL B O 1
ATOM 2815 N N . ILE B 1 59 ? -1.271 26.828 -0.56 1 98.94 59 ILE B N 1
ATOM 2816 C CA . ILE B 1 59 ? -1.438 27.656 -1.754 1 98.94 59 ILE B CA 1
ATOM 2817 C C . ILE B 1 59 ? -1.475 26.766 -2.992 1 98.94 59 ILE B C 1
ATOM 2819 O O . ILE B 1 59 ? -0.507 26.047 -3.289 1 98.94 59 ILE B O 1
ATOM 2823 N N . LEU B 1 60 ? -2.578 26.719 -3.662 1 98.88 60 LEU B N 1
ATOM 2824 C CA . LEU B 1 60 ? -2.666 26.141 -4.996 1 98.88 60 LEU B CA 1
ATOM 2825 C C . LEU B 1 60 ? -2.352 27.188 -6.066 1 98.88 60 LEU B C 1
ATOM 2827 O O . LEU B 1 60 ? -3.162 28.078 -6.328 1 98.88 60 LEU B O 1
ATOM 2831 N N . HIS B 1 61 ? -1.202 27.031 -6.637 1 98.75 61 HIS B N 1
ATOM 2832 C CA . HIS B 1 61 ? -0.747 28.016 -7.613 1 98.75 61 HIS B CA 1
ATOM 2833 C C . HIS B 1 61 ? -1.447 27.828 -8.953 1 98.75 61 HIS B C 1
ATOM 2835 O O . HIS B 1 61 ? -2.01 26.766 -9.219 1 98.75 61 HIS B O 1
ATOM 2841 N N . ALA B 1 62 ? -1.326 28.812 -9.797 1 97.81 62 ALA B N 1
ATOM 2842 C CA . ALA B 1 62 ? -2.004 28.828 -11.094 1 97.81 62 ALA B CA 1
ATOM 2843 C C . ALA B 1 62 ? -1.493 27.703 -11.992 1 97.81 62 ALA B C 1
ATOM 2845 O O . ALA B 1 62 ? -2.232 27.188 -12.836 1 97.81 62 ALA B O 1
ATOM 2846 N N . ASP B 1 63 ? -0.296 27.312 -11.789 1 97.81 63 ASP B N 1
ATOM 2847 C CA . ASP B 1 63 ? 0.306 26.297 -12.641 1 97.81 63 ASP B CA 1
ATOM 2848 C C . ASP B 1 63 ? 0.037 24.891 -12.086 1 97.81 63 ASP B C 1
ATOM 2850 O O . ASP B 1 63 ? 0.695 23.938 -12.477 1 97.81 63 ASP B O 1
ATOM 2854 N N . GLN B 1 64 ? -0.82 24.719 -11.133 1 97.69 64 GLN B N 1
ATOM 2855 C CA . GLN B 1 64 ? -1.268 23.453 -10.547 1 97.69 64 GLN B CA 1
ATOM 2856 C C . GLN B 1 64 ? -0.186 22.844 -9.656 1 97.69 64 GLN B C 1
ATOM 2858 O O . GLN B 1 64 ? -0.189 21.641 -9.398 1 97.69 64 GLN B O 1
ATOM 2863 N N . SER B 1 65 ? 0.731 23.719 -9.242 1 98.75 65 SER B N 1
ATOM 2864 C CA . SER B 1 65 ? 1.616 23.312 -8.148 1 98.75 65 SER B CA 1
ATOM 2865 C C . SER B 1 65 ? 1.017 23.672 -6.793 1 98.75 65 SER B C 1
ATOM 2867 O O . SER B 1 65 ? 0.125 24.516 -6.703 1 98.75 65 SER B O 1
ATOM 2869 N N . LEU B 1 66 ? 1.431 22.922 -5.777 1 98.94 66 LEU B N 1
ATOM 2870 C CA . LEU B 1 66 ? 0.907 23.125 -4.43 1 98.94 66 LEU B CA 1
ATOM 2871 C C . LEU B 1 66 ? 2.029 23.453 -3.453 1 98.94 66 LEU B C 1
ATOM 2873 O O . LEU B 1 66 ? 3.104 22.859 -3.508 1 98.94 66 LEU B O 1
ATOM 2877 N N . GLU B 1 67 ? 1.756 24.438 -2.635 1 98.94 67 GLU B N 1
ATOM 2878 C CA . GLU B 1 67 ? 2.701 24.828 -1.595 1 98.94 67 GLU B CA 1
ATOM 2879 C C . GLU B 1 67 ? 2.059 24.766 -0.212 1 98.94 67 GLU B C 1
ATOM 2881 O O . GLU B 1 67 ? 0.927 25.219 -0.029 1 98.94 67 GLU B O 1
ATOM 2886 N N . VAL B 1 68 ? 2.746 24.125 0.697 1 98.94 68 VAL B N 1
ATOM 2887 C CA . VAL B 1 68 ? 2.295 24.031 2.082 1 98.94 68 VAL B CA 1
ATOM 2888 C C . VAL B 1 68 ? 3.33 24.672 3.004 1 98.94 68 VAL B C 1
ATOM 2890 O O . VAL B 1 68 ? 4.516 24.344 2.943 1 98.94 68 VAL B O 1
ATOM 2893 N N . ILE B 1 69 ? 2.875 25.641 3.848 1 98.81 69 ILE B N 1
ATOM 2894 C CA . ILE B 1 69 ? 3.746 26.391 4.746 1 98.81 69 ILE B CA 1
ATOM 2895 C C . ILE B 1 69 ? 3.234 26.266 6.18 1 98.81 69 ILE B C 1
ATOM 2897 O O . ILE B 1 69 ? 2.039 26.438 6.438 1 98.81 69 ILE B O 1
ATOM 2901 N N . ASP B 1 70 ? 4.113 25.891 7.059 1 98.75 70 ASP B N 1
ATOM 2902 C CA . ASP B 1 70 ? 3.75 25.891 8.469 1 98.75 70 ASP B CA 1
ATOM 2903 C C . ASP B 1 70 ? 4.781 26.625 9.312 1 98.75 70 ASP B C 1
ATOM 2905 O O . ASP B 1 70 ? 5.863 26.969 8.82 1 98.75 70 ASP B O 1
ATOM 2909 N N . ASP B 1 71 ? 4.41 27 10.555 1 98.56 71 ASP B N 1
ATOM 2910 C CA . ASP B 1 71 ? 5.32 27.672 11.477 1 98.56 71 ASP B CA 1
ATOM 2911 C C . ASP B 1 71 ? 5.75 26.734 12.602 1 98.56 71 ASP B C 1
ATOM 2913 O O . ASP B 1 71 ? 5.906 27.172 13.75 1 98.56 71 ASP B O 1
ATOM 2917 N N . GLY B 1 72 ? 5.879 25.453 12.234 1 97.69 72 GLY B N 1
ATOM 2918 C CA . GLY B 1 72 ? 6.336 24.484 13.211 1 97.69 72 GLY B CA 1
ATOM 2919 C C . GLY B 1 72 ? 7.824 24.562 13.484 1 97.69 72 GLY B C 1
ATOM 2920 O O . GLY B 1 72 ? 8.445 25.594 13.266 1 97.69 72 GLY B O 1
ATOM 2921 N N . ARG B 1 73 ? 8.43 23.5 14.023 1 95.75 73 ARG B N 1
ATOM 2922 C CA . ARG B 1 73 ? 9.82 23.484 14.469 1 95.75 73 ARG B CA 1
ATOM 2923 C C . ARG B 1 73 ? 10.781 23.562 13.281 1 95.75 73 ARG B C 1
ATOM 2925 O O . ARG B 1 73 ? 11.945 23.938 13.438 1 95.75 73 ARG B O 1
ATOM 2932 N N . GLY B 1 74 ? 10.195 23.172 12.07 1 96.88 74 GLY B N 1
ATOM 2933 C CA . GLY B 1 74 ? 11.055 23.016 10.906 1 96.88 74 GLY B CA 1
ATOM 2934 C C . GLY B 1 74 ? 11.688 21.641 10.82 1 96.88 74 GLY B C 1
ATOM 2935 O O . GLY B 1 74 ? 12.156 21.094 11.828 1 96.88 74 GLY B O 1
ATOM 2936 N N . MET B 1 75 ? 11.797 21.125 9.609 1 95.25 75 MET B N 1
ATOM 2937 C CA . MET B 1 75 ? 12.453 19.844 9.391 1 95.25 75 MET B CA 1
ATOM 2938 C C . MET B 1 75 ? 13.906 19.875 9.828 1 95.25 75 MET B C 1
ATOM 2940 O O . MET B 1 75 ? 14.57 20.906 9.688 1 95.25 75 MET B O 1
ATOM 2944 N N . PRO B 1 76 ? 14.422 18.734 10.336 1 95.38 76 PRO B N 1
ATOM 2945 C CA . PRO B 1 76 ? 15.836 18.719 10.719 1 95.38 76 PRO B CA 1
ATOM 2946 C C . PRO B 1 76 ? 16.766 18.906 9.516 1 95.38 76 PRO B C 1
ATOM 2948 O O . PRO B 1 76 ? 16.562 18.281 8.477 1 95.38 76 PRO B O 1
ATOM 2951 N N . VAL B 1 77 ? 17.75 19.703 9.672 1 96.94 77 VAL B N 1
ATOM 2952 C CA . VAL B 1 77 ? 18.656 20.016 8.57 1 96.94 77 VAL B CA 1
ATOM 2953 C C . VAL B 1 77 ? 20.031 19.453 8.852 1 96.94 77 VAL B C 1
ATOM 2955 O O . VAL B 1 77 ? 20.906 19.469 7.984 1 96.94 77 VAL B O 1
ATOM 2958 N N . ASP B 1 78 ? 20.25 18.969 10.023 1 96.25 78 ASP B N 1
ATOM 2959 C CA . ASP B 1 78 ? 21.531 18.422 10.414 1 96.25 78 ASP B CA 1
ATOM 2960 C C . ASP B 1 78 ? 21.797 17.078 9.719 1 96.25 78 ASP B C 1
ATOM 2962 O O . ASP B 1 78 ? 20.859 16.469 9.195 1 96.25 78 ASP B O 1
ATOM 2966 N N . ILE B 1 79 ? 23.062 16.688 9.695 1 96.62 79 ILE B N 1
ATOM 2967 C CA . ILE B 1 79 ? 23.484 15.445 9.055 1 96.62 79 ILE B CA 1
ATOM 2968 C C . ILE B 1 79 ? 23.062 14.25 9.914 1 96.62 79 ILE B C 1
ATOM 2970 O O . ILE B 1 79 ? 23.297 14.242 11.125 1 96.62 79 ILE B O 1
ATOM 2974 N N . HIS B 1 80 ? 22.438 13.344 9.289 1 95.06 80 HIS B N 1
ATOM 2975 C CA . HIS B 1 80 ? 22.094 12.109 9.984 1 95.06 80 HIS B CA 1
ATOM 2976 C C . HIS B 1 80 ? 23.344 11.289 10.289 1 95.06 80 HIS B C 1
ATOM 2978 O O . HIS B 1 80 ? 24.125 10.992 9.391 1 95.06 80 HIS B O 1
ATOM 2984 N N . PRO B 1 81 ? 23.516 10.906 11.445 1 92.94 81 PRO B N 1
ATOM 2985 C CA . PRO B 1 81 ? 24.797 10.305 11.836 1 92.94 81 PRO B CA 1
ATOM 2986 C C . PRO B 1 81 ? 25.078 8.992 11.109 1 92.94 81 PRO B C 1
ATOM 2988 O O . PRO B 1 81 ? 26.219 8.734 10.719 1 92.94 81 PRO B O 1
ATOM 2991 N N . GLU B 1 82 ? 24.125 8.188 10.867 1 91.88 82 GLU B N 1
ATOM 2992 C CA . GLU B 1 82 ? 24.328 6.883 10.242 1 91.88 82 GLU B CA 1
ATOM 2993 C C . GLU B 1 82 ? 24.328 6.988 8.727 1 91.88 82 GLU B C 1
ATOM 2995 O O . GLU B 1 82 ? 25.125 6.332 8.055 1 91.88 82 GLU B O 1
ATOM 3000 N N . GLU B 1 83 ? 23.516 7.832 8.148 1 93.12 83 GLU B N 1
ATOM 3001 C CA . GLU B 1 83 ? 23.312 7.863 6.707 1 93.12 83 GLU B CA 1
ATOM 3002 C C . GLU B 1 83 ? 24.234 8.883 6.043 1 93.12 83 GLU B C 1
ATOM 3004 O O . GLU B 1 83 ? 24.469 8.82 4.832 1 93.12 83 GLU B O 1
ATOM 3009 N N . GLY B 1 84 ? 24.688 9.859 6.758 1 95.81 84 GLY B N 1
ATOM 3010 C CA . GLY B 1 84 ? 25.703 10.773 6.27 1 95.81 84 GLY B CA 1
ATOM 3011 C C . GLY B 1 84 ? 25.156 11.852 5.359 1 95.81 84 GLY B C 1
ATOM 3012 O O . GLY B 1 84 ? 25.891 12.477 4.598 1 95.81 84 GLY B O 1
ATOM 3013 N N . VAL B 1 85 ? 23.891 12.039 5.332 1 96.56 85 VAL B N 1
ATOM 3014 C CA . VAL B 1 85 ? 23.234 13.094 4.559 1 96.56 85 VAL B CA 1
ATOM 3015 C C . VAL B 1 85 ? 22.297 13.891 5.461 1 96.56 85 VAL B C 1
ATOM 3017 O O . VAL B 1 85 ? 21.906 13.422 6.531 1 96.56 85 VAL B O 1
ATOM 3020 N N . PRO B 1 86 ? 21.984 15.164 5.027 1 97 86 PRO B N 1
ATOM 3021 C CA . PRO B 1 86 ? 21.031 15.922 5.836 1 97 86 PRO B CA 1
ATOM 3022 C C . PRO B 1 86 ? 19.703 15.188 6.016 1 97 86 PRO B C 1
ATOM 3024 O O . PRO B 1 86 ? 19.219 14.531 5.086 1 97 86 PRO B O 1
ATOM 3027 N N . ALA B 1 87 ? 19.078 15.352 7.172 1 96.44 87 ALA B N 1
ATOM 3028 C CA . ALA B 1 87 ? 17.844 14.648 7.5 1 96.44 87 ALA B CA 1
ATOM 3029 C C . ALA B 1 87 ? 16.75 14.984 6.5 1 96.44 87 ALA B C 1
ATOM 3031 O O . ALA B 1 87 ? 15.969 14.117 6.109 1 96.44 87 ALA B O 1
ATOM 3032 N N . VAL B 1 88 ? 16.672 16.25 6.094 1 97.31 88 VAL B N 1
ATOM 3033 C CA . VAL B 1 88 ? 15.656 16.672 5.148 1 97.31 88 VAL B CA 1
ATOM 3034 C C . VAL B 1 88 ? 15.828 15.938 3.824 1 97.31 88 VAL B C 1
ATOM 3036 O O . VAL B 1 88 ? 14.844 15.531 3.199 1 97.31 88 VAL B O 1
ATOM 3039 N N . GLU B 1 89 ? 17.031 15.75 3.404 1 97.75 89 GLU B N 1
ATOM 3040 C CA . GLU B 1 89 ? 17.312 14.977 2.197 1 97.75 89 GLU B CA 1
ATOM 3041 C C . GLU B 1 89 ? 16.906 13.516 2.375 1 97.75 89 GLU B C 1
ATOM 3043 O O . GLU B 1 89 ? 16.297 12.914 1.481 1 97.75 89 GLU B O 1
ATOM 3048 N N . LEU B 1 90 ? 17.266 13.039 3.492 1 96.06 90 LEU B N 1
ATOM 3049 C CA . LEU B 1 90 ? 17 11.641 3.807 1 96.06 90 LEU B CA 1
ATOM 3050 C C . LEU B 1 90 ? 15.508 11.336 3.742 1 96.06 90 LEU B C 1
ATOM 3052 O O . LEU B 1 90 ? 15.094 10.367 3.104 1 96.06 90 LEU B O 1
ATOM 3056 N N . ILE B 1 91 ? 14.648 12.148 4.312 1 95.38 91 ILE B N 1
ATOM 3057 C CA . ILE B 1 91 ? 13.211 11.891 4.426 1 95.38 91 ILE B CA 1
ATOM 3058 C C . ILE B 1 91 ? 12.547 12.062 3.061 1 95.38 91 ILE B C 1
ATOM 3060 O O . ILE B 1 91 ? 11.523 11.445 2.781 1 95.38 91 ILE B O 1
ATOM 3064 N N . LEU B 1 92 ? 13.156 12.828 2.164 1 97.5 92 LEU B N 1
ATOM 3065 C CA . LEU B 1 92 ? 12.555 13.086 0.862 1 97.5 92 LEU B CA 1
ATOM 3066 C C . LEU B 1 92 ? 13.031 12.07 -0.171 1 97.5 92 LEU B C 1
ATOM 3068 O O . LEU B 1 92 ? 12.406 11.914 -1.226 1 97.5 92 LEU B O 1
ATOM 3072 N N . CYS B 1 93 ? 14.102 11.32 0.107 1 96.75 93 CYS B N 1
ATOM 3073 C CA . CYS B 1 93 ? 14.711 10.531 -0.959 1 96.75 93 CYS B CA 1
ATOM 3074 C C . CYS B 1 93 ? 14.695 9.047 -0.614 1 96.75 93 CYS B C 1
ATOM 3076 O O . CYS B 1 93 ? 14.938 8.195 -1.479 1 96.75 93 CYS B O 1
ATOM 3078 N N . ARG B 1 94 ? 14.391 8.789 0.573 1 93.62 94 ARG B N 1
ATOM 3079 C CA . ARG B 1 94 ? 14.445 7.398 1.002 1 93.62 94 ARG B CA 1
ATOM 3080 C C . ARG B 1 94 ? 13.086 6.938 1.526 1 93.62 94 ARG B C 1
ATOM 3082 O O . ARG B 1 94 ? 12.445 7.645 2.303 1 93.62 94 ARG B O 1
ATOM 3089 N N . LEU B 1 95 ? 12.68 5.715 1.059 1 92.31 95 LEU B N 1
ATOM 3090 C CA . LEU B 1 95 ? 11.477 5.102 1.619 1 92.31 95 LEU B CA 1
ATOM 3091 C C . LEU B 1 95 ? 11.734 4.617 3.043 1 92.31 95 LEU B C 1
ATOM 3093 O O . LEU B 1 95 ? 12.828 4.152 3.359 1 92.31 95 LEU B O 1
ATOM 3097 N N . HIS B 1 96 ? 10.75 4.758 3.945 1 91.75 96 HIS B N 1
ATOM 3098 C CA . HIS B 1 96 ? 10.766 4.238 5.309 1 91.75 96 HIS B CA 1
ATOM 3099 C C . HIS B 1 96 ? 11.773 4.992 6.172 1 91.75 96 HIS B C 1
ATOM 3101 O O . HIS B 1 96 ? 12.523 4.383 6.938 1 91.75 96 HIS B O 1
ATOM 3107 N N . ALA B 1 97 ? 11.875 6.219 5.855 1 91.5 97 ALA B N 1
ATOM 3108 C CA . ALA B 1 97 ? 12.664 7.141 6.672 1 91.5 97 ALA B CA 1
ATOM 3109 C C . ALA B 1 97 ? 11.773 8.227 7.281 1 91.5 97 ALA B C 1
ATOM 3111 O O . ALA B 1 97 ? 11.023 8.891 6.57 1 91.5 97 ALA B O 1
ATOM 3112 N N . GLY B 1 98 ? 11.828 8.312 8.586 1 89.19 98 GLY B N 1
ATOM 3113 C CA . GLY B 1 98 ? 10.984 9.32 9.219 1 89.19 98 GLY B CA 1
ATOM 3114 C C . GLY B 1 98 ? 11.141 9.375 10.727 1 89.19 98 GLY B C 1
ATOM 3115 O O . GLY B 1 98 ? 11.844 8.547 11.312 1 89.19 98 GLY B O 1
ATOM 3116 N N . GLY B 1 99 ? 10.578 10.375 11.289 1 86 99 GLY B N 1
ATOM 3117 C CA . GLY B 1 99 ? 10.68 10.578 12.727 1 86 99 GLY B CA 1
ATOM 3118 C C . GLY B 1 99 ? 9.445 10.102 13.484 1 86 99 GLY B C 1
ATOM 3119 O O . GLY B 1 99 ? 9.328 10.336 14.688 1 86 99 GLY B O 1
ATOM 3120 N N . LYS B 1 100 ? 8.555 9.469 12.797 1 82.81 100 LYS B N 1
ATOM 3121 C CA . LYS B 1 100 ? 7.27 9.172 13.414 1 82.81 100 LYS B CA 1
ATOM 3122 C C . LYS B 1 100 ? 7.121 7.68 13.695 1 82.81 100 LYS B C 1
ATOM 3124 O O . LYS B 1 100 ? 6.004 7.184 13.859 1 82.81 100 LYS B O 1
ATOM 3129 N N . PHE B 1 101 ? 8.203 6.938 13.711 1 80.06 101 PHE B N 1
ATOM 3130 C CA . PHE B 1 101 ? 8.164 5.504 13.977 1 80.06 101 PHE B CA 1
ATOM 3131 C C . PHE B 1 101 ? 8.109 5.23 15.477 1 80.06 101 PHE B C 1
ATOM 3133 O O . PHE B 1 101 ? 7.695 4.148 15.898 1 80.06 101 PHE B O 1
ATOM 3140 N N . SER B 1 102 ? 8.625 6.184 16.172 1 74.5 102 SER B N 1
ATOM 3141 C CA . SER B 1 102 ? 8.531 6.113 17.641 1 74.5 102 SER B CA 1
ATOM 3142 C C . SER B 1 102 ? 7.629 7.207 18.188 1 74.5 102 SER B C 1
ATOM 3144 O O . SER B 1 102 ? 7.316 8.172 17.484 1 74.5 102 SER B O 1
ATOM 3146 N N . ASN B 1 103 ? 7.117 7.004 19.375 1 73.75 103 ASN B N 1
ATOM 3147 C CA . ASN B 1 103 ? 6.234 7.996 19.984 1 73.75 103 ASN B CA 1
ATOM 3148 C C . ASN B 1 103 ? 7.027 9.094 20.688 1 73.75 103 ASN B C 1
ATOM 3150 O O . ASN B 1 103 ? 6.453 9.914 21.406 1 73.75 103 ASN B O 1
ATOM 3154 N N . LYS B 1 104 ? 8.266 9.172 20.406 1 74.19 104 LYS B N 1
ATOM 3155 C CA . LYS B 1 104 ? 9.102 10.117 21.141 1 74.19 104 LYS B CA 1
ATOM 3156 C C . LYS B 1 104 ? 8.883 11.547 20.641 1 74.19 104 LYS B C 1
ATOM 3158 O O . LYS B 1 104 ? 8.812 12.484 21.438 1 74.19 104 LYS B O 1
ATOM 3163 N N . ASN B 1 105 ? 8.68 11.609 19.328 1 75.56 105 ASN B N 1
ATOM 3164 C CA . ASN B 1 105 ? 8.594 12.953 18.75 1 75.56 105 ASN B CA 1
ATOM 3165 C C . ASN B 1 105 ? 7.141 13.359 18.5 1 75.56 105 ASN B C 1
ATOM 3167 O O . ASN B 1 105 ? 6.82 14.547 18.484 1 75.56 105 ASN B O 1
ATOM 3171 N N . TYR B 1 106 ? 6.344 12.391 18.281 1 76.81 106 TYR B N 1
ATOM 3172 C CA . TYR B 1 106 ? 4.922 12.602 18.016 1 76.81 106 TYR B CA 1
ATOM 3173 C C . TYR B 1 106 ? 4.074 11.594 18.781 1 76.81 106 TYR B C 1
ATOM 3175 O O . TYR B 1 106 ? 4.102 10.398 18.469 1 76.81 106 TYR B O 1
ATOM 3183 N N . GLN B 1 107 ? 3.34 12.109 19.672 1 74.44 107 GLN B N 1
ATOM 3184 C CA . GLN B 1 107 ? 2.471 11.211 20.406 1 74.44 107 GLN B CA 1
ATOM 3185 C C . GLN B 1 107 ? 1.342 10.68 19.531 1 74.44 107 GLN B C 1
ATOM 3187 O O . GLN B 1 107 ? 0.997 9.5 19.594 1 74.44 107 GLN B O 1
ATOM 3192 N N . PHE B 1 108 ? 0.784 11.578 18.703 1 77.12 108 PHE B N 1
ATOM 3193 C CA . PHE B 1 108 ? -0.264 11.258 17.75 1 77.12 108 PHE B CA 1
ATOM 3194 C C . PHE B 1 108 ? 0.084 11.805 16.375 1 77.12 108 PHE B C 1
ATOM 3196 O O . PHE B 1 108 ? 0.51 12.953 16.234 1 77.12 108 PHE B O 1
ATOM 3203 N N . SER B 1 109 ? 0.108 10.867 15.367 1 77.38 109 SER B N 1
ATOM 3204 C CA . SER B 1 109 ? 0.433 11.32 14.023 1 77.38 109 SER B CA 1
ATOM 3205 C C . SER B 1 109 ? -0.361 10.555 12.969 1 77.38 109 SER B C 1
ATOM 3207 O O . SER B 1 109 ? -0.777 9.422 13.203 1 77.38 109 SER B O 1
ATOM 3209 N N . GLY B 1 110 ? -0.626 11.219 11.922 1 73.19 110 GLY B N 1
ATOM 3210 C CA . GLY B 1 110 ? -1.294 10.578 10.797 1 73.19 110 GLY B CA 1
ATOM 3211 C C . GLY B 1 110 ? -0.369 9.711 9.969 1 73.19 110 GLY B C 1
ATOM 3212 O O . GLY B 1 110 ? -0.778 8.656 9.477 1 73.19 110 GLY B O 1
ATOM 3213 N N . GLY B 1 111 ? 0.787 10.227 9.805 1 70.25 111 GLY B N 1
ATOM 3214 C CA . GLY B 1 111 ? 1.768 9.469 9.039 1 70.25 111 GLY B CA 1
ATOM 3215 C C . GLY B 1 111 ? 2.48 8.422 9.867 1 70.25 111 GLY B C 1
ATOM 3216 O O . GLY B 1 111 ? 2.988 8.711 10.953 1 70.25 111 GLY B O 1
ATOM 3217 N N . LEU B 1 112 ? 2.504 7.129 9.375 1 69.75 112 LEU B N 1
ATOM 3218 C CA . LEU B 1 112 ? 3.08 6.082 10.211 1 69.75 112 LEU B CA 1
ATOM 3219 C C . LEU B 1 112 ? 4.066 5.234 9.414 1 69.75 112 LEU B C 1
ATOM 3221 O O . LEU B 1 112 ? 4.832 4.461 9.992 1 69.75 112 LEU B O 1
ATOM 3225 N N . HIS B 1 113 ? 4.199 5.586 8.18 1 76.44 113 HIS B N 1
ATOM 3226 C CA . HIS B 1 113 ? 4.922 4.609 7.371 1 76.44 113 HIS B CA 1
ATOM 3227 C C . HIS B 1 113 ? 6.258 5.172 6.895 1 76.44 113 HIS B C 1
ATOM 3229 O O . HIS B 1 113 ? 7.105 4.426 6.395 1 76.44 113 HIS B O 1
ATOM 3235 N N . GLY B 1 114 ? 6.441 6.438 6.996 1 84.19 114 GLY B N 1
ATOM 3236 C CA . GLY B 1 114 ? 7.68 7.035 6.516 1 84.19 114 GLY B CA 1
ATOM 3237 C C . GLY B 1 114 ? 7.801 7.031 5.004 1 84.19 114 GLY B C 1
ATOM 3238 O O . GLY B 1 114 ? 8.891 6.848 4.465 1 84.19 114 GLY B O 1
ATOM 3239 N N . VAL B 1 115 ? 6.684 7.164 4.34 1 89.94 115 VAL B N 1
ATOM 3240 C CA . VAL B 1 115 ? 6.723 7.039 2.887 1 89.94 115 VAL B CA 1
ATOM 3241 C C . VAL B 1 115 ? 6.113 8.281 2.24 1 89.94 115 VAL B C 1
ATOM 3243 O O . VAL B 1 115 ? 6.434 8.609 1.096 1 89.94 115 VAL B O 1
ATOM 3246 N N . GLY B 1 116 ? 5.344 9.062 2.928 1 93.25 116 GLY B N 1
ATOM 3247 C CA . GLY B 1 116 ? 4.473 10.07 2.342 1 93.25 116 GLY B CA 1
ATOM 3248 C C . GLY B 1 116 ? 5.23 11.133 1.561 1 93.25 116 GLY B C 1
ATOM 3249 O O . GLY B 1 116 ? 5.039 11.273 0.35 1 93.25 116 GLY B O 1
ATOM 3250 N N . ILE B 1 117 ? 6.129 11.797 2.182 1 95.75 117 ILE B N 1
ATOM 3251 C CA . ILE B 1 117 ? 6.785 12.945 1.559 1 95.75 117 ILE B CA 1
ATOM 3252 C C . ILE B 1 117 ? 7.75 12.461 0.478 1 95.75 117 ILE B C 1
ATOM 3254 O O . ILE B 1 117 ? 7.988 13.156 -0.509 1 95.75 117 ILE B O 1
ATOM 3258 N N . SER B 1 118 ? 8.305 11.273 0.652 1 97.25 118 SER B N 1
ATOM 3259 C CA . SER B 1 118 ? 9.172 10.734 -0.387 1 97.25 118 SER B CA 1
ATOM 3260 C C . SER B 1 118 ? 8.375 10.375 -1.641 1 97.25 118 SER B C 1
ATOM 3262 O O . SER B 1 118 ? 8.891 10.484 -2.758 1 97.25 118 SER B O 1
ATOM 3264 N N . VAL B 1 119 ? 7.148 9.93 -1.453 1 97.31 119 VAL B N 1
ATOM 3265 C CA . VAL B 1 119 ? 6.27 9.656 -2.586 1 97.31 119 VAL B CA 1
ATOM 3266 C C . VAL B 1 119 ? 5.977 10.945 -3.338 1 97.31 119 VAL B C 1
ATOM 3268 O O . VAL B 1 119 ? 5.945 10.961 -4.57 1 97.31 119 VAL B O 1
ATOM 3271 N N . VAL B 1 120 ? 5.789 12.031 -2.586 1 98.56 120 VAL B N 1
ATOM 3272 C CA . VAL B 1 120 ? 5.586 13.344 -3.201 1 98.56 120 VAL B CA 1
ATOM 3273 C C . VAL B 1 120 ? 6.785 13.688 -4.078 1 98.56 120 VAL B C 1
ATOM 3275 O O . VAL B 1 120 ? 6.621 14.117 -5.223 1 98.56 120 VAL B O 1
ATOM 3278 N N . ASN B 1 121 ? 7.945 13.5 -3.576 1 98.69 121 ASN B N 1
ATOM 3279 C CA . ASN B 1 121 ? 9.148 13.758 -4.359 1 98.69 121 ASN B CA 1
ATOM 3280 C C . ASN B 1 121 ? 9.211 12.867 -5.598 1 98.69 121 ASN B C 1
ATOM 3282 O O . ASN B 1 121 ? 9.477 13.352 -6.699 1 98.69 121 ASN B O 1
ATOM 3286 N N . ALA B 1 122 ? 8.945 11.633 -5.449 1 98.5 122 ALA B N 1
ATOM 3287 C CA . ALA B 1 122 ? 9.047 10.648 -6.527 1 98.5 122 ALA B CA 1
ATOM 3288 C C . ALA B 1 122 ? 8.133 11.016 -7.691 1 98.5 122 ALA B C 1
ATOM 3290 O O . ALA B 1 122 ? 8.477 10.805 -8.852 1 98.5 122 ALA B O 1
ATOM 3291 N N . LEU B 1 123 ? 7.012 11.547 -7.344 1 98.56 123 LEU B N 1
ATOM 3292 C CA . LEU B 1 123 ? 5.988 11.734 -8.367 1 98.56 123 LEU B CA 1
ATOM 3293 C C . LEU B 1 123 ? 5.84 13.203 -8.734 1 98.56 123 LEU B C 1
ATOM 3295 O O . LEU B 1 123 ? 4.793 13.625 -9.234 1 98.56 123 LEU B O 1
ATOM 3299 N N . SER B 1 124 ? 6.848 13.992 -8.477 1 98.75 124 SER B N 1
ATOM 3300 C CA . SER B 1 124 ? 6.836 15.406 -8.82 1 98.75 124 SER B CA 1
ATOM 3301 C C . SER B 1 124 ? 7.945 15.742 -9.82 1 98.75 124 SER B C 1
ATOM 3303 O O . SER B 1 124 ? 9.031 15.172 -9.758 1 98.75 124 SER B O 1
ATOM 3305 N N . LYS B 1 125 ? 7.645 16.719 -10.695 1 98.69 125 LYS B N 1
ATOM 3306 C CA . LYS B 1 125 ? 8.672 17.266 -11.578 1 98.69 125 LYS B CA 1
ATOM 3307 C C . LYS B 1 125 ? 9.719 18.047 -10.789 1 98.69 125 LYS B C 1
ATOM 3309 O O . LYS B 1 125 ? 10.906 18.031 -11.125 1 98.69 125 LYS B O 1
ATOM 3314 N N . ARG B 1 126 ? 9.219 18.656 -9.773 1 98.75 126 ARG B N 1
ATOM 3315 C CA . ARG B 1 126 ? 10.102 19.438 -8.922 1 98.75 126 ARG B CA 1
ATOM 3316 C C . ARG B 1 126 ? 9.516 19.594 -7.523 1 98.75 126 ARG B C 1
ATOM 3318 O O . ARG B 1 126 ? 8.297 19.672 -7.363 1 98.75 126 ARG B O 1
ATOM 3325 N N . VAL B 1 127 ? 10.352 19.547 -6.527 1 98.88 127 VAL B N 1
ATOM 3326 C CA . VAL B 1 127 ? 10.016 19.844 -5.137 1 98.88 127 VAL B CA 1
ATOM 3327 C C . VAL B 1 127 ? 11.039 20.812 -4.559 1 98.88 127 VAL B C 1
ATOM 3329 O O . VAL B 1 127 ? 12.25 20.609 -4.691 1 98.88 127 VAL B O 1
ATOM 3332 N N . GLU B 1 128 ? 10.539 21.875 -4.023 1 98.94 128 GLU B N 1
ATOM 3333 C CA . GLU B 1 128 ? 11.367 22.844 -3.295 1 98.94 128 GLU B CA 1
ATOM 3334 C C . GLU B 1 128 ? 11 22.875 -1.814 1 98.94 128 GLU B C 1
ATOM 3336 O O . GLU B 1 128 ? 9.82 23.016 -1.464 1 98.94 128 GLU B O 1
ATOM 3341 N N . VAL B 1 129 ? 12.039 22.703 -1 1 98.88 129 VAL B N 1
ATOM 3342 C CA . VAL B 1 129 ? 11.82 22.719 0.442 1 98.88 129 VAL B CA 1
ATOM 3343 C C . VAL B 1 129 ? 12.625 23.859 1.069 1 98.88 129 VAL B C 1
ATOM 3345 O O . VAL B 1 129 ? 13.82 24 0.814 1 98.88 129 VAL B O 1
ATOM 3348 N N . ASN B 1 130 ? 11.938 24.703 1.826 1 98.81 130 ASN B N 1
ATOM 3349 C CA . ASN B 1 130 ? 12.57 25.75 2.629 1 98.81 130 ASN B CA 1
ATOM 3350 C C . ASN B 1 130 ? 12.312 25.531 4.117 1 98.81 130 ASN B C 1
ATOM 3352 O O . ASN B 1 130 ? 11.172 25.312 4.527 1 98.81 130 ASN B O 1
ATOM 3356 N N . VAL B 1 131 ? 13.391 25.609 4.875 1 98.62 131 VAL B N 1
ATOM 3357 C CA . VAL B 1 131 ? 13.297 25.391 6.312 1 98.62 131 VAL B CA 1
ATOM 3358 C C . VAL B 1 131 ? 13.852 26.594 7.062 1 98.62 131 VAL B C 1
ATOM 3360 O O . VAL B 1 131 ? 14.938 27.078 6.75 1 98.62 131 VAL B O 1
ATOM 3363 N N . ARG B 1 132 ? 13.07 27.125 7.961 1 98.5 132 ARG B N 1
ATOM 3364 C CA . ARG B 1 132 ? 13.539 28.141 8.906 1 98.5 132 ARG B CA 1
ATOM 3365 C C . ARG B 1 132 ? 13.859 27.5 10.258 1 98.5 132 ARG B C 1
ATOM 3367 O O . ARG B 1 132 ? 12.977 26.953 10.922 1 98.5 132 ARG B O 1
ATOM 3374 N N . ARG B 1 133 ? 15.062 27.578 10.555 1 95.94 133 ARG B N 1
ATOM 3375 C CA . ARG B 1 133 ? 15.555 26.953 11.773 1 95.94 133 ARG B CA 1
ATOM 3376 C C . ARG B 1 133 ? 16.859 27.578 12.227 1 95.94 133 ARG B C 1
ATOM 3378 O O . ARG B 1 133 ? 17.734 27.891 11.398 1 95.94 133 ARG B O 1
ATOM 3385 N N . ASP B 1 134 ? 16.984 27.875 13.555 1 93.69 134 ASP B N 1
ATOM 3386 C CA . ASP B 1 134 ? 18.203 28.391 14.172 1 93.69 134 ASP B CA 1
ATOM 3387 C C . ASP B 1 134 ? 18.609 29.719 13.547 1 93.69 134 ASP B C 1
ATOM 3389 O O . ASP B 1 134 ? 19.797 29.953 13.289 1 93.69 134 ASP B O 1
ATOM 3393 N N . GLY B 1 135 ? 17.656 30.422 13.18 1 96.81 135 GLY B N 1
ATOM 3394 C CA . GLY B 1 135 ? 17.891 31.781 12.695 1 96.81 135 GLY B CA 1
ATOM 3395 C C . GLY B 1 135 ? 18.312 31.812 11.242 1 96.81 135 GLY B C 1
ATOM 3396 O O . GLY B 1 135 ? 18.703 32.875 10.734 1 96.81 135 GLY B O 1
ATOM 3397 N N . GLN B 1 136 ? 18.266 30.688 10.578 1 97.81 136 GLN B N 1
ATOM 3398 C CA . GLN B 1 136 ? 18.688 30.594 9.18 1 97.81 136 GLN B CA 1
ATOM 3399 C C . GLN B 1 136 ? 17.547 30.062 8.312 1 97.81 136 GLN B C 1
ATOM 3401 O O . GLN B 1 136 ? 16.625 29.422 8.812 1 97.81 136 GLN B O 1
ATOM 3406 N N . VAL B 1 137 ? 17.641 30.422 7.066 1 98.44 137 VAL B N 1
ATOM 3407 C CA . VAL B 1 137 ? 16.75 29.844 6.059 1 98.44 137 VAL B CA 1
ATOM 3408 C C . VAL B 1 137 ? 17.547 28.875 5.176 1 98.44 137 VAL B C 1
ATOM 3410 O O . VAL B 1 137 ? 18.531 29.266 4.555 1 98.44 137 VAL B O 1
ATOM 3413 N N . TYR B 1 138 ? 17.125 27.594 5.207 1 98.56 138 TYR B N 1
ATOM 3414 C CA . TYR B 1 138 ? 17.75 26.547 4.406 1 98.56 138 TYR B CA 1
ATOM 3415 C C . TYR B 1 138 ? 16.875 26.188 3.205 1 98.56 138 TYR B C 1
ATOM 3417 O O . TYR B 1 138 ? 15.656 26.172 3.303 1 98.56 138 TYR B O 1
ATOM 3425 N N . SER B 1 139 ? 17.547 25.891 2.125 1 98.81 139 SER B N 1
ATOM 3426 C CA . SER B 1 139 ? 16.812 25.469 0.93 1 98.81 139 SER B CA 1
ATOM 3427 C C . SER B 1 139 ? 17.438 24.219 0.316 1 98.81 139 SER B C 1
ATOM 3429 O O . SER B 1 139 ? 18.656 24.031 0.361 1 98.81 139 SER B O 1
ATOM 3431 N N . ILE B 1 140 ? 16.609 23.406 -0.225 1 98.75 140 ILE B N 1
ATOM 3432 C CA . ILE B 1 140 ? 16.984 22.203 -0.967 1 98.75 140 ILE B CA 1
ATOM 3433 C C . ILE B 1 140 ? 15.945 21.922 -2.053 1 98.75 140 ILE B C 1
ATOM 3435 O O . ILE B 1 140 ? 14.781 22.297 -1.918 1 98.75 140 ILE B O 1
ATOM 3439 N N . ALA B 1 141 ? 16.406 21.297 -3.145 1 98.88 141 ALA B N 1
ATOM 3440 C CA . ALA B 1 141 ? 15.461 21.047 -4.227 1 98.88 141 ALA B CA 1
ATOM 3441 C C . ALA B 1 141 ? 15.68 19.672 -4.852 1 98.88 141 ALA B C 1
ATOM 3443 O O . ALA B 1 141 ? 16.781 19.125 -4.789 1 98.88 141 ALA B O 1
ATOM 3444 N N . PHE B 1 142 ? 14.625 19.094 -5.398 1 98.81 142 PHE B N 1
ATOM 3445 C CA . PHE B 1 142 ? 14.586 17.766 -6.016 1 98.81 142 PHE B CA 1
ATOM 3446 C C . PHE B 1 142 ? 13.828 17.812 -7.34 1 98.81 142 PHE B C 1
ATOM 3448 O O . PHE B 1 142 ? 12.961 18.672 -7.535 1 98.81 142 PHE B O 1
ATOM 3455 N N . GLU B 1 143 ? 14.172 16.906 -8.211 1 98.62 143 GLU B N 1
ATOM 3456 C CA . GLU B 1 143 ? 13.438 16.703 -9.461 1 98.62 143 GLU B CA 1
ATOM 3457 C C . GLU B 1 143 ? 13.32 15.219 -9.789 1 98.62 143 GLU B C 1
ATOM 3459 O O . GLU B 1 143 ? 14.312 14.492 -9.789 1 98.62 143 GLU B O 1
ATOM 3464 N N . ASN B 1 144 ? 12.094 14.789 -10.047 1 97.19 144 ASN B N 1
ATOM 3465 C CA . ASN B 1 144 ? 11.836 13.414 -10.445 1 97.19 144 ASN B CA 1
ATOM 3466 C C . ASN B 1 144 ? 12.383 12.422 -9.422 1 97.19 144 ASN B C 1
ATOM 3468 O O . ASN B 1 144 ? 12.953 11.391 -9.797 1 97.19 144 ASN B O 1
ATOM 3472 N N . GLY B 1 145 ? 12.398 12.875 -8.188 1 97.19 145 GLY B N 1
ATOM 3473 C CA . GLY B 1 145 ? 12.805 11.977 -7.113 1 97.19 145 GLY B CA 1
ATOM 3474 C C . GLY B 1 145 ? 14.266 12.109 -6.738 1 97.19 145 GLY B C 1
ATOM 3475 O O . GLY B 1 145 ? 14.727 11.492 -5.781 1 97.19 145 GLY B O 1
ATOM 3476 N N . GLU B 1 146 ? 14.977 12.992 -7.43 1 97.44 146 GLU B N 1
ATOM 3477 C CA . GLU B 1 146 ? 16.406 13.117 -7.211 1 97.44 146 GLU B CA 1
ATOM 3478 C C . GLU B 1 146 ? 16.781 14.523 -6.734 1 97.44 146 GLU B C 1
ATOM 3480 O O . GLU B 1 146 ? 16.203 15.508 -7.195 1 97.44 146 GLU B O 1
ATOM 3485 N N . LYS B 1 147 ? 17.75 14.523 -5.848 1 98.19 147 LYS B N 1
ATOM 3486 C CA . LYS B 1 147 ? 18.25 15.828 -5.398 1 98.19 147 LYS B CA 1
ATOM 3487 C C . LYS B 1 147 ? 18.938 16.562 -6.531 1 98.19 147 LYS B C 1
ATOM 3489 O O . LYS B 1 147 ? 19.797 16 -7.219 1 98.19 147 LYS B O 1
ATOM 3494 N N . VAL B 1 148 ? 18.625 17.828 -6.723 1 98.56 148 VAL B N 1
ATOM 3495 C CA . VAL B 1 148 ? 19.266 18.594 -7.789 1 98.56 148 VAL B CA 1
ATOM 3496 C C . VAL B 1 148 ? 19.953 19.828 -7.195 1 98.56 148 VAL B C 1
ATOM 3498 O O . VAL B 1 148 ? 20.766 20.469 -7.863 1 98.56 148 VAL B O 1
ATOM 3501 N N . GLU B 1 149 ? 19.578 20.219 -5.949 1 98.31 149 GLU B N 1
ATOM 3502 C CA . GLU B 1 149 ? 20.234 21.297 -5.203 1 98.31 149 GLU B CA 1
ATOM 3503 C C . GLU B 1 149 ? 20.562 20.844 -3.781 1 98.31 149 GLU B C 1
ATOM 3505 O O . GLU B 1 149 ? 19.688 20.406 -3.041 1 98.31 149 GLU B O 1
ATOM 3510 N N . ASP B 1 150 ? 21.828 20.984 -3.453 1 98.25 150 ASP B N 1
ATOM 3511 C CA . ASP B 1 150 ? 22.234 20.641 -2.094 1 98.25 150 ASP B CA 1
ATOM 3512 C C . ASP B 1 150 ? 21.625 21.609 -1.079 1 98.25 150 ASP B C 1
ATOM 3514 O O . ASP B 1 150 ? 21.359 22.766 -1.405 1 98.25 150 ASP B O 1
ATOM 3518 N N . LEU B 1 151 ? 21.438 21.062 0.117 1 98.5 151 LEU B N 1
ATOM 3519 C CA . LEU B 1 151 ? 21 21.938 1.207 1 98.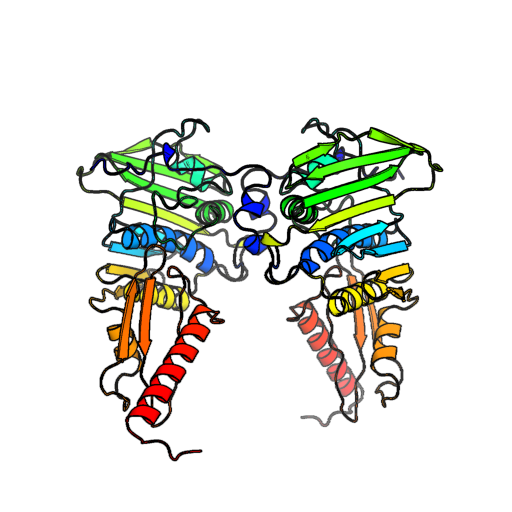5 151 LEU B CA 1
ATOM 3520 C C . LEU B 1 151 ? 21.969 23.078 1.418 1 98.5 151 LEU B C 1
ATOM 3522 O O . LEU B 1 151 ? 23.188 22.875 1.496 1 98.5 151 LEU B O 1
ATOM 3526 N N . HIS B 1 152 ? 21.469 24.25 1.399 1 98.25 152 HIS B N 1
ATOM 3527 C CA . HIS B 1 152 ? 22.312 25.422 1.61 1 98.25 152 HIS B CA 1
ATOM 3528 C C . HIS B 1 152 ? 21.531 26.547 2.273 1 98.25 152 HIS B C 1
ATOM 3530 O O . HIS B 1 152 ? 20.297 26.562 2.236 1 98.25 152 HIS B O 1
ATOM 3536 N N . VAL B 1 153 ? 22.219 27.469 2.857 1 98.25 153 VAL B N 1
ATOM 3537 C CA . VAL B 1 153 ? 21.609 28.625 3.516 1 98.25 153 VAL B CA 1
ATOM 3538 C C . VAL B 1 153 ? 21.281 29.703 2.482 1 98.25 153 VAL B C 1
ATOM 3540 O O . VAL B 1 153 ? 22.141 30.078 1.678 1 98.25 153 VAL B O 1
ATOM 3543 N N . THR B 1 154 ? 20.078 30.062 2.482 1 98.12 154 THR B N 1
ATOM 3544 C CA . THR B 1 154 ? 19.672 31.047 1.478 1 98.12 154 THR B CA 1
ATOM 3545 C C . THR B 1 154 ? 19.344 32.375 2.131 1 98.12 154 THR B C 1
ATOM 3547 O O . THR B 1 154 ? 19.062 33.375 1.438 1 98.12 154 THR B O 1
ATOM 3550 N N . GLY B 1 155 ? 19.25 32.469 3.416 1 97.62 155 GLY B N 1
ATOM 3551 C CA . GLY B 1 155 ? 18.938 33.688 4.121 1 97.62 155 GLY B CA 1
ATOM 3552 C C . GLY B 1 155 ? 18.938 33.531 5.629 1 97.62 155 GLY B C 1
ATOM 3553 O O . GLY B 1 155 ? 19.422 32.531 6.152 1 97.62 155 GLY B O 1
ATOM 3554 N N . THR B 1 156 ? 18.531 34.656 6.297 1 97.62 156 THR B N 1
ATOM 3555 C CA . THR B 1 156 ? 18.422 34.656 7.75 1 97.62 156 THR B CA 1
ATOM 3556 C C . THR B 1 156 ? 17 35.031 8.18 1 97.62 156 THR B C 1
ATOM 3558 O O . THR B 1 156 ? 16.234 35.594 7.391 1 97.62 156 THR B O 1
ATOM 3561 N N . CYS B 1 157 ? 16.703 34.594 9.352 1 96.94 157 CYS B N 1
ATOM 3562 C CA . CYS B 1 157 ? 15.414 34.906 9.953 1 96.94 157 CYS B CA 1
ATOM 3563 C C . CYS B 1 157 ? 15.539 35.062 11.469 1 96.94 157 CYS B C 1
ATOM 3565 O O . CYS B 1 157 ? 16.609 34.844 12.031 1 96.94 157 CYS B O 1
ATOM 3567 N N . GLY B 1 158 ? 14.438 35.594 12.086 1 95.88 158 GLY B N 1
ATOM 3568 C CA . GLY B 1 158 ? 14.438 35.625 13.539 1 95.88 158 GLY B CA 1
ATOM 3569 C C . GLY B 1 158 ? 14.57 34.25 14.148 1 95.88 158 GLY B C 1
ATOM 3570 O O . GLY B 1 158 ? 14.062 33.25 13.594 1 95.88 158 GLY B O 1
ATOM 3571 N N . LYS B 1 159 ? 15.164 34.188 15.266 1 92.06 159 LYS B N 1
ATOM 3572 C CA . LYS B 1 159 ? 15.438 32.906 15.914 1 92.06 159 LYS B CA 1
ATOM 3573 C C . LYS B 1 159 ? 14.141 32.156 16.234 1 92.06 159 LYS B C 1
ATOM 3575 O O . LYS B 1 159 ? 14.094 30.922 16.219 1 92.06 159 LYS B O 1
ATOM 3580 N N . ARG B 1 160 ? 13.07 32.875 16.469 1 94.38 160 ARG B N 1
ATOM 3581 C CA . ARG B 1 160 ? 11.805 32.25 16.844 1 94.38 160 ARG B CA 1
ATOM 3582 C C . ARG B 1 160 ? 10.938 31.984 15.617 1 94.38 160 ARG B C 1
ATOM 3584 O O . ARG B 1 160 ? 9.883 31.359 15.719 1 94.38 160 ARG B O 1
ATOM 3591 N N . ASN B 1 161 ? 11.438 32.469 14.492 1 96.75 161 ASN B N 1
ATOM 3592 C CA . ASN B 1 161 ? 10.75 32.219 13.227 1 96.75 161 ASN B CA 1
ATOM 3593 C C . ASN B 1 161 ? 11.156 30.891 12.625 1 96.75 161 ASN B C 1
ATOM 3595 O O . ASN B 1 161 ? 12.141 30.812 11.883 1 96.75 161 ASN B O 1
ATOM 3599 N N . THR B 1 162 ? 10.367 29.828 13.016 1 98.12 162 THR B N 1
ATOM 3600 C CA . THR B 1 162 ? 10.656 28.484 12.531 1 98.12 162 THR B CA 1
ATOM 3601 C C . THR B 1 162 ? 9.531 27.984 11.633 1 98.12 162 THR B C 1
ATOM 3603 O O . THR B 1 162 ? 8.445 28.562 11.609 1 98.12 162 THR B O 1
ATOM 3606 N N . GLY B 1 163 ? 9.867 27.016 10.805 1 98.5 163 GLY B N 1
ATOM 3607 C CA . GLY B 1 163 ? 8.82 26.438 9.977 1 98.5 163 GLY B CA 1
ATOM 3608 C C . GLY B 1 163 ? 9.359 25.766 8.727 1 98.5 163 GLY B C 1
ATOM 3609 O O . GLY B 1 163 ? 10.578 25.641 8.555 1 98.5 163 GLY B O 1
ATOM 3610 N N . THR B 1 164 ? 8.5 25.203 7.977 1 98.69 164 THR B N 1
ATOM 3611 C CA . THR B 1 164 ? 8.828 24.516 6.73 1 98.69 164 THR B CA 1
ATOM 3612 C C . THR B 1 164 ? 7.883 24.938 5.613 1 98.69 164 THR B C 1
ATOM 3614 O O . THR B 1 164 ? 6.688 25.141 5.844 1 98.69 164 THR B O 1
ATOM 3617 N N . SER B 1 165 ? 8.438 25.141 4.523 1 98.81 165 SER B N 1
ATOM 3618 C CA . SER B 1 165 ? 7.668 25.297 3.293 1 98.81 165 SER B CA 1
ATOM 3619 C C . SER B 1 165 ? 8.016 24.219 2.275 1 98.81 165 SER B C 1
ATOM 3621 O O . SER B 1 165 ? 9.195 23.984 1.988 1 98.81 165 SER B O 1
ATOM 3623 N N . VAL B 1 166 ? 7.023 23.5 1.81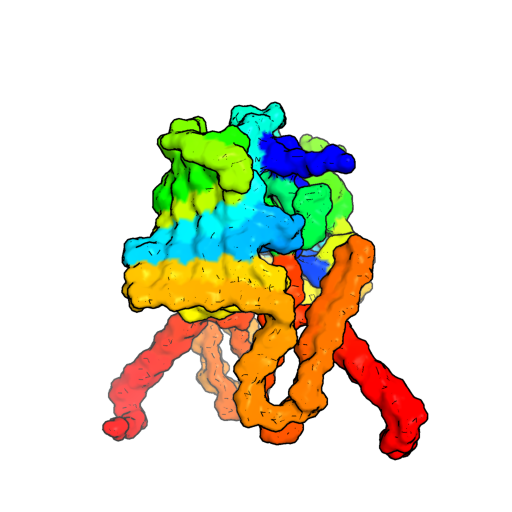5 1 98.94 166 VAL B N 1
ATOM 3624 C CA . VAL B 1 166 ? 7.191 22.516 0.756 1 98.94 166 VAL B CA 1
ATOM 3625 C C . VAL B 1 166 ? 6.371 22.922 -0.465 1 98.94 166 VAL B C 1
ATOM 3627 O O . VAL B 1 166 ? 5.145 23.031 -0.386 1 98.94 166 VAL B O 1
ATOM 3630 N N . HIS B 1 167 ? 7.035 23.188 -1.554 1 98.94 167 HIS B N 1
ATOM 3631 C CA . HIS B 1 167 ? 6.422 23.516 -2.836 1 98.94 167 HIS B CA 1
ATOM 3632 C C . HIS B 1 167 ? 6.715 22.438 -3.875 1 98.94 167 HIS B C 1
ATOM 3634 O O . HIS B 1 167 ? 7.879 22.125 -4.141 1 98.94 167 HIS B O 1
ATOM 3640 N N . PHE B 1 168 ? 5.625 21.828 -4.453 1 98.94 168 PHE B N 1
ATOM 3641 C CA . PHE B 1 168 ? 5.895 20.75 -5.395 1 98.94 168 PHE B CA 1
ATOM 3642 C C . PHE B 1 168 ? 5 20.859 -6.621 1 98.94 168 PHE B C 1
ATOM 3644 O O . PHE B 1 168 ? 3.895 21.406 -6.543 1 98.94 168 PHE B O 1
ATOM 3651 N N . TRP B 1 169 ? 5.547 20.438 -7.719 1 98.88 169 TRP B N 1
ATOM 3652 C CA . TRP B 1 169 ? 4.887 20.344 -9.016 1 98.88 169 TRP B CA 1
ATOM 3653 C C . TRP B 1 169 ? 4.641 18.891 -9.406 1 98.88 169 TRP B C 1
ATOM 3655 O O . TRP B 1 169 ? 5.539 18.219 -9.914 1 98.88 169 TRP B O 1
ATOM 3665 N N . PRO B 1 170 ? 3.373 18.453 -9.258 1 98.69 170 PRO B N 1
ATOM 3666 C CA . PRO B 1 170 ? 3.107 17.047 -9.586 1 98.69 170 PRO B CA 1
ATOM 3667 C C . PRO B 1 170 ? 3.4 16.719 -11.047 1 98.69 170 PRO B C 1
ATOM 3669 O O . PRO B 1 170 ? 3.135 17.547 -11.93 1 98.69 170 PRO B O 1
ATOM 3672 N N . ASP B 1 171 ? 4.012 15.555 -11.312 1 98.62 171 ASP B N 1
ATOM 3673 C CA . ASP B 1 171 ? 4.176 15.047 -12.672 1 98.62 171 ASP B CA 1
ATOM 3674 C C . ASP B 1 171 ? 2.859 14.492 -13.211 1 98.62 171 ASP B C 1
ATOM 3676 O O . ASP B 1 171 ? 2.398 13.438 -12.773 1 98.62 171 ASP B O 1
ATOM 3680 N N . GLU B 1 172 ? 2.314 15.109 -14.125 1 97.25 172 GLU B N 1
ATOM 3681 C CA . GLU B 1 172 ? 0.971 14.836 -14.625 1 97.25 172 GLU B CA 1
ATOM 3682 C C . GLU B 1 172 ? 0.887 13.445 -15.25 1 97.25 172 GLU B C 1
ATOM 3684 O O . GLU B 1 172 ? -0.195 12.859 -15.336 1 97.25 172 GLU B O 1
ATOM 3689 N N . SER B 1 173 ? 1.995 12.906 -15.656 1 97.12 173 SER B N 1
ATOM 3690 C CA . SER B 1 173 ? 2 11.625 -16.359 1 97.12 173 SER B CA 1
ATOM 3691 C C . SER B 1 173 ? 1.573 10.492 -15.43 1 97.12 173 SER B C 1
ATOM 3693 O O . SER B 1 173 ? 1.21 9.406 -15.891 1 97.12 173 SER B O 1
ATOM 3695 N N . PHE B 1 174 ? 1.555 10.75 -14.109 1 97.12 174 PHE B N 1
ATOM 3696 C CA . PHE B 1 174 ? 1.24 9.695 -13.156 1 97.12 174 PHE B CA 1
ATOM 3697 C C . PHE B 1 174 ? -0.234 9.742 -12.766 1 97.12 174 PHE B C 1
ATOM 3699 O O . PHE B 1 174 ? -0.711 8.875 -12.023 1 97.12 174 PHE B O 1
ATOM 3706 N N . PHE B 1 175 ? -0.953 10.695 -13.336 1 96.94 175 PHE B N 1
ATOM 3707 C CA . PHE B 1 175 ? -2.307 10.906 -12.836 1 96.94 175 PHE B CA 1
ATOM 3708 C C . PHE B 1 175 ? -3.314 10.891 -13.977 1 96.94 175 PHE B C 1
ATOM 3710 O O . PHE B 1 175 ? -3.014 11.352 -15.086 1 96.94 175 PHE B O 1
ATOM 3717 N N . ASP B 1 176 ? -4.496 10.367 -13.625 1 93.44 176 ASP B N 1
ATOM 3718 C CA . ASP B 1 176 ? -5.578 10.391 -14.609 1 93.44 176 ASP B CA 1
ATOM 3719 C C . ASP B 1 176 ? -5.973 11.828 -14.953 1 93.44 176 ASP B C 1
ATOM 3721 O O . ASP B 1 176 ? -6.18 12.148 -16.125 1 93.44 176 ASP B O 1
ATOM 3725 N N . SER B 1 177 ? -6.121 12.586 -13.945 1 95.5 177 SER B N 1
ATOM 3726 C CA . SER B 1 177 ? -6.32 14.023 -14.078 1 95.5 177 SER B CA 1
ATOM 3727 C C . SER B 1 177 ? -5.191 14.797 -13.406 1 95.5 177 SER B C 1
ATOM 3729 O O . SER B 1 177 ? -4.898 14.586 -12.227 1 95.5 177 SER B O 1
ATOM 3731 N N . PRO B 1 178 ? -4.676 15.672 -14.141 1 95.81 178 PRO B N 1
ATOM 3732 C CA . PRO B 1 178 ? -3.51 16.375 -13.609 1 95.81 178 PRO B CA 1
ATOM 3733 C C . PRO B 1 178 ? -3.891 17.5 -12.648 1 95.81 178 PRO B C 1
ATOM 3735 O O . PRO B 1 178 ? -3.02 18.078 -11.992 1 95.81 178 PRO B O 1
ATOM 3738 N N . ARG B 1 179 ? -5.121 17.766 -12.523 1 97.69 179 ARG B N 1
ATOM 3739 C CA . ARG B 1 179 ? -5.547 18.922 -11.734 1 97.69 179 ARG B CA 1
ATOM 3740 C C . ARG B 1 179 ? -5.949 18.5 -10.328 1 97.69 179 ARG B C 1
ATOM 3742 O O . ARG B 1 179 ? -6.566 17.438 -10.141 1 97.69 179 ARG B O 1
ATOM 3749 N N . PHE B 1 180 ? -5.652 19.406 -9.414 1 98.38 180 PHE B N 1
ATOM 3750 C CA . PHE B 1 180 ? -6.16 19.219 -8.055 1 98.38 180 PHE B CA 1
ATOM 3751 C C . PHE B 1 180 ? -7.668 19.422 -8.016 1 98.38 180 PHE B C 1
ATOM 3753 O O . PHE B 1 180 ? -8.203 20.281 -8.727 1 98.38 180 PHE B O 1
ATOM 3760 N N . SER B 1 181 ? -8.312 18.625 -7.211 1 98 181 SER B N 1
ATOM 3761 C CA . SER B 1 181 ? -9.695 18.922 -6.84 1 98 181 SER B CA 1
ATOM 3762 C C . SER B 1 181 ? -9.758 19.938 -5.703 1 98 181 SER B C 1
ATOM 3764 O O . SER B 1 181 ? -9.461 19.609 -4.551 1 98 181 SER B O 1
ATOM 3766 N N . VAL B 1 182 ? -10.227 21.109 -6.02 1 97.88 182 VAL B N 1
ATOM 3767 C CA . VAL B 1 182 ? -10.297 22.188 -5.051 1 97.88 182 VAL B CA 1
ATOM 3768 C C . VAL B 1 182 ? -11.32 21.844 -3.963 1 97.88 182 VAL B C 1
ATOM 3770 O O . VAL B 1 182 ? -11.086 22.109 -2.781 1 97.88 182 VAL B O 1
ATOM 3773 N N . SER B 1 183 ? -12.352 21.328 -4.367 1 96.31 183 SER B N 1
ATOM 3774 C CA . SER B 1 183 ? -13.391 20.969 -3.412 1 96.31 183 SER B CA 1
ATOM 3775 C C . SER B 1 183 ? -12.875 19.953 -2.391 1 96.31 183 SER B C 1
ATOM 3777 O O . SER B 1 183 ? -13.141 20.094 -1.193 1 96.31 183 SER B O 1
ATOM 3779 N N . ARG B 1 184 ? -12.102 18.984 -2.82 1 94.69 184 ARG B N 1
ATOM 3780 C CA . ARG B 1 184 ? -11.539 17.984 -1.921 1 94.69 184 ARG B CA 1
ATOM 3781 C C . ARG B 1 184 ? -10.5 18.609 -0.99 1 94.69 184 ARG B C 1
ATOM 3783 O O . ARG B 1 184 ? -10.445 18.281 0.194 1 94.69 184 ARG B O 1
ATOM 3790 N N . LEU B 1 185 ? -9.711 19.484 -1.565 1 97.38 185 LEU B N 1
ATOM 3791 C CA . LEU B 1 185 ? -8.734 20.188 -0.74 1 97.38 185 LEU B CA 1
ATOM 3792 C C . LEU B 1 185 ? -9.43 21 0.34 1 97.38 185 LEU B C 1
ATOM 3794 O O . LEU B 1 185 ? -9.031 20.969 1.508 1 97.38 185 LEU B O 1
ATOM 3798 N N . THR B 1 186 ? -10.461 21.656 -0.085 1 96.44 186 THR B N 1
ATOM 3799 C CA . THR B 1 186 ? -11.203 22.516 0.835 1 96.44 186 THR B CA 1
ATOM 3800 C C . THR B 1 186 ? -11.797 21.688 1.973 1 96.44 186 THR B C 1
ATOM 3802 O O . THR B 1 186 ? -11.68 22.062 3.143 1 96.44 186 THR B O 1
ATOM 3805 N N . HIS B 1 187 ? -12.391 20.656 1.599 1 91.5 187 HIS B N 1
ATOM 3806 C CA . HIS B 1 187 ? -12.992 19.781 2.596 1 91.5 187 HIS B CA 1
ATOM 3807 C C . HIS B 1 187 ? -11.938 19.25 3.564 1 91.5 187 HIS B C 1
ATOM 3809 O O . HIS B 1 187 ? -12.156 19.234 4.777 1 91.5 187 HIS B O 1
ATOM 3815 N N . LEU B 1 188 ? -10.852 18.828 3.07 1 93.94 188 LEU B N 1
ATOM 3816 C CA . LEU B 1 188 ? -9.75 18.297 3.865 1 93.94 188 LEU B CA 1
ATOM 3817 C C . LEU B 1 188 ? -9.234 19.359 4.844 1 93.94 188 LEU B C 1
ATOM 3819 O O . LEU B 1 188 ? -9.07 19.078 6.031 1 93.94 188 LEU B O 1
ATOM 3823 N N . LEU B 1 189 ? -8.984 20.484 4.359 1 97 189 LEU B N 1
ATOM 3824 C CA . LEU B 1 189 ? -8.391 21.562 5.16 1 97 189 LEU B CA 1
ATOM 3825 C C . LEU B 1 189 ? -9.359 22.016 6.242 1 97 189 LEU B C 1
ATOM 3827 O O . LEU B 1 189 ? -8.953 22.25 7.383 1 97 189 LEU B O 1
ATOM 3831 N N . LYS B 1 190 ? -10.586 22.125 5.887 1 93.06 190 LYS B N 1
ATOM 3832 C CA . LYS B 1 190 ? -11.586 22.5 6.887 1 93.06 190 LYS B CA 1
ATOM 3833 C C . LYS B 1 190 ? -11.656 21.453 8 1 93.06 190 LYS B C 1
ATOM 3835 O O . LYS B 1 190 ? -11.695 21.797 9.18 1 93.06 190 LYS B O 1
ATOM 3840 N N . ALA B 1 191 ? -11.672 20.266 7.609 1 90.62 191 ALA B N 1
ATOM 3841 C CA . ALA B 1 191 ? -11.703 19.188 8.586 1 90.62 191 ALA B CA 1
ATOM 3842 C C . ALA B 1 191 ? -10.5 19.266 9.523 1 90.62 191 ALA B C 1
ATOM 3844 O O . ALA B 1 191 ? -10.633 19.047 10.734 1 90.62 191 ALA B O 1
ATOM 3845 N N . LYS B 1 192 ? -9.305 19.547 8.953 1 94.31 192 LYS B N 1
ATOM 3846 C CA . LYS B 1 192 ? -8.102 19.656 9.773 1 94.31 192 LYS B CA 1
ATOM 3847 C C . LYS B 1 192 ? -8.211 20.797 10.773 1 94.31 192 LYS B C 1
ATOM 3849 O O . LYS B 1 192 ? -7.773 20.672 11.922 1 94.31 192 LYS B O 1
ATOM 3854 N N . ALA B 1 193 ? -8.828 21.875 10.352 1 94.31 193 ALA B N 1
ATOM 3855 C CA . ALA B 1 193 ? -9.023 23.016 11.234 1 94.31 193 ALA B CA 1
ATOM 3856 C C . ALA B 1 193 ? -9.953 22.672 12.391 1 94.31 193 ALA B C 1
ATOM 3858 O O . ALA B 1 193 ? -9.75 23.125 13.523 1 94.31 193 ALA B O 1
ATOM 3859 N N . VAL B 1 194 ? -10.953 21.891 12.109 1 90 194 VAL B N 1
ATOM 3860 C CA . VAL B 1 194 ? -11.922 21.453 13.109 1 90 194 VAL B CA 1
ATOM 3861 C C . VAL B 1 194 ? -11.25 20.531 14.117 1 90 194 VAL B C 1
ATOM 3863 O O . VAL B 1 194 ? -11.484 20.641 15.32 1 90 194 VAL B O 1
ATOM 3866 N N . LEU B 1 195 ? -10.398 19.734 13.641 1 90.12 195 LEU B N 1
ATOM 3867 C CA . LEU B 1 195 ? -9.812 18.672 14.453 1 90.12 195 LEU B CA 1
ATOM 3868 C C . LEU B 1 195 ? -8.586 19.172 15.203 1 90.12 195 LEU B C 1
ATOM 3870 O O . LEU B 1 195 ? -8.086 18.5 16.109 1 90.12 195 LEU B O 1
ATOM 3874 N N . CYS B 1 196 ? -8.086 20.312 14.836 1 90.69 196 CYS B N 1
ATOM 3875 C CA . CYS B 1 196 ? -6.977 20.953 15.531 1 90.69 196 CYS B CA 1
ATOM 3876 C C . CYS B 1 196 ? -7.379 22.328 16.062 1 90.69 196 CYS B C 1
ATOM 3878 O O . CYS B 1 196 ? -6.938 23.344 15.547 1 90.69 196 CYS B O 1
ATOM 3880 N N . PRO B 1 197 ? -8.102 22.266 17.188 1 89.06 197 PRO B N 1
ATOM 3881 C CA . PRO B 1 197 ? -8.578 23.562 17.703 1 89.06 197 PRO B CA 1
ATOM 3882 C C . PRO B 1 197 ? -7.438 24.547 17.969 1 89.06 197 PRO B C 1
ATOM 3884 O O . PRO B 1 197 ? -6.398 24.156 18.516 1 89.06 197 PRO B O 1
ATOM 3887 N N . GLY B 1 198 ? -7.703 25.766 17.531 1 92.38 198 GLY B N 1
ATOM 3888 C CA . GLY B 1 198 ? -6.742 26.812 17.797 1 92.38 198 GLY B CA 1
ATOM 3889 C C . GLY B 1 198 ? -5.738 27.016 16.672 1 92.38 198 GLY B C 1
ATOM 3890 O O . GLY B 1 198 ? -5 28 16.656 1 92.38 198 GLY B O 1
ATOM 3891 N N . VAL B 1 199 ? -5.688 26.078 15.742 1 95.81 199 VAL B N 1
ATOM 3892 C CA . VAL B 1 199 ? -4.762 26.188 14.617 1 95.81 199 VAL B CA 1
ATOM 3893 C C . VAL B 1 199 ? -5.438 26.906 13.453 1 95.81 199 VAL B C 1
ATOM 3895 O O . VAL B 1 199 ? -6.578 26.594 13.094 1 95.81 199 VAL B O 1
ATOM 3898 N N . GLU B 1 200 ? -4.793 27.875 12.922 1 97.94 200 GLU B N 1
ATOM 3899 C CA . GLU B 1 200 ? -5.301 28.594 11.75 1 97.94 200 GLU B CA 1
ATOM 3900 C C . GLU B 1 200 ? -4.887 27.891 10.453 1 97.94 200 GLU B C 1
ATOM 3902 O O . GLU B 1 200 ? -3.697 27.688 10.203 1 97.94 200 GLU B O 1
ATOM 3907 N N . ILE B 1 201 ? -5.848 27.531 9.68 1 98.06 201 ILE B N 1
ATOM 3908 C CA . ILE B 1 201 ? -5.59 26.938 8.367 1 98.06 201 ILE B CA 1
ATOM 3909 C C . ILE B 1 201 ? -6.043 27.906 7.27 1 98.06 201 ILE B C 1
ATOM 3911 O O . ILE B 1 201 ? -7.184 28.375 7.281 1 98.06 201 ILE B O 1
ATOM 3915 N N . VAL B 1 202 ? -5.145 28.234 6.363 1 98.69 202 VAL B N 1
ATOM 3916 C CA . VAL B 1 202 ? -5.426 29.156 5.266 1 98.69 202 VAL B CA 1
ATOM 3917 C C . VAL B 1 202 ? -5.266 28.422 3.932 1 98.69 202 VAL B C 1
ATOM 3919 O O . VAL B 1 202 ? -4.289 27.703 3.725 1 98.69 202 VAL B O 1
ATOM 3922 N N . PHE B 1 203 ? -6.297 28.609 2.998 1 98.81 203 PHE B N 1
ATOM 3923 C CA . PHE B 1 203 ? -6.223 28.062 1.648 1 98.81 203 PHE B CA 1
ATOM 3924 C C . PHE B 1 203 ? -6.312 29.172 0.607 1 98.81 203 PHE B C 1
ATOM 3926 O O . PHE B 1 203 ? -7.324 29.875 0.523 1 98.81 203 PHE B O 1
ATOM 3933 N N . ARG B 1 204 ? -5.219 29.344 -0.08 1 98.81 204 ARG B N 1
ATOM 3934 C CA . ARG B 1 204 ? -5.199 30.281 -1.199 1 98.81 204 ARG B CA 1
ATOM 3935 C C . ARG B 1 204 ? -5.242 29.547 -2.533 1 98.81 204 ARG B C 1
ATOM 3937 O O . ARG B 1 204 ? -4.27 28.891 -2.916 1 98.81 204 ARG B O 1
ATOM 3944 N N . ASP B 1 205 ? -6.328 29.656 -3.234 1 98.5 205 ASP B N 1
ATOM 3945 C CA . ASP B 1 205 ? -6.543 29.062 -4.551 1 98.5 205 ASP B CA 1
ATOM 3946 C C . ASP B 1 205 ? -6.305 30.094 -5.656 1 98.5 205 ASP B C 1
ATOM 3948 O O . ASP B 1 205 ? -7.219 30.828 -6.035 1 98.5 205 ASP B O 1
ATOM 3952 N N . GLN B 1 206 ? -5.121 30.047 -6.195 1 98.38 206 GLN B N 1
ATOM 3953 C CA . GLN B 1 206 ? -4.777 31.031 -7.223 1 98.38 206 GLN B CA 1
ATOM 3954 C C . GLN B 1 206 ? -5.344 30.625 -8.578 1 98.38 206 GLN B C 1
ATOM 3956 O O . GLN B 1 206 ? -5.383 31.438 -9.508 1 98.38 206 GLN B O 1
ATOM 3961 N N . VAL B 1 207 ? -5.762 29.406 -8.688 1 96.69 207 VAL B N 1
ATOM 3962 C CA . VAL B 1 207 ? -6.426 28.969 -9.906 1 96.69 207 VAL B CA 1
ATOM 3963 C C . VAL B 1 207 ? -7.777 29.672 -10.047 1 96.69 207 VAL B C 1
ATOM 3965 O O . VAL B 1 207 ? -8.141 30.125 -11.125 1 96.69 207 VAL B O 1
ATOM 3968 N N . ASN B 1 208 ? -8.453 29.781 -8.984 1 96.81 208 ASN B N 1
ATOM 3969 C CA . ASN B 1 208 ? -9.781 30.391 -8.992 1 96.81 208 ASN B CA 1
ATOM 3970 C C . ASN B 1 208 ? -9.781 31.75 -8.289 1 96.81 208 ASN B C 1
ATOM 3972 O O . ASN B 1 208 ? -10.844 32.312 -8.016 1 96.81 208 ASN B O 1
ATOM 3976 N N . ASN B 1 209 ? -8.688 32.188 -7.961 1 97 209 ASN B N 1
ATOM 3977 C CA . ASN B 1 209 ? -8.523 33.5 -7.301 1 97 209 ASN B CA 1
ATOM 3978 C C . ASN B 1 209 ? -9.438 33.625 -6.082 1 97 209 ASN B C 1
ATOM 3980 O O . ASN B 1 209 ? -10.203 34.562 -5.969 1 97 209 ASN B O 1
ATOM 3984 N N . SER B 1 210 ? -9.328 32.656 -5.195 1 97.69 210 SER B N 1
ATOM 3985 C CA . SER B 1 210 ? -10.109 32.625 -3.961 1 97.69 210 SER B CA 1
ATOM 3986 C C . SER B 1 210 ? -9.227 32.312 -2.754 1 97.69 210 SER B C 1
ATOM 3988 O O . SER B 1 210 ? -8.117 31.812 -2.904 1 97.69 210 SER B O 1
ATOM 3990 N N . GLU B 1 211 ? -9.68 32.812 -1.604 1 97.75 211 GLU B N 1
ATOM 3991 C CA . GLU B 1 211 ? -9 32.594 -0.335 1 97.75 211 GLU B CA 1
ATOM 3992 C C . GLU B 1 211 ? -9.992 32.219 0.765 1 97.75 211 GLU B C 1
ATOM 3994 O O . GLU B 1 211 ? -11.078 32.812 0.843 1 97.75 211 GLU B O 1
ATOM 3999 N N . GLN B 1 212 ? -9.648 31.203 1.489 1 97.31 212 GLN B N 1
ATOM 4000 C CA . GLN B 1 212 ? -10.438 30.797 2.643 1 97.31 212 GLN B CA 1
ATOM 4001 C C . GLN B 1 212 ? -9.547 30.547 3.859 1 97.31 212 GLN B C 1
ATOM 4003 O O . GLN B 1 212 ? -8.391 30.156 3.721 1 97.31 212 GLN B O 1
ATOM 4008 N N . SER B 1 213 ? -10.094 30.781 5.055 1 97.31 213 SER B N 1
ATOM 4009 C CA . SER B 1 213 ? -9.383 30.547 6.305 1 97.31 213 SER B CA 1
ATOM 4010 C C . SER B 1 213 ? -10.32 29.984 7.371 1 97.31 213 SER B C 1
ATOM 4012 O O . SER B 1 213 ? -11.5 30.328 7.418 1 97.31 213 SER B O 1
ATOM 4014 N N . TRP B 1 214 ? -9.797 29.094 8.125 1 95.19 214 TRP B N 1
ATOM 4015 C CA . TRP B 1 214 ? -10.562 28.469 9.195 1 95.19 214 TRP B CA 1
ATOM 4016 C C . TRP B 1 214 ? -9.758 28.438 10.492 1 95.19 214 TRP B C 1
ATOM 4018 O O . TRP B 1 214 ? -8.547 28.234 10.477 1 95.19 214 TRP B O 1
ATOM 4028 N N . CYS B 1 215 ? -10.336 28.719 11.547 1 94.38 215 CYS B N 1
ATOM 4029 C CA . CYS B 1 215 ? -9.828 28.562 12.906 1 94.38 215 CYS B CA 1
ATOM 4030 C C . CYS B 1 215 ? -10.977 28.359 13.891 1 94.38 215 CYS B C 1
ATOM 4032 O O . CYS B 1 215 ? -11.797 29.25 14.102 1 94.38 215 CYS B O 1
ATOM 4034 N N . TYR B 1 216 ? -10.992 27.188 14.461 1 90.56 216 TYR B N 1
ATOM 4035 C CA . TYR B 1 216 ? -12.086 26.844 15.375 1 90.56 216 TYR B CA 1
ATOM 4036 C C . TYR B 1 216 ? -11.586 26.766 16.812 1 90.56 216 TYR B C 1
ATOM 4038 O O . TYR B 1 216 ? -10.516 26.203 17.062 1 90.56 216 TYR B O 1
ATOM 4046 N N . ALA B 1 217 ? -12.227 27.391 17.672 1 86.31 217 ALA B N 1
ATOM 4047 C CA . ALA B 1 217 ? -11.891 27.297 19.094 1 86.31 217 ALA B CA 1
ATOM 4048 C C . ALA B 1 217 ? -12.414 26 19.688 1 86.31 217 ALA B C 1
ATOM 4050 O O . ALA B 1 217 ? -11.719 25.344 20.469 1 86.31 217 ALA B O 1
ATOM 4051 N N . ASP B 1 218 ? -13.664 25.703 19.422 1 86.12 218 ASP B N 1
ATOM 4052 C CA . ASP B 1 218 ? -14.32 24.453 19.797 1 86.12 218 ASP B CA 1
ATOM 4053 C C . ASP B 1 218 ? -14.68 23.625 18.562 1 86.12 218 ASP B C 1
ATOM 4055 O O . ASP B 1 218 ? -15.859 23.5 18.219 1 86.12 218 ASP B O 1
ATOM 4059 N N . GLY B 1 219 ? -13.758 22.953 18.062 1 85.94 219 GLY B N 1
ATOM 4060 C CA . GLY B 1 219 ? -13.742 22.406 16.719 1 85.94 219 GLY B CA 1
ATOM 4061 C C . GLY B 1 219 ? -14.953 21.547 16.406 1 85.94 219 GLY B C 1
ATOM 4062 O O . GLY B 1 219 ? -15.844 21.953 15.664 1 85.94 219 GLY B O 1
ATOM 4063 N N . LEU B 1 220 ? -15.094 20.422 17.094 1 88.56 220 LEU B N 1
ATOM 4064 C CA . LEU B 1 220 ? -16.141 19.469 16.75 1 88.56 220 LEU B CA 1
ATOM 4065 C C . LEU B 1 220 ? -17.531 20.062 16.969 1 88.56 220 LEU B C 1
ATOM 4067 O O . LEU B 1 220 ? -18.438 19.875 16.156 1 88.56 220 LEU B O 1
ATOM 4071 N N . ASN B 1 221 ? -17.594 20.766 18.047 1 89 221 ASN B N 1
ATOM 4072 C CA . ASN B 1 221 ? -18.875 21.406 18.359 1 89 221 ASN B CA 1
ATOM 4073 C C . ASN B 1 221 ? -19.25 22.438 17.281 1 89 221 ASN B C 1
ATOM 4075 O O . ASN B 1 221 ? -20.391 22.438 16.812 1 89 221 ASN B O 1
ATOM 4079 N N . ASP B 1 222 ? -18.359 23.219 16.891 1 87.56 222 ASP B N 1
ATOM 4080 C CA . ASP B 1 222 ? -18.594 24.25 15.906 1 87.56 222 ASP B CA 1
ATOM 4081 C C . ASP B 1 222 ? -18.906 23.656 14.539 1 87.56 222 ASP B C 1
ATOM 4083 O O . ASP B 1 222 ? -19.812 24.125 13.836 1 87.56 222 ASP B O 1
ATOM 4087 N N . TYR B 1 223 ? -18.172 22.734 14.242 1 88.44 223 TYR B N 1
ATOM 4088 C CA . TYR B 1 223 ? -18.344 22.047 12.961 1 88.44 223 TYR B CA 1
ATOM 4089 C C . TYR B 1 223 ? -19.719 21.422 12.844 1 88.44 223 TYR B C 1
ATOM 4091 O O . TYR B 1 223 ? -20.406 21.594 11.844 1 88.44 223 TYR B O 1
ATOM 4099 N N . LEU B 1 224 ? -20.062 20.703 13.828 1 89.62 224 LEU B N 1
ATOM 4100 C CA . LEU B 1 224 ? -21.375 20.047 13.836 1 89.62 224 LEU B CA 1
ATOM 4101 C C . LEU B 1 224 ? -22.5 21.078 13.836 1 89.62 224 LEU B C 1
ATOM 4103 O O . LEU B 1 224 ? -23.469 20.953 13.078 1 89.62 224 LEU B O 1
ATOM 4107 N N . SER B 1 225 ? -22.359 22.047 14.594 1 87.88 225 SER B N 1
ATOM 4108 C CA . SER B 1 225 ? -23.375 23.094 14.695 1 87.88 225 SER B CA 1
ATOM 4109 C C . SER B 1 225 ? -23.578 23.797 13.352 1 87.88 225 SER B C 1
ATOM 4111 O O . SER B 1 225 ? -24.703 24.109 12.969 1 87.88 225 SER B O 1
ATOM 4113 N N . GLU B 1 226 ? -22.516 24.016 12.68 1 85.5 226 GLU B N 1
ATOM 4114 C CA . GLU B 1 226 ? -22.578 24.641 11.367 1 85.5 226 GLU B CA 1
ATOM 4115 C C . GLU B 1 226 ? -23.281 23.75 10.359 1 85.5 226 GLU B C 1
ATOM 4117 O O . GLU B 1 226 ? -24.062 24.234 9.531 1 85.5 226 GLU B O 1
ATOM 4122 N N . ALA B 1 227 ? -23.047 22.547 10.422 1 85.5 227 ALA B N 1
ATOM 4123 C CA . ALA B 1 227 ? -23.562 21.594 9.453 1 85.5 227 ALA B CA 1
ATOM 4124 C C . ALA B 1 227 ? -25.078 21.438 9.602 1 85.5 227 ALA B C 1
ATOM 4126 O O . ALA B 1 227 ? -25.781 21.125 8.633 1 85.5 227 ALA B O 1
ATOM 4127 N N . VAL B 1 228 ? -25.547 21.672 10.805 1 86.5 228 VAL B N 1
ATOM 4128 C CA . VAL B 1 228 ? -26.953 21.391 11.062 1 86.5 228 VAL B CA 1
ATOM 4129 C C . VAL B 1 228 ? -27.703 22.703 11.312 1 86.5 228 VAL B C 1
ATOM 4131 O O . VAL B 1 228 ? -28.797 22.703 11.867 1 86.5 228 VAL B O 1
ATOM 4134 N N . ASN B 1 229 ? -27.078 23.688 10.906 1 86.38 229 ASN B N 1
ATOM 4135 C CA . ASN B 1 229 ? -27.672 25 11.148 1 86.38 229 ASN B CA 1
ATOM 4136 C C . ASN B 1 229 ? -29.078 25.094 10.555 1 86.38 229 ASN B C 1
ATOM 4138 O O . ASN B 1 229 ? -29.297 24.703 9.414 1 86.38 229 ASN B O 1
ATOM 4142 N N . GLY B 1 230 ? -30 25.578 11.406 1 86.06 230 GLY B N 1
ATOM 4143 C CA . GLY B 1 230 ? -31.359 25.812 10.945 1 86.06 230 GLY B CA 1
ATOM 4144 C C . GLY B 1 230 ? -32.25 24.594 11.109 1 86.06 230 GLY B C 1
ATOM 4145 O O . GLY B 1 230 ? -33.469 24.672 10.844 1 86.06 230 GLY B O 1
ATOM 4146 N N . LEU B 1 231 ? -31.703 23.531 11.57 1 87.88 231 LEU B N 1
ATOM 4147 C CA . LEU B 1 231 ? -32.5 22.328 11.75 1 87.88 231 LEU B CA 1
ATOM 4148 C C . LEU B 1 231 ? -32.875 22.141 13.203 1 87.88 231 LEU B C 1
ATOM 4150 O O . LEU B 1 231 ? -32.188 22.594 14.109 1 87.88 231 LEU B O 1
ATOM 4154 N N . PRO B 1 232 ? -34.062 21.547 13.422 1 89.5 232 PRO B N 1
ATOM 4155 C CA . PRO B 1 232 ? -34.375 21.156 14.797 1 89.5 232 PRO B CA 1
ATOM 4156 C C . PRO B 1 232 ? -33.438 20.094 15.336 1 89.5 232 PRO B C 1
ATOM 4158 O O . PRO B 1 232 ? -33.125 19.125 14.641 1 89.5 232 PRO B O 1
ATOM 4161 N N . LEU B 1 233 ? -32.938 20.281 16.453 1 90.56 233 LEU B N 1
ATOM 4162 C CA . LEU B 1 233 ? -31.891 19.422 17.016 1 90.56 233 LEU B CA 1
ATOM 4163 C C . LEU B 1 233 ? -32.344 18.812 18.328 1 90.56 233 LEU B C 1
ATOM 4165 O O . LEU B 1 233 ? -33.125 19.422 19.078 1 90.56 233 LEU B O 1
ATOM 4169 N N . LEU B 1 234 ? -32 17.562 18.578 1 88.88 234 LEU B N 1
ATOM 4170 C CA . LEU B 1 234 ? -32.156 16.906 19.875 1 88.88 234 LEU B CA 1
ATOM 4171 C C . LEU B 1 234 ? -30.844 16.312 20.344 1 88.88 234 LEU B C 1
ATOM 4173 O O . LEU B 1 234 ? -30.328 15.375 19.734 1 88.88 234 LEU B O 1
ATOM 4177 N N . PRO B 1 235 ? -30.312 16.625 21.531 1 88.31 235 PRO B N 1
ATOM 4178 C CA . PRO B 1 235 ? -30.656 17.844 22.266 1 88.31 235 PRO B CA 1
ATOM 4179 C C . PRO B 1 235 ? -30.359 19.125 21.484 1 88.31 235 PRO B C 1
ATOM 4181 O O . PRO B 1 235 ? -29.859 19.047 20.359 1 88.31 235 PRO B O 1
ATOM 4184 N N . GLU B 1 236 ? -30.688 20.312 22.047 1 87.25 236 GLU B N 1
ATOM 4185 C CA . GLU B 1 236 ? -30.5 21.594 21.359 1 87.25 236 GLU B CA 1
ATOM 4186 C C . GLU B 1 236 ? -29.016 21.875 21.125 1 87.25 236 GLU B C 1
ATOM 4188 O O . GLU B 1 236 ? -28.641 22.438 20.109 1 87.25 236 GLU B O 1
ATOM 4193 N N . LYS B 1 237 ? -28.25 21.406 22.125 1 89.12 237 LYS B N 1
ATOM 4194 C CA . LYS B 1 237 ? -26.797 21.5 22 1 89.12 237 LYS B CA 1
ATOM 4195 C C . LYS B 1 237 ? -26.188 20.109 21.797 1 89.12 237 LYS B C 1
ATOM 4197 O O . LYS B 1 237 ? -26.625 19.141 22.422 1 89.12 237 LYS B O 1
ATOM 4202 N N . PRO B 1 238 ? -25.188 20.094 20.922 1 91.5 238 PRO B N 1
ATOM 4203 C CA . PRO B 1 238 ? -24.562 18.797 20.672 1 91.5 238 PRO B CA 1
ATOM 4204 C C . PRO B 1 238 ? -23.984 18.172 21.953 1 91.5 238 PRO B C 1
ATOM 4206 O O . PRO B 1 238 ? -23.453 18.891 22.797 1 91.5 238 PRO B O 1
ATOM 4209 N N . PHE B 1 239 ? -24.188 16.891 22.047 1 91.88 239 PHE B N 1
ATOM 4210 C CA . PHE B 1 239 ? -23.516 16.125 23.078 1 91.88 239 PHE B CA 1
ATOM 4211 C C . PHE B 1 239 ? -22.047 15.922 22.75 1 91.88 239 PHE B C 1
ATOM 4213 O O . PHE B 1 239 ? -21.719 15.117 21.875 1 91.88 239 PHE B O 1
ATOM 4220 N N . VAL B 1 240 ? -21.172 16.703 23.453 1 92.25 240 VAL B N 1
ATOM 4221 C CA . VAL B 1 240 ? -19.75 16.672 23.156 1 92.25 240 VAL B CA 1
ATOM 4222 C C . VAL B 1 240 ? -19 15.992 24.297 1 92.25 240 VAL B C 1
ATOM 4224 O O . VAL B 1 240 ? -19.359 16.125 25.469 1 92.25 240 VAL B O 1
ATOM 4227 N N . GLY B 1 241 ? -18.047 15.219 23.938 1 90.44 241 GLY B N 1
ATOM 4228 C CA . GLY B 1 241 ? -17.234 14.562 24.938 1 90.44 241 GLY B CA 1
ATOM 4229 C C . GLY B 1 241 ? -15.805 14.328 24.469 1 90.44 241 GLY B C 1
ATOM 4230 O O . GLY B 1 241 ? -15.5 14.43 23.281 1 90.44 241 GLY B O 1
ATOM 4231 N N . ALA B 1 242 ? -14.945 14.234 25.469 1 89.94 242 ALA B N 1
ATOM 4232 C CA . ALA B 1 242 ? -13.531 13.93 25.234 1 89.94 242 ALA B CA 1
ATOM 4233 C C . ALA B 1 242 ? -13 12.977 26.312 1 89.94 242 ALA B C 1
ATOM 4235 O O . ALA B 1 242 ? -13.422 13.031 27.469 1 89.94 242 ALA B O 1
ATOM 4236 N N . PHE B 1 243 ? -12.289 12.07 25.875 1 90.44 243 PHE B N 1
ATOM 4237 C CA . PHE B 1 243 ? -11.617 11.148 26.781 1 90.44 243 PHE B CA 1
ATOM 4238 C C . PHE B 1 243 ? -10.156 10.977 26.391 1 90.44 243 PHE B C 1
ATOM 4240 O O . PHE B 1 243 ? -9.836 10.906 25.203 1 90.44 243 PHE B O 1
ATOM 4247 N N . SER B 1 244 ? -9.258 11.125 27.344 1 88.25 244 SER B N 1
ATOM 4248 C CA . SER B 1 244 ? -7.84 10.93 27.094 1 88.25 244 SER B CA 1
ATOM 4249 C C . SER B 1 244 ? -7.242 9.898 28.047 1 88.25 244 SER B C 1
ATOM 4251 O O . SER B 1 244 ? -7.422 9.992 29.266 1 88.25 244 SER B O 1
ATOM 4253 N N . GLY B 1 245 ? -6.77 8.875 27.438 1 84.19 245 GLY B N 1
ATOM 4254 C CA . GLY B 1 245 ? -5.984 7.914 28.188 1 84.19 245 GLY B CA 1
ATOM 4255 C C . GLY B 1 245 ? -4.488 8.094 28.016 1 84.19 245 GLY B C 1
ATOM 4256 O O . GLY B 1 245 ? -4.035 9.141 27.547 1 84.19 245 GLY B O 1
ATOM 4257 N N . GLU B 1 246 ? -3.703 7.145 28.484 1 81.44 246 GLU B N 1
ATOM 4258 C CA . GLU B 1 246 ? -2.25 7.199 28.359 1 81.44 246 GLU B CA 1
ATOM 4259 C C . GLU B 1 246 ? -1.807 7.137 26.906 1 81.44 246 GLU B C 1
ATOM 4261 O O . GLU B 1 246 ? -0.887 7.852 26.5 1 81.44 246 GLU B O 1
ATOM 4266 N N . THR B 1 247 ? -2.529 6.32 26.094 1 80.06 247 THR B N 1
ATOM 4267 C CA . THR B 1 247 ? -2.053 6.062 24.734 1 80.06 247 THR B CA 1
ATOM 4268 C C . THR B 1 247 ? -3.115 6.441 23.703 1 80.06 247 THR B C 1
ATOM 4270 O O . THR B 1 247 ? -2.9 6.293 22.5 1 80.06 247 THR B O 1
ATOM 4273 N N . GLU B 1 248 ? -4.23 6.875 24.219 1 85.31 248 GLU B N 1
ATOM 4274 C CA . GLU B 1 248 ? -5.32 7.129 23.281 1 85.31 248 GLU B CA 1
ATOM 4275 C C . GLU B 1 248 ? -6.18 8.305 23.734 1 85.31 248 GLU B C 1
ATOM 4277 O O . GLU B 1 248 ? -6.211 8.633 24.922 1 85.31 248 GLU B O 1
ATOM 4282 N N . ALA B 1 249 ? -6.746 8.93 22.828 1 86.5 249 ALA B N 1
ATOM 4283 C CA . ALA B 1 249 ? -7.711 9.992 23.094 1 86.5 249 ALA B CA 1
ATOM 4284 C C . ALA B 1 249 ? -8.852 9.953 22.078 1 86.5 249 ALA B C 1
ATOM 4286 O O . ALA B 1 249 ? -8.68 9.477 20.953 1 86.5 249 ALA B O 1
ATOM 4287 N N . VAL B 1 250 ? -10.016 10.312 22.578 1 91 250 VAL B N 1
ATOM 4288 C CA . VAL B 1 250 ? -11.18 10.344 21.688 1 91 250 VAL B CA 1
ATOM 4289 C C . VAL B 1 250 ? -11.992 11.609 21.953 1 91 250 VAL B C 1
ATOM 4291 O O . VAL B 1 250 ? -12.148 12.031 23.094 1 91 250 VAL B O 1
ATOM 4294 N N . ASP B 1 251 ? -12.367 12.258 20.906 1 91.38 251 ASP B N 1
ATOM 4295 C CA . ASP B 1 251 ? -13.32 13.359 20.922 1 91.38 251 ASP B CA 1
ATOM 4296 C C . ASP B 1 251 ? -14.547 13.031 20.078 1 91.38 251 ASP B C 1
ATOM 4298 O O . ASP B 1 251 ? -14.438 12.398 19.016 1 91.38 251 ASP B O 1
ATOM 4302 N N . TRP B 1 252 ? -15.734 13.414 20.578 1 93.69 252 TRP B N 1
ATOM 4303 C CA . TRP B 1 252 ? -16.938 13.172 19.781 1 93.69 252 TRP B CA 1
ATOM 4304 C C . TRP B 1 252 ? -17.938 14.305 19.953 1 93.69 252 TRP B C 1
ATOM 4306 O O . TRP B 1 252 ? -17.875 15.062 20.922 1 93.69 252 TRP B O 1
ATOM 4316 N N . ALA B 1 253 ? -18.734 14.555 19.047 1 92.81 253 ALA B N 1
ATOM 4317 C CA . ALA B 1 253 ? -19.906 15.422 19.062 1 92.81 253 ALA B CA 1
ATOM 4318 C C . ALA B 1 253 ? -21.094 14.758 18.344 1 92.81 253 ALA B C 1
ATOM 4320 O O . ALA B 1 253 ? -20.938 14.234 17.234 1 92.81 253 ALA B O 1
ATOM 4321 N N . LEU B 1 254 ? -22.188 14.695 19.062 1 92.88 254 LEU B N 1
ATOM 4322 C CA . LEU B 1 254 ? -23.328 13.977 18.516 1 92.88 254 LEU B CA 1
ATOM 4323 C C . LEU B 1 254 ? -24.625 14.727 18.781 1 92.88 254 LEU B C 1
ATOM 4325 O O . LEU B 1 254 ? -24.734 15.445 19.781 1 92.88 254 LEU B O 1
ATOM 4329 N N . LEU B 1 255 ? -25.5 14.617 17.906 1 91.12 255 LEU B N 1
ATOM 4330 C CA . LEU B 1 255 ? -26.891 15.047 18.109 1 91.12 255 LEU B CA 1
ATOM 4331 C C . LEU B 1 255 ? -27.828 14.289 17.188 1 91.12 255 LEU B C 1
ATOM 4333 O O . LEU B 1 255 ? -27.391 13.508 16.344 1 91.12 255 LEU B O 1
ATOM 4337 N N . TRP B 1 256 ? -29.062 14.344 17.406 1 90.31 256 TRP B N 1
ATOM 4338 C CA . TRP B 1 256 ? -30.078 13.68 16.594 1 90.31 256 TRP B CA 1
ATOM 4339 C C . TRP B 1 256 ? -30.953 14.695 15.875 1 90.31 256 TRP B C 1
ATOM 4341 O O . TRP B 1 256 ? -31.188 15.789 16.391 1 90.31 256 TRP B O 1
ATOM 4351 N N . LEU B 1 257 ? -31.344 14.289 14.68 1 91.25 257 LEU B N 1
ATOM 4352 C CA . LEU B 1 257 ? -32.312 15.062 13.914 1 91.25 257 LEU B CA 1
ATOM 4353 C C . LEU B 1 257 ? 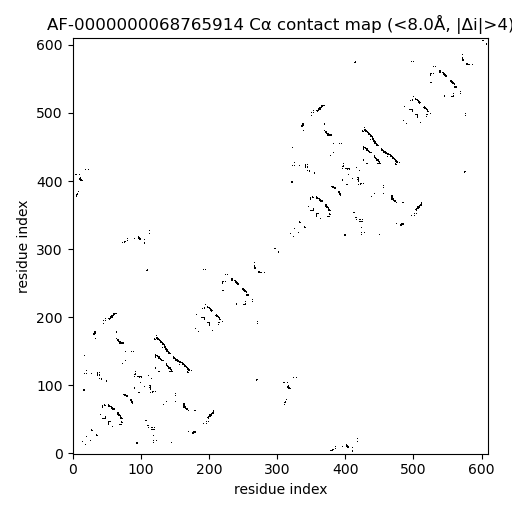-33.688 14.414 13.969 1 91.25 257 LEU B C 1
ATOM 4355 O O . LEU B 1 257 ? -34 13.523 13.164 1 91.25 257 LEU B O 1
ATOM 4359 N N . PRO B 1 258 ? -34.562 14.938 14.766 1 87.5 258 PRO B N 1
ATOM 4360 C CA . PRO B 1 258 ? -35.844 14.281 14.969 1 87.5 258 PRO B CA 1
ATOM 4361 C C . PRO B 1 258 ? -36.719 14.336 13.719 1 87.5 258 PRO B C 1
ATOM 4363 O O . PRO B 1 258 ? -37.562 13.453 13.523 1 87.5 258 PRO B O 1
ATOM 4366 N N . GLU B 1 259 ? -36.594 15.344 12.922 1 87.38 259 GLU B N 1
ATOM 4367 C CA . GLU B 1 259 ? -37.438 15.508 11.75 1 87.38 259 GLU B CA 1
ATOM 4368 C C . GLU B 1 259 ? -36.781 14.953 10.5 1 87.38 259 GLU B C 1
ATOM 4370 O O . GLU B 1 259 ? -37.281 15.141 9.383 1 87.38 259 GLU B O 1
ATOM 4375 N N . GLY B 1 260 ? -35.75 14.328 10.648 1 79.44 260 GLY B N 1
ATOM 4376 C CA . GLY B 1 260 ? -35.062 13.781 9.5 1 79.44 260 GLY B CA 1
ATOM 4377 C C . GLY B 1 260 ? -34.125 14.773 8.836 1 79.44 260 GLY B C 1
ATOM 4378 O O . GLY B 1 260 ? -34 15.922 9.273 1 79.44 260 GLY B O 1
ATOM 4379 N N . GLY B 1 261 ? -33.344 14.352 7.867 1 76.69 261 GLY B N 1
ATOM 4380 C CA . GLY B 1 261 ? -32.375 15.172 7.133 1 76.69 261 GLY B CA 1
ATOM 4381 C C . GLY B 1 261 ? -31.078 14.445 6.836 1 76.69 261 GLY B C 1
ATOM 4382 O O . GLY B 1 261 ? -30.938 13.266 7.168 1 76.69 261 GLY B O 1
ATOM 4383 N N . GLU B 1 262 ? -30.25 15.156 6.121 1 80.31 262 GLU B N 1
ATOM 4384 C CA . GLU B 1 262 ? -28.938 14.586 5.805 1 80.31 262 GLU B CA 1
ATOM 4385 C C . GLU B 1 262 ? -28.016 14.617 7.02 1 80.31 262 GLU B C 1
ATOM 4387 O O . GLU B 1 262 ? -27.797 15.68 7.609 1 80.31 262 GLU B O 1
ATOM 4392 N N . LEU B 1 263 ? -27.625 13.445 7.445 1 78.69 263 LEU B N 1
ATOM 4393 C CA . LEU B 1 263 ? -26.766 13.32 8.625 1 78.69 263 LEU B CA 1
ATOM 4394 C C . LEU B 1 263 ? -25.312 13.547 8.266 1 78.69 263 LEU B C 1
ATOM 4396 O O . LEU B 1 263 ? -24.844 13.109 7.207 1 78.69 263 LEU B O 1
ATOM 4400 N N . LEU B 1 264 ? -24.672 14.438 9.109 1 84.56 264 LEU B N 1
ATOM 4401 C CA . LEU B 1 264 ? -23.219 14.5 9.055 1 84.56 264 LEU B CA 1
ATOM 4402 C C . LEU B 1 264 ? -22.594 13.391 9.898 1 84.56 264 LEU B C 1
ATOM 4404 O O . LEU B 1 264 ? -22.75 13.375 11.125 1 84.56 264 LEU B O 1
ATOM 4408 N N . THR B 1 265 ? -22.047 12.359 9.258 1 87.44 265 THR B N 1
ATOM 4409 C CA . THR B 1 265 ? -21.375 11.266 9.953 1 87.44 265 THR B CA 1
ATOM 4410 C C . THR B 1 265 ? -19.922 11.141 9.492 1 87.44 265 THR B C 1
ATOM 4412 O O . THR B 1 265 ? -19.656 10.594 8.422 1 87.44 265 THR B O 1
ATOM 4415 N N . GLU B 1 266 ? -19.047 11.797 10.25 1 90.12 266 GLU B N 1
ATOM 4416 C CA . GLU B 1 266 ? -17.625 11.75 9.914 1 90.12 266 GLU B CA 1
ATOM 4417 C C . GLU B 1 266 ? -16.797 11.188 11.07 1 90.12 266 GLU B C 1
ATOM 4419 O O . GLU B 1 266 ? -17.141 11.398 12.234 1 90.12 266 GLU B O 1
ATOM 4424 N N . SER B 1 267 ? -15.844 10.438 10.75 1 91.44 267 SER B N 1
ATOM 4425 C CA . SER B 1 267 ? -14.938 9.883 11.75 1 91.44 267 SER B CA 1
ATOM 4426 C C . SER B 1 267 ? -13.484 9.984 11.289 1 91.44 267 SER B C 1
ATOM 4428 O O . SER B 1 267 ? -13.211 10.023 10.094 1 91.44 267 SER B O 1
ATOM 4430 N N . TYR B 1 268 ? -12.648 10.062 12.242 1 88.56 268 TYR B N 1
ATOM 4431 C CA . TYR B 1 268 ? -11.227 10.242 11.984 1 88.56 268 TYR B CA 1
ATOM 4432 C C . TYR B 1 268 ? -10.391 9.43 12.969 1 88.56 268 TYR B C 1
ATOM 4434 O O . TYR B 1 268 ? -10.797 9.219 14.117 1 88.56 268 TYR B O 1
ATOM 4442 N N . VAL B 1 269 ? -9.258 8.938 12.445 1 86 269 VAL B N 1
ATOM 4443 C CA . VAL B 1 269 ? -8.219 8.398 13.312 1 86 269 VAL B CA 1
ATOM 4444 C C . VAL B 1 269 ? -6.898 9.117 13.047 1 86 269 VAL B C 1
ATOM 4446 O O . VAL B 1 269 ? -6.422 9.148 11.914 1 86 269 VAL B O 1
ATOM 4449 N N . ASN B 1 270 ? -6.375 9.781 14.031 1 83.62 270 ASN B N 1
ATOM 4450 C CA . ASN B 1 270 ? -5.168 10.586 13.898 1 83.62 270 ASN B CA 1
ATOM 4451 C C . ASN B 1 270 ? -5.289 11.586 12.742 1 83.62 270 ASN B C 1
ATOM 4453 O O . ASN B 1 270 ? -4.395 11.672 11.898 1 83.62 270 ASN B O 1
ATOM 4457 N N . LEU B 1 271 ? -6.477 12.125 12.711 1 81.81 271 LEU B N 1
ATOM 4458 C CA . LEU B 1 271 ? -6.82 13.219 11.812 1 81.81 271 LEU B CA 1
ATOM 4459 C C . LEU B 1 271 ? -6.98 12.719 10.383 1 81.81 271 LEU B C 1
ATOM 4461 O O . LEU B 1 271 ? -7.219 13.508 9.469 1 81.81 271 LEU B O 1
ATOM 4465 N N . ILE B 1 272 ? -6.859 11.422 10.25 1 81.69 272 ILE B N 1
ATOM 4466 C CA . ILE B 1 272 ? -7.105 10.828 8.938 1 81.69 272 ILE B CA 1
ATOM 4467 C C . ILE B 1 272 ? -8.562 10.383 8.836 1 81.69 272 ILE B C 1
ATOM 4469 O O . ILE B 1 272 ? -9.07 9.695 9.727 1 81.69 272 ILE B O 1
ATOM 4473 N N . PRO B 1 273 ? -9.188 10.781 7.816 1 83.31 273 PRO B N 1
ATOM 4474 C CA . PRO B 1 273 ? -10.594 10.406 7.684 1 83.31 273 PRO B CA 1
ATOM 4475 C C . PRO B 1 273 ? -10.789 8.898 7.535 1 83.31 273 PRO B C 1
ATOM 4477 O O . PRO B 1 273 ? -10.016 8.234 6.832 1 83.31 273 PRO B O 1
ATOM 4480 N N . THR B 1 274 ? -11.727 8.359 8.266 1 84.88 274 THR B N 1
ATOM 4481 C CA . THR B 1 274 ? -12.125 6.965 8.156 1 84.88 274 THR B CA 1
ATOM 4482 C C . THR B 1 274 ? -13.5 6.844 7.508 1 84.88 274 THR B C 1
ATOM 4484 O O . THR B 1 274 ? -14.492 6.586 8.188 1 84.88 274 THR B O 1
ATOM 4487 N N . MET B 1 275 ? -13.516 6.844 6.23 1 77.31 275 MET B N 1
ATOM 4488 C CA . MET B 1 275 ? -14.75 6.938 5.461 1 77.31 275 MET B CA 1
ATOM 4489 C C . MET B 1 275 ? -15.625 5.707 5.68 1 77.31 275 MET B C 1
ATOM 4491 O O . MET B 1 275 ? -16.844 5.801 5.652 1 77.31 275 MET B O 1
ATOM 4495 N N . GLN B 1 276 ? -14.984 4.617 5.949 1 77.81 276 GLN B N 1
ATOM 4496 C CA . GLN B 1 276 ? -15.719 3.371 6.121 1 77.81 276 GLN B CA 1
ATOM 4497 C C . GLN B 1 276 ? -15.992 3.094 7.598 1 77.81 276 GLN B C 1
ATOM 4499 O O . GLN B 1 276 ? -16.5 2.025 7.953 1 77.81 276 GLN B O 1
ATOM 4504 N N . GLY B 1 277 ? -15.719 4.105 8.391 1 85.12 277 GLY B N 1
ATOM 4505 C CA . GLY B 1 277 ? -15.875 3.918 9.828 1 85.12 277 GLY B CA 1
ATOM 4506 C C . GLY B 1 277 ? -14.805 3.031 10.43 1 85.12 277 GLY B C 1
ATOM 4507 O O . GLY B 1 277 ? -13.617 3.195 10.141 1 85.12 277 GLY B O 1
ATOM 4508 N N . GLY B 1 278 ? -15.078 2.176 11.312 1 84.62 278 GLY B N 1
ATOM 4509 C CA . GLY B 1 278 ? -14.141 1.289 11.984 1 84.62 278 GLY B CA 1
ATOM 4510 C C . GLY B 1 278 ? -14.539 0.975 13.414 1 84.62 278 GLY B C 1
ATOM 4511 O O . GLY B 1 278 ? -15.648 1.304 13.844 1 84.62 278 GLY B O 1
ATOM 4512 N N . THR B 1 279 ? -13.758 0.314 14.062 1 85.94 279 THR B N 1
ATOM 4513 C CA . THR B 1 279 ? -14.031 -0.141 15.422 1 85.94 279 THR B CA 1
ATOM 4514 C C . THR B 1 279 ? -14.297 1.043 16.344 1 85.94 279 THR B C 1
ATOM 4516 O O . THR B 1 279 ? -15.102 0.942 17.281 1 85.94 279 THR B O 1
ATOM 4519 N N . HIS B 1 280 ? -13.656 2.109 16.062 1 89.25 280 HIS B N 1
ATOM 4520 C CA . HIS B 1 280 ? -13.859 3.279 16.906 1 89.25 280 HIS B CA 1
ATOM 4521 C C . HIS B 1 280 ? -15.273 3.83 16.766 1 89.25 280 HIS B C 1
ATOM 4523 O O . HIS B 1 280 ? -15.891 4.238 17.75 1 89.25 280 HIS B O 1
ATOM 4529 N N . VAL B 1 281 ? -15.766 3.766 15.57 1 91.31 281 VAL B N 1
ATOM 4530 C CA . VAL B 1 281 ? -17.125 4.234 15.32 1 91.31 281 VAL B CA 1
ATOM 4531 C C . VAL B 1 281 ? -18.125 3.273 15.961 1 91.31 281 VAL B C 1
ATOM 4533 O O . VAL B 1 281 ? -19.062 3.703 16.641 1 91.31 281 VAL B O 1
ATOM 4536 N N . ASN B 1 282 ? -17.906 2.064 15.75 1 90.5 282 ASN B N 1
ATOM 4537 C CA . ASN B 1 282 ? -18.766 1.042 16.328 1 90.5 282 ASN B CA 1
ATOM 4538 C C . ASN B 1 282 ? -18.75 1.087 17.859 1 90.5 282 ASN B C 1
ATOM 4540 O O . ASN B 1 282 ? -19.781 0.889 18.5 1 90.5 282 ASN B O 1
ATOM 4544 N N . GLY B 1 283 ? -17.625 1.275 18.344 1 91.25 283 GLY B N 1
ATOM 4545 C CA . GLY B 1 283 ? -17.5 1.414 19.781 1 91.25 283 GLY B CA 1
ATOM 4546 C C . GLY B 1 283 ? -18.297 2.572 20.344 1 91.25 283 GLY B C 1
ATOM 4547 O O . GLY B 1 283 ? -18.969 2.43 21.359 1 91.25 283 GLY B O 1
ATOM 4548 N N . LEU B 1 284 ? -18.219 3.65 19.703 1 91.62 284 LEU B N 1
ATOM 4549 C CA . LEU B 1 284 ? -18.984 4.816 20.125 1 91.62 284 LEU B CA 1
ATOM 4550 C C . LEU B 1 284 ? -20.484 4.535 20.078 1 91.62 284 LEU B C 1
ATOM 4552 O O . LEU B 1 284 ? -21.203 4.863 21.016 1 91.62 284 LEU B O 1
ATOM 4556 N N . ARG B 1 285 ? -20.891 3.955 19.016 1 91.19 285 ARG B N 1
ATOM 4557 C CA . ARG B 1 285 ? -22.312 3.639 18.844 1 91.19 285 ARG B CA 1
ATOM 4558 C C . ARG B 1 285 ? -22.797 2.684 19.922 1 91.19 285 ARG B C 1
ATOM 4560 O O . ARG B 1 285 ? -23.859 2.896 20.516 1 91.19 285 ARG B O 1
ATOM 4567 N N . GLN B 1 286 ? -22.062 1.729 20.156 1 92.62 286 GLN B N 1
ATOM 4568 C CA . GLN B 1 286 ? -22.422 0.75 21.188 1 92.62 286 GLN B CA 1
ATOM 4569 C C . GLN B 1 286 ? -22.422 1.383 22.578 1 92.62 286 GLN B C 1
ATOM 4571 O O . GLN B 1 286 ? -23.312 1.117 23.375 1 92.62 286 GLN B O 1
ATOM 4576 N N . GLY B 1 287 ? -21.438 2.135 22.781 1 91.69 287 GLY B N 1
ATOM 4577 C CA . GLY B 1 287 ? -21.391 2.84 24.062 1 91.69 287 GLY B CA 1
ATOM 4578 C C . GLY B 1 287 ? -22.578 3.75 24.281 1 91.69 287 GLY B C 1
ATOM 4579 O O . GLY B 1 287 ? -23.125 3.793 25.391 1 91.69 287 GLY B O 1
ATOM 4580 N N . LEU B 1 288 ? -22.953 4.406 23.312 1 90.94 288 LEU B N 1
ATOM 4581 C CA . LEU B 1 288 ? -24.094 5.301 23.391 1 90.94 288 LEU B CA 1
ATOM 4582 C C . LEU B 1 288 ? -25.375 4.52 23.641 1 90.94 288 LEU B C 1
ATOM 4584 O O . LEU B 1 288 ? -26.219 4.926 24.453 1 90.94 288 LEU B O 1
ATOM 4588 N N . LEU B 1 289 ? -25.516 3.447 22.922 1 91.19 289 LEU B N 1
ATOM 4589 C CA . LEU B 1 289 ? -26.688 2.602 23.078 1 91.19 289 LEU B CA 1
ATOM 4590 C C . LEU B 1 289 ? -26.781 2.041 24.5 1 91.19 289 LEU B C 1
ATOM 4592 O O . LEU B 1 289 ? -27.844 2.031 25.109 1 91.19 289 LEU B O 1
ATOM 4596 N N . ASP B 1 290 ? -25.688 1.629 24.984 1 93.06 290 ASP B N 1
ATOM 4597 C CA . ASP B 1 290 ? -25.641 1.086 26.344 1 93.06 290 ASP B CA 1
ATOM 4598 C C . ASP B 1 290 ? -26.016 2.152 27.375 1 93.06 290 ASP B C 1
ATOM 4600 O O . ASP B 1 290 ? -26.75 1.882 28.312 1 93.06 290 ASP B O 1
ATOM 4604 N N . ALA B 1 291 ? -25.469 3.301 27.172 1 89.62 291 ALA B N 1
ATOM 4605 C CA . ALA B 1 291 ? -25.75 4.41 28.078 1 89.62 291 ALA B CA 1
ATOM 4606 C C . ALA B 1 291 ? -27.234 4.777 28.062 1 89.62 291 ALA B C 1
ATOM 4608 O O . ALA B 1 291 ? -27.812 5.055 29.109 1 89.62 291 ALA B O 1
ATOM 4609 N N . MET B 1 292 ? -27.828 4.766 26.922 1 87.19 292 MET B N 1
ATOM 4610 C CA . MET B 1 292 ? -29.25 5.086 26.781 1 87.19 292 MET B CA 1
ATOM 4611 C C . MET B 1 292 ? -30.125 4.016 27.422 1 87.19 292 MET B C 1
ATOM 4613 O O . MET B 1 292 ? -31.094 4.332 28.109 1 87.19 292 MET B O 1
ATOM 4617 N N . ARG B 1 293 ? -29.688 2.842 27.219 1 89.25 293 ARG B N 1
ATOM 4618 C CA . ARG B 1 293 ? -30.422 1.733 27.812 1 89.25 293 ARG B CA 1
ATOM 4619 C C . ARG B 1 293 ? -30.375 1.805 29.344 1 89.25 293 ARG B C 1
ATOM 4621 O O . ARG B 1 293 ? -31.406 1.617 30 1 89.25 293 ARG B O 1
ATOM 4628 N N . GLU B 1 294 ? -29.266 2.066 29.844 1 89.19 294 GLU B N 1
ATOM 4629 C CA . GLU B 1 294 ? -29.094 2.189 31.297 1 89.19 294 GLU B CA 1
ATOM 4630 C C . GLU B 1 294 ? -29.938 3.338 31.844 1 89.19 294 GLU B C 1
ATOM 4632 O O . GLU B 1 294 ? -30.531 3.219 32.938 1 89.19 294 GLU B O 1
ATOM 4637 N N . PHE B 1 295 ? -30 4.371 31.172 1 87 295 PHE B N 1
ATOM 4638 C CA . PHE B 1 295 ? -30.781 5.531 31.594 1 87 295 PHE B CA 1
ATOM 4639 C C . PHE B 1 295 ? -32.281 5.207 31.594 1 87 295 PHE B C 1
ATOM 4641 O O . PHE B 1 295 ? -32.969 5.578 32.531 1 87 295 PHE B O 1
ATOM 4648 N N . CYS B 1 296 ? -32.688 4.559 30.562 1 85.94 296 CYS B N 1
ATOM 4649 C CA . CYS B 1 296 ? -34.094 4.184 30.453 1 85.94 296 CYS B CA 1
ATOM 4650 C C . CYS B 1 296 ? -34.5 3.227 31.578 1 85.94 296 CYS B C 1
ATOM 4652 O O . CYS B 1 296 ? -35.594 3.324 32.125 1 85.94 296 CYS B O 1
ATOM 4654 N N . GLU B 1 297 ? -33.594 2.4 31.844 1 85.94 297 GLU B N 1
ATOM 4655 C CA . GLU B 1 297 ? -33.844 1.462 32.938 1 85.94 297 GLU B CA 1
ATOM 4656 C C . GLU B 1 297 ? -33.875 2.18 34.281 1 85.94 297 GLU B C 1
ATOM 4658 O O . GLU B 1 297 ? -34.75 1.915 35.094 1 85.94 297 GLU B O 1
ATOM 4663 N N . TYR B 1 298 ? -33 3.035 34.344 1 86.06 298 TYR B N 1
ATOM 4664 C CA . TYR B 1 298 ? -32.875 3.764 35.594 1 86.06 298 TYR B CA 1
ATOM 4665 C C . TYR B 1 298 ? -34.094 4.656 35.844 1 86.06 298 TYR B C 1
ATOM 4667 O O . TYR B 1 298 ? -34.594 4.785 36.969 1 86.06 298 TYR B O 1
ATOM 4675 N N . ARG B 1 299 ? -34.625 5.242 34.781 1 83.88 299 ARG B N 1
ATOM 4676 C CA . ARG B 1 299 ? -35.75 6.18 34.906 1 83.88 299 ARG B CA 1
ATOM 4677 C C . ARG B 1 299 ? -37.062 5.496 34.625 1 83.88 299 ARG B C 1
ATOM 4679 O O . ARG B 1 299 ? -38.125 6.148 34.594 1 83.88 299 ARG B O 1
ATOM 4686 N N . ASN B 1 300 ? -37 4.223 34.531 1 77.88 300 ASN B N 1
ATOM 4687 C CA . ASN B 1 300 ? -38.188 3.406 34.312 1 77.88 300 ASN B CA 1
ATOM 4688 C C . ASN B 1 300 ? -39 3.91 33.094 1 77.88 300 ASN B C 1
ATOM 4690 O O . ASN B 1 300 ? -40.219 4.031 33.188 1 77.88 300 ASN B O 1
ATOM 4694 N N . ILE B 1 301 ? -38.312 4.398 32.25 1 74.19 301 ILE B N 1
ATOM 4695 C CA . ILE B 1 301 ? -38.969 5.012 31.094 1 74.19 301 ILE B CA 1
ATOM 4696 C C . ILE B 1 301 ? -39.406 3.93 30.109 1 74.19 301 ILE B C 1
ATOM 4698 O O . ILE B 1 301 ? -40.438 4.031 29.469 1 74.19 301 ILE B O 1
ATOM 4702 N N . LEU B 1 302 ? -38.688 2.949 29.859 1 62.38 302 LEU B N 1
ATOM 4703 C CA . LEU B 1 302 ? -39.031 1.963 28.844 1 62.38 302 LEU B CA 1
ATOM 4704 C C . LEU B 1 302 ? -39.906 0.861 29.453 1 62.38 302 LEU B C 1
ATOM 4706 O O . LEU B 1 302 ? -39.656 0.428 30.578 1 62.38 302 LEU B O 1
ATOM 4710 N N . PRO B 1 303 ? -41.062 0.698 28.797 1 55.81 303 PRO B N 1
ATOM 4711 C CA . PRO B 1 303 ? -41.844 -0.425 29.297 1 55.81 303 PRO B CA 1
ATOM 4712 C C . PRO B 1 303 ? -41.031 -1.723 29.391 1 55.81 303 PRO B C 1
ATOM 4714 O O . PRO B 1 303 ? -40.094 -1.924 28.609 1 55.81 303 PRO B O 1
ATOM 4717 N N . ARG B 1 304 ? -41 -2.246 30.703 1 46.84 304 ARG B N 1
ATOM 4718 C CA . ARG B 1 304 ? -40.438 -3.588 30.812 1 46.84 304 ARG B CA 1
ATOM 4719 C C . ARG B 1 304 ? -40.812 -4.449 29.609 1 46.84 304 ARG B C 1
ATOM 4721 O O . ARG B 1 304 ? -41.969 -4.488 29.219 1 46.84 304 ARG B O 1
ATOM 4728 N N . ALA B 1 305 ? -39.781 -4.762 28.938 1 36.47 305 ALA B N 1
ATOM 4729 C CA . ALA B 1 305 ? -40.094 -5.711 27.875 1 36.47 305 ALA B CA 1
ATOM 4730 C C . ALA B 1 305 ? -40.719 -6.977 28.422 1 36.47 305 ALA B C 1
ATOM 4732 O O . ALA B 1 305 ? -40.375 -7.422 29.531 1 36.47 305 ALA B O 1
#

pLDDT: mean 90.82, std 10.16, range [27.42, 98.94]

Nearest PDB structures (foldseek):
  1s16-assembly1_A  TM=9.553E-01  e=1.301E-54  Escherichia coli
  7cmp-assembly2_D  TM=9.600E-01  e=2.180E-42  Xanthomonas oryzae pv. oryzae KACC 10331
  3lnu-assembly1_A  TM=9.577E-01  e=2.281E-36  Xanthomonas oryzae pv. oryzae KACC 10331
  3lps-assembly1_A  TM=9.439E-01  e=6.812E-36  Xanthomonas oryzae pv. oryzae KACC 10331
  1kij-assembly1_B  TM=9.194E-01  e=1.026E-29  Thermus thermophilus

Foldseek 3Di:
DPPPDPDPVPDDDDFWCVVCLVPVVVPFDQAECVQLVVLVQQVQLQLLVLPFWFEWEWEQAQLQKIKIKTQGQWDFQDADPPPGAGLVLPLQTGWQRDDQCDCPRGLFGDDHGSHNNNSLQQFFQKKKKWWAAQFFIWIWMGGNRGTDGGIDTDGGHDHSRTIMMMITHGNQVRHSGHHDDPVVVVVLQLLSQLVRASHKYKYQYNNVRDIDIDHHNNRQQVVQCVVQPPADKVVPGWDWDWDDDPRDIDIDTDIDRPVDDDDDDWDDGSSHTDPVDDPVNVVVVVVVVVVVVVVCVVVVPDPDD/DPPPDPDPVPDDDDFWCVVCLVPVVVPFDQAECVQLVVLVQQVQLQLLVLPFWFEWEWEQAQLQKIKIKTQGQWDFQDADPPPGAGLVLPLQTGWQRDDQCDCPRGLFGDDHGSHNNNSLQQFFQKKKKWWAAQQFIWIWMGGNRGTPGGIDTDGGHDHSRTIMMMITHGNQVSHSGHHDDPVVVVVLQLLSQLVRASHKYKYQYNNVRDIDIDHHNNRQQVVQCVVQPPADKVVPGWDWDWDDDPRDIDIDTDIDHPVDDDDDDWDDGSSHTDPVDDPVNVVVVVVVVVVVVVVCVVVVPDPDD

Organism: NCBI:txid1432552

InterPro domains:
  IPR001241 DNA topoisomerase, type IIA [SM00433] (35-305)
  IPR003594 Histidine kinase/HSP90-like ATPase domain [PF02518] (29-171)
  IPR003594 Histidine kinase/HSP90-like ATPase domain [SM00387] (28-174)
  IPR005737 DNA topoisomerase IV, subunit B, Gram-negative [PR01098] (27-40)
  IPR005737 DNA topoisomerase IV, subunit B, Gram-negative [PR01098] (136-150)
  IPR005737 DNA topoisomerase IV, subunit B, Gram-negative [PR01098] (150-165)
  IPR005737 DNA topoisomerase IV, subunit B, Gram-negative [PR01098] (175-192)
  IPR005737 DNA topoisomerase IV, subunit B, Gram-negative [PR01098] (193-214)
  IPR005737 DNA topoisomerase IV, subunit B, Gram-negative [PR01098] (239-262)
  IPR005737 DNA topoisomerase IV, subunit B, Gram-negative [PR01098] (295-305)
  IPR013506 DNA topoisomerase, type IIA, subunit B, domain 2 [PF00204] (219-303)
  IPR020568 Ribosomal protein uS5 domain 2-type superfamily [SSF54211] (218-303)
  IPR036890 Histidine kinase/HSP90-like ATPase superfamily [G3DSA:3.30.565.10] (3-275)
  IPR036890 Histidine kinase/HSP90-like ATPase superfamily [SSF55874] (6-216)

Solvent-accessible surface area (backbone atoms only — not comparable to full-atom values): 32602 Å² total; per-residue (Å²): 128,83,71,81,73,75,38,20,81,49,47,44,71,55,57,67,45,47,55,47,62,75,45,43,70,82,78,43,65,43,57,30,54,50,53,49,52,48,38,52,48,49,57,48,48,34,31,30,71,67,68,50,24,52,43,40,39,38,36,35,40,68,85,59,26,41,33,40,36,30,42,16,72,28,68,29,68,43,61,16,85,88,78,69,41,34,28,51,57,44,33,36,41,28,63,31,20,31,47,52,79,46,63,83,76,34,84,61,54,62,67,68,64,29,40,53,55,19,49,40,29,28,48,10,57,32,34,40,38,39,30,21,45,89,28,27,27,34,35,34,31,32,38,61,39,35,80,76,40,71,78,40,75,76,50,73,47,54,67,84,50,27,8,34,34,43,35,36,31,65,38,48,90,67,28,79,35,64,54,66,54,62,67,58,50,50,53,52,50,51,49,50,14,30,75,35,54,66,24,36,34,36,41,36,33,51,68,74,70,44,75,49,74,41,66,25,80,54,13,57,58,51,53,52,50,61,75,46,59,94,54,73,51,42,56,86,58,65,54,66,51,73,47,76,59,95,87,48,70,49,75,51,59,43,67,40,54,84,84,60,77,88,79,90,85,83,47,64,58,58,84,36,77,29,90,87,54,50,70,69,52,52,49,52,52,49,50,51,51,51,53,50,50,50,48,31,60,70,66,63,62,55,75,81,125,128,81,72,81,70,75,37,20,81,49,48,45,73,54,57,66,44,48,55,46,63,74,43,44,69,82,79,44,63,44,57,30,53,48,52,51,50,47,40,53,48,49,57,48,47,32,31,29,73,68,68,49,23,50,42,37,40,36,36,37,40,69,84,58,26,44,32,41,36,29,43,16,73,27,69,27,68,44,62,17,82,88,80,70,41,34,28,53,56,44,34,37,41,27,62,29,20,32,46,50,78,46,64,83,77,33,84,62,53,62,65,68,62,30,38,52,54,20,49,41,30,27,48,8,56,32,33,40,38,38,28,21,44,89,27,29,27,34,36,34,31,31,38,61,37,35,79,76,39,73,79,42,77,76,49,72,46,54,67,84,51,28,8,34,34,44,36,36,31,65,38,48,90,66,27,78,36,63,52,67,54,62,69,59,51,48,52,51,50,50,51,50,14,30,74,33,54,65,24,35,32,35,42,37,33,52,68,76,71,44,76,50,73,41,63,26,79,54,14,58,60,51,51,52,50,60,75,47,60,93,54,72,51,43,57,85,59,65,53,67,50,73,48,74,59,96,89,46,71,49,75,51,60,43,67,41,53,84,85,61,77,88,78,89,84,83,49,63,56,57,85,37,77,28,91,85,53,49,68,69,52,53,48,51,53,50,51,51,51,51,51,51,51,52,49,30,60,71,64,63,63,55,76,81,126

Sequence (610 aa):
MTQSSYNADAIEVLTGLEPVRRRPGMYTDTTRPNHLGQEVIDNSVDEALAGHAKRVEVILHADQSLEVIDDGRGMPVDIHPEEGVPAVELILCRLHAGGKFSNKNYQFSGGLHGVGISVVNALSKRVEVNVRRDGQVYSIAFENGEKVEDLHVTGTCGKRNTGTSVHFWPDESFFDSPRFSVSRLTHLLKAKAVLCPGVEIVFRDQVNNSEQSWCYADGLNDYLSEAVNGLPLLPEKPFVGAFSGETEAVDWALLWLPEGGELLTESYVNLIPTMQGGTHVNGLRQGLLDAMREFCEYRNILPRAMTQSSYNADAIEVLTGLEPVRRRPGMYTDTTRPNHLGQEVIDNSVDEALAGHAKRVEVILHADQSLEVIDDGRGMPVDIHPEEGVPAVELILCRLHAGGKFSNKNYQFSGGLHGVGISVVNALSKRVEVNVRRDGQVYSIAFENGEKVEDLHVTGTCGKRNTGTSVHFWPDESFFDSPRFSVSRLTHLLKAKAVLCPGVEIVFRDQVNNSEQSWCYADGLNDYLSEAVNGLPLLPEKPFVGAFSGETEAVDWALLWLPEGGELLTESYVNLIPTMQGGTHVNGLRQGLLDAMREFCEYRNILPRA